Protein AF-0000000073395234 (afdb_homodimer)

Foldseek 3Di:
DDDDCVVVVCVVCVLVLLLLVLVCLLLLQQQVQQAHWAFLVVSCVVSVHDRPVSVVSQVSCVVVVQWDWADDDRPITIHGDPVCNQARRPVHPNHQCLVSNCCNVWLSVLVVCLVVLVVPLAASGCCVVPVDAPVVVCLVDVVSLVSNLVNVLSVCQQQLLLCLVPPPCVVFAEEEEAQCQLVSSVLNNCVSPVRHAYEYEEAPSRLVNNCVVCVVSVNPVRYHRDHDDLQPDQGAATQEYEYEPPQQLDAPVSNLVSLLSVVVRHDQFGKYKYKALAQAPVNDPSVVQQVVQSSSSNNGSRGGHHHLVVVCVSNVVSPFDDWDWADGPDSMIMIMTTD/DDDDCVVVVCVVCVLVLLLLVLVCLLLLQQQVQQAHWAFLVVSCVVSVHDRPVSVVSQVSCVVVVQWDWADDDRPITIHGDPVCNQARRPVHPNHQCLVSNCCNPWLSVLVVCLVVLVVPLAASGCCVVPVDAPVVVCLVDVVSVVSNLVNVLSNCQQQLLLCLVPPPCVVFAEEEEAQCQLPSSVLNNCVSPVRHAYEYEEAPSRLVNNCVVCVVSVNPVRYHRDHDDLQPDQGAATQEYEYEPPQQLDAPVSNLVSLLSVVVRHDQFGKYKYKALAQAPVNPPSVVQQVVQSSSSNNGSRGGHHHLVVVCVSNVVSPFDDWDWADGPDSMIMIMTTD

Structure (mmCIF, N/CA/C/O backbone):
data_AF-0000000073395234-model_v1
#
loop_
_entity.id
_entity.type
_entity.pdbx_description
1 polymer 'Tetracenpmycin polyketide synthesis 8-o-methyltransferase'
#
loop_
_atom_site.group_PDB
_atom_site.id
_atom_site.type_symbol
_atom_site.label_atom_id
_atom_site.label_alt_id
_atom_site.label_comp_id
_atom_site.label_asym_id
_atom_site.label_entity_id
_atom_site.label_seq_id
_atom_site.pdbx_PDB_ins_code
_atom_site.Cartn_x
_atom_site.Cartn_y
_atom_site.Cartn_z
_atom_site.occupancy
_atom_site.B_iso_or_equiv
_atom_site.auth_seq_id
_atom_site.auth_comp_id
_atom_site.auth_asym_id
_atom_site.auth_atom_id
_atom_site.pdbx_PDB_model_num
ATOM 1 N N . MET A 1 1 ? 21.094 -15.68 12.195 1 53.94 1 MET A N 1
ATOM 2 C CA . MET A 1 1 ? 19.656 -15.781 11.961 1 53.94 1 MET A CA 1
ATOM 3 C C . MET A 1 1 ? 19.359 -15.898 10.469 1 53.94 1 MET A C 1
ATOM 5 O O . MET A 1 1 ? 20.016 -15.25 9.648 1 53.94 1 MET A O 1
ATOM 9 N N . GLU A 1 2 ? 18.672 -16.891 10 1 80.75 2 GLU A N 1
ATOM 10 C CA . GLU A 1 2 ? 18.422 -17.172 8.594 1 80.75 2 GLU A CA 1
ATOM 11 C C . GLU A 1 2 ? 17.594 -16.062 7.949 1 80.75 2 GLU A C 1
ATOM 13 O O . GLU A 1 2 ? 16.562 -15.656 8.477 1 80.75 2 GLU A O 1
ATOM 18 N N . LEU A 1 3 ? 18.219 -15.266 7.105 1 88.88 3 LEU A N 1
ATOM 19 C CA . LEU A 1 3 ? 17.578 -14.164 6.402 1 88.88 3 LEU A CA 1
ATOM 20 C C . LEU A 1 3 ? 16.375 -14.656 5.598 1 88.88 3 LEU A C 1
ATOM 22 O O . LEU A 1 3 ? 16.406 -15.758 5.055 1 88.88 3 LEU A O 1
ATOM 26 N N . SER A 1 4 ? 15.32 -14.008 5.727 1 89.44 4 SER A N 1
ATOM 27 C CA . SER A 1 4 ? 14.117 -14.281 4.949 1 89.44 4 SER A CA 1
ATOM 28 C C . SER A 1 4 ? 13.633 -13.031 4.215 1 89.44 4 SER A C 1
ATOM 30 O O . SER A 1 4 ? 13.695 -11.93 4.758 1 89.44 4 SER A O 1
ATOM 32 N N . PRO A 1 5 ? 13.195 -13.227 2.988 1 91.12 5 PRO A N 1
ATOM 33 C CA . PRO A 1 5 ? 12.695 -12.07 2.236 1 91.12 5 PRO A CA 1
ATOM 34 C C . PRO A 1 5 ? 11.266 -11.695 2.615 1 91.12 5 PRO A C 1
ATOM 36 O O . PRO A 1 5 ? 10.703 -10.75 2.064 1 91.12 5 PRO A O 1
ATOM 39 N N . ASP A 1 6 ? 10.641 -12.414 3.537 1 90.75 6 ASP A N 1
ATOM 40 C CA . ASP A 1 6 ? 9.211 -12.32 3.811 1 90.75 6 ASP A CA 1
ATOM 41 C C . ASP A 1 6 ? 8.82 -10.898 4.215 1 90.75 6 ASP A C 1
ATOM 43 O O . ASP A 1 6 ? 7.805 -10.375 3.756 1 90.75 6 ASP A O 1
ATOM 47 N N . ARG A 1 7 ? 9.617 -10.312 5.102 1 94.69 7 ARG A N 1
ATOM 48 C CA . ARG A 1 7 ? 9.312 -8.961 5.555 1 94.69 7 ARG A CA 1
ATOM 49 C C . ARG A 1 7 ? 9.383 -7.961 4.402 1 94.69 7 ARG A C 1
ATOM 51 O O . ARG A 1 7 ? 8.531 -7.082 4.277 1 94.69 7 ARG A O 1
ATOM 58 N N . ILE A 1 8 ? 10.414 -8.07 3.52 1 96.5 8 ILE A N 1
ATOM 59 C CA . ILE A 1 8 ? 10.594 -7.219 2.352 1 96.5 8 ILE A CA 1
ATOM 60 C C . ILE A 1 8 ? 9.391 -7.367 1.42 1 96.5 8 ILE A C 1
ATOM 62 O O . ILE A 1 8 ? 8.82 -6.371 0.97 1 96.5 8 ILE A O 1
ATOM 66 N N . MET A 1 9 ? 8.977 -8.609 1.225 1 94.25 9 MET A N 1
ATOM 67 C CA . MET A 1 9 ? 7.852 -8.875 0.336 1 94.25 9 MET A CA 1
ATOM 68 C C . MET A 1 9 ? 6.555 -8.32 0.916 1 94.25 9 MET A C 1
ATOM 70 O O . MET A 1 9 ? 5.707 -7.816 0.179 1 94.25 9 MET A O 1
ATOM 74 N N . ALA A 1 10 ? 6.43 -8.43 2.219 1 95.81 10 ALA A N 1
ATOM 75 C CA . ALA A 1 10 ? 5.242 -7.91 2.887 1 95.81 10 ALA A CA 1
ATOM 76 C C . ALA A 1 10 ? 5.141 -6.398 2.73 1 95.81 10 ALA A C 1
ATOM 78 O O . ALA A 1 10 ? 4.062 -5.863 2.463 1 95.81 10 ALA A O 1
ATOM 79 N N . ILE A 1 11 ? 6.246 -5.652 2.875 1 98 11 ILE A N 1
ATOM 80 C CA . ILE A 1 11 ? 6.258 -4.203 2.695 1 98 11 ILE A CA 1
ATOM 81 C C . ILE A 1 11 ? 5.945 -3.863 1.24 1 98 11 ILE A C 1
ATOM 83 O O . ILE A 1 11 ? 5.094 -3.014 0.964 1 98 11 ILE A O 1
ATOM 87 N N . GLY A 1 12 ? 6.594 -4.562 0.313 1 98 12 GLY A N 1
ATOM 88 C CA . GLY A 1 12 ? 6.383 -4.309 -1.104 1 98 12 GLY A CA 1
ATOM 89 C C . GLY A 1 12 ? 4.953 -4.559 -1.548 1 98 12 GLY A C 1
ATOM 90 O O . GLY A 1 12 ? 4.406 -3.801 -2.352 1 98 12 GLY A O 1
ATOM 91 N N . GLY A 1 13 ? 4.371 -5.605 -1.046 1 97.5 13 GLY A N 1
ATOM 92 C CA . GLY A 1 13 ? 3.018 -5.977 -1.431 1 97.5 13 GLY A CA 1
ATOM 93 C C . GLY A 1 13 ? 1.948 -5.25 -0.639 1 97.5 13 GLY A C 1
ATOM 94 O O . GLY A 1 13 ? 0.754 -5.469 -0.85 1 97.5 13 GLY A O 1
ATOM 95 N N . GLY A 1 14 ? 2.311 -4.375 0.258 1 98.25 14 GLY A N 1
ATOM 96 C CA . GLY A 1 14 ? 1.384 -3.715 1.164 1 98.25 14 GLY A CA 1
ATOM 97 C C . GLY A 1 14 ? 0.372 -2.84 0.45 1 98.25 14 GLY A C 1
ATOM 98 O O . GLY A 1 14 ? -0.656 -2.475 1.024 1 98.25 14 GLY A O 1
ATOM 99 N N . TYR A 1 15 ? 0.618 -2.498 -0.854 1 98.56 15 TYR A N 1
ATOM 100 C CA . TYR A 1 15 ? -0.32 -1.677 -1.612 1 98.56 15 TYR A CA 1
ATOM 101 C C . TYR A 1 15 ? -1.627 -2.422 -1.853 1 98.56 15 TYR A C 1
ATOM 103 O O . TYR A 1 15 ? -2.684 -1.805 -1.997 1 98.56 15 TYR A O 1
ATOM 111 N N . GLY A 1 16 ? -1.603 -3.736 -1.868 1 98.62 16 GLY A N 1
ATOM 112 C CA . GLY A 1 16 ? -2.797 -4.543 -2.062 1 98.62 16 GLY A CA 1
ATOM 113 C C . GLY A 1 16 ? -3.789 -4.422 -0.921 1 98.62 16 GLY A C 1
ATOM 114 O O . GLY A 1 16 ? -4.891 -3.895 -1.102 1 98.62 16 GLY A O 1
ATOM 115 N N . PRO A 1 17 ? -3.385 -4.887 0.29 1 98.81 17 PRO A N 1
ATOM 116 C CA . PRO A 1 17 ? -4.25 -4.727 1.461 1 98.81 17 PRO A CA 1
ATOM 117 C C . PRO A 1 17 ? -4.723 -3.289 1.654 1 98.81 17 PRO A C 1
ATOM 119 O O . PRO A 1 17 ? -5.871 -3.059 2.041 1 98.81 17 PRO A O 1
ATOM 122 N N . SER A 1 18 ? -3.846 -2.361 1.383 1 98.75 18 SER A N 1
ATOM 123 C CA . SER A 1 18 ? -4.234 -0.958 1.473 1 98.75 18 SER A CA 1
ATOM 124 C C . SER A 1 18 ? -5.418 -0.652 0.56 1 98.75 18 SER A C 1
ATOM 126 O O . SER A 1 18 ? -6.41 -0.062 0.995 1 98.75 18 SER A O 1
ATOM 128 N N . LYS A 1 19 ? -5.309 -1.048 -0.666 1 98.81 19 LYS A N 1
ATOM 129 C CA . LYS A 1 19 ? -6.352 -0.713 -1.633 1 98.81 19 LYS A CA 1
ATOM 130 C C . LYS A 1 19 ? -7.641 -1.475 -1.338 1 98.81 19 LYS A C 1
ATOM 132 O O . LYS A 1 19 ? -8.734 -0.966 -1.581 1 98.81 19 LYS A O 1
ATOM 137 N N . VAL A 1 20 ? -7.523 -2.697 -0.798 1 98.88 20 VAL A N 1
ATOM 138 C CA . VAL A 1 20 ? -8.703 -3.461 -0.403 1 98.88 20 VAL A CA 1
ATOM 139 C C . VAL A 1 20 ? -9.5 -2.68 0.643 1 98.88 20 VAL A C 1
ATOM 141 O O . VAL A 1 20 ? -10.711 -2.5 0.505 1 98.88 20 VAL A O 1
ATOM 144 N N . LEU A 1 21 ? -8.844 -2.195 1.65 1 98.88 21 LEU A N 1
ATOM 145 C CA . LEU A 1 21 ? -9.508 -1.396 2.676 1 98.88 21 LEU A CA 1
ATOM 146 C C . LEU A 1 21 ? -10.062 -0.103 2.086 1 98.88 21 LEU A C 1
ATOM 148 O O . LEU A 1 21 ? -11.211 0.26 2.346 1 98.88 21 LEU A O 1
ATOM 152 N N . LEU A 1 22 ? -9.234 0.599 1.305 1 98.69 22 LEU A N 1
ATOM 153 C CA . LEU A 1 22 ? -9.648 1.873 0.722 1 98.69 22 LEU A CA 1
ATOM 154 C C . LEU A 1 22 ? -10.875 1.695 -0.162 1 98.69 22 LEU A C 1
ATOM 156 O O . LEU A 1 22 ? -11.789 2.527 -0.141 1 98.69 22 LEU A O 1
ATOM 160 N N . THR A 1 23 ? -10.898 0.63 -0.919 1 98.81 23 THR A N 1
ATOM 161 C CA . THR A 1 23 ? -12.047 0.309 -1.759 1 98.81 23 THR A CA 1
ATOM 162 C C . THR A 1 23 ? -13.289 0.063 -0.905 1 98.81 23 THR A C 1
ATOM 164 O O . THR A 1 23 ? -14.375 0.551 -1.225 1 98.81 23 THR A O 1
ATOM 167 N N . ALA A 1 24 ? -13.141 -0.694 0.2 1 98.88 24 ALA A N 1
ATOM 168 C CA . ALA A 1 24 ? -14.258 -0.977 1.095 1 98.88 24 ALA A CA 1
ATOM 169 C C . ALA A 1 24 ? -14.844 0.312 1.665 1 98.88 24 ALA A C 1
ATOM 171 O O . ALA A 1 24 ? -16.062 0.483 1.703 1 98.88 24 ALA A O 1
ATOM 172 N N . VAL A 1 25 ? -14 1.206 2.072 1 97.88 25 VAL A N 1
ATOM 173 C CA . VAL A 1 25 ? -14.422 2.488 2.623 1 97.88 25 VAL A CA 1
ATOM 174 C C . VAL A 1 25 ? -15.102 3.318 1.536 1 97.88 25 VAL A C 1
ATOM 176 O O . VAL A 1 25 ? -16.156 3.916 1.77 1 97.88 25 VAL A O 1
ATOM 179 N N . GLY A 1 26 ? -14.5 3.35 0.359 1 96.88 26 GLY A N 1
ATOM 180 C CA . GLY A 1 26 ? -15.062 4.094 -0.756 1 96.88 26 GLY A CA 1
ATOM 181 C C . GLY A 1 26 ? -16.438 3.6 -1.175 1 96.88 26 GLY A C 1
ATOM 182 O O . GLY A 1 26 ? -17.281 4.387 -1.607 1 96.88 26 GLY A O 1
ATOM 183 N N . LEU A 1 27 ? -16.656 2.324 -1.043 1 98.19 27 LEU A N 1
ATOM 184 C CA . LEU A 1 27 ? -17.922 1.711 -1.427 1 98.19 27 LEU A CA 1
ATOM 185 C C . LEU A 1 27 ? -18.969 1.905 -0.34 1 98.19 27 LEU A C 1
ATOM 187 O O . LEU A 1 27 ? -20.156 1.661 -0.566 1 98.19 27 LEU A O 1
ATOM 191 N N . GLY A 1 28 ? -18.547 2.352 0.839 1 97.5 28 GLY A N 1
ATOM 192 C CA . GLY A 1 28 ? -19.453 2.51 1.959 1 97.5 28 GLY A CA 1
ATOM 193 C C . GLY A 1 28 ? -19.844 1.191 2.604 1 97.5 28 GLY A C 1
ATOM 194 O O . GLY A 1 28 ? -20.922 1.076 3.191 1 97.5 28 GLY A O 1
ATOM 195 N N . LEU A 1 29 ? -18.984 0.188 2.547 1 98.81 29 LEU A N 1
ATOM 196 C CA . LEU A 1 29 ? -19.266 -1.168 3 1 98.81 29 LEU A CA 1
ATOM 197 C C . LEU A 1 29 ? -19.625 -1.18 4.484 1 98.81 29 LEU A C 1
ATOM 199 O O . LEU A 1 29 ? -20.641 -1.763 4.875 1 98.81 29 LEU A O 1
ATOM 203 N N . PHE A 1 30 ? -18.828 -0.561 5.305 1 98.75 30 PHE A N 1
ATOM 204 C CA . PHE A 1 30 ? -18.984 -0.636 6.754 1 98.75 30 PHE A CA 1
ATOM 205 C C . PHE A 1 30 ? -20.25 0.075 7.207 1 98.75 30 PHE A C 1
ATOM 207 O O . PHE A 1 30 ? -20.891 -0.336 8.18 1 98.75 30 PHE A O 1
ATOM 214 N N . THR A 1 31 ? -20.562 1.136 6.512 1 97.94 31 THR A N 1
ATOM 215 C CA . THR A 1 31 ? -21.812 1.845 6.789 1 97.94 31 THR A CA 1
ATOM 216 C C . THR A 1 31 ? -23.016 0.999 6.387 1 97.94 31 THR A C 1
ATOM 218 O O . THR A 1 31 ? -24.016 0.937 7.117 1 97.94 31 THR A O 1
ATOM 221 N N . GLU A 1 32 ? -22.953 0.37 5.219 1 98 32 GLU A N 1
ATOM 222 C CA . GLU A 1 32 ? -24.047 -0.486 4.742 1 98 32 GLU A CA 1
ATOM 223 C C . GLU A 1 32 ? -24.281 -1.65 5.695 1 98 32 GLU A C 1
ATOM 225 O O . GLU A 1 32 ? -25.438 -2.064 5.898 1 98 32 GLU A O 1
ATOM 230 N N . LEU A 1 33 ? -23.219 -2.217 6.223 1 98.38 33 LEU A N 1
ATOM 231 C CA . LEU A 1 33 ? -23.359 -3.311 7.18 1 98.38 33 LEU A CA 1
ATOM 232 C C . LEU A 1 33 ? -23.953 -2.816 8.492 1 98.38 33 LEU A C 1
ATOM 234 O O . LEU A 1 33 ? -24.859 -3.445 9.039 1 98.38 33 LEU A O 1
ATOM 238 N N . GLY A 1 34 ? -23.469 -1.629 8.992 1 97.44 34 GLY A N 1
ATOM 239 C CA . GLY A 1 34 ? -23.938 -1.142 10.289 1 97.44 34 GLY A CA 1
ATOM 240 C C . GLY A 1 34 ? -23.828 -2.18 11.391 1 97.44 34 GLY A C 1
ATOM 241 O O . GLY A 1 34 ? -22.766 -2.758 11.602 1 97.44 34 GLY A O 1
ATOM 242 N N . ASP A 1 35 ? -24.984 -2.531 11.969 1 97 35 ASP A N 1
ATOM 243 C CA . ASP A 1 35 ? -25.016 -3.516 13.047 1 97 35 ASP A CA 1
ATOM 244 C C . ASP A 1 35 ? -25.484 -4.875 12.539 1 97 35 ASP A C 1
ATOM 246 O O . ASP A 1 35 ? -25.672 -5.805 13.328 1 97 35 ASP A O 1
ATOM 250 N N . GLU A 1 36 ? -25.609 -5.012 11.25 1 97.62 36 GLU A N 1
ATOM 251 C CA . GLU A 1 36 ? -26.156 -6.234 10.672 1 97.62 36 GLU A CA 1
ATOM 252 C C . GLU A 1 36 ? -25.047 -7.172 10.195 1 97.62 36 GLU A C 1
ATOM 254 O O . GLU A 1 36 ? -23.906 -6.746 10.016 1 97.62 36 GLU A O 1
ATOM 259 N N . ALA A 1 37 ? -25.406 -8.391 10.102 1 98.38 37 ALA A N 1
ATOM 260 C CA . ALA A 1 37 ? -24.625 -9.414 9.414 1 98.38 37 ALA A CA 1
ATOM 261 C C . ALA A 1 37 ? -25.297 -9.82 8.102 1 98.38 37 ALA A C 1
ATOM 263 O O . ALA A 1 37 ? -26.516 -10.008 8.047 1 98.38 37 ALA A O 1
ATOM 264 N N . MET A 1 38 ? -24.562 -9.805 7.039 1 98.25 38 MET A N 1
ATOM 265 C CA . MET A 1 38 ? -25.125 -10.039 5.715 1 98.25 38 MET A CA 1
ATOM 266 C C . MET A 1 38 ? -24.328 -11.078 4.949 1 98.25 38 MET A C 1
ATOM 268 O O . MET A 1 38 ? -23.125 -11.258 5.203 1 98.25 38 MET A O 1
ATOM 272 N N . THR A 1 39 ? -24.953 -11.766 4.039 1 98.25 39 THR A N 1
ATOM 273 C CA . THR A 1 39 ? -24.25 -12.68 3.15 1 98.25 39 THR A CA 1
ATOM 274 C C . THR A 1 39 ? -23.453 -11.914 2.096 1 98.25 39 THR A C 1
ATOM 276 O O . THR A 1 39 ? -23.703 -10.727 1.872 1 98.25 39 THR A O 1
ATOM 279 N N . ALA A 1 40 ? -22.547 -12.609 1.48 1 98.12 40 ALA A N 1
ATOM 280 C CA . ALA A 1 40 ? -21.781 -12 0.4 1 98.12 40 ALA A CA 1
ATOM 281 C C . ALA A 1 40 ? -22.688 -11.523 -0.727 1 98.12 40 ALA A C 1
ATOM 283 O O . ALA A 1 40 ? -22.469 -10.453 -1.303 1 98.12 40 ALA A O 1
ATOM 284 N N . GLU A 1 41 ? -23.641 -12.32 -1.039 1 97.62 41 GLU A N 1
ATOM 285 C CA . GLU A 1 41 ? -24.578 -11.992 -2.109 1 97.62 41 GLU A CA 1
ATOM 286 C C . GLU A 1 41 ? -25.359 -10.711 -1.794 1 97.62 41 GLU A C 1
ATOM 288 O O . GLU A 1 41 ? -25.516 -9.852 -2.658 1 97.62 41 GLU A O 1
ATOM 293 N N . ALA A 1 42 ? -25.828 -10.586 -0.598 1 98 42 ALA A N 1
ATOM 294 C CA . ALA A 1 42 ? -26.578 -9.406 -0.182 1 98 42 ALA A CA 1
ATOM 295 C C . ALA A 1 42 ? -25.703 -8.156 -0.238 1 98 42 ALA A C 1
ATOM 297 O O . ALA A 1 42 ? -26.156 -7.098 -0.69 1 98 42 ALA A O 1
ATOM 298 N N . ILE A 1 43 ? -24.516 -8.266 0.248 1 98.5 43 ILE A N 1
ATOM 299 C CA . ILE A 1 43 ? -23.578 -7.141 0.229 1 98.5 43 ILE A CA 1
ATOM 300 C C . ILE A 1 43 ? -23.297 -6.734 -1.214 1 98.5 43 ILE A C 1
ATOM 302 O O . ILE A 1 43 ? -23.297 -5.547 -1.544 1 98.5 43 ILE A O 1
ATOM 306 N N . ALA A 1 44 ? -23 -7.742 -2.072 1 98.44 44 ALA A N 1
ATOM 307 C CA . ALA A 1 44 ? -22.703 -7.477 -3.479 1 98.44 44 ALA A CA 1
ATOM 308 C C . ALA A 1 44 ? -23.859 -6.734 -4.148 1 98.44 44 ALA A C 1
ATOM 310 O O . ALA A 1 44 ? -23.641 -5.773 -4.891 1 98.44 44 ALA A O 1
ATOM 311 N N . ASP A 1 45 ? -25.047 -7.152 -3.9 1 98.19 45 ASP A N 1
ATOM 312 C CA . ASP A 1 45 ? -26.234 -6.516 -4.473 1 98.19 45 ASP A CA 1
ATOM 313 C C . ASP A 1 45 ? -26.344 -5.062 -4.012 1 98.19 45 ASP A C 1
ATOM 315 O O . ASP A 1 45 ? -26.594 -4.168 -4.82 1 98.19 45 ASP A O 1
ATOM 319 N N . ARG A 1 46 ? -26.156 -4.809 -2.787 1 97.62 46 ARG A N 1
ATOM 320 C CA . ARG A 1 46 ? -26.312 -3.48 -2.205 1 97.62 46 ARG A CA 1
ATOM 321 C C . ARG A 1 46 ? -25.25 -2.525 -2.721 1 97.62 46 ARG A C 1
ATOM 323 O O . ARG A 1 46 ? -25.5 -1.328 -2.875 1 97.62 46 ARG A O 1
ATOM 330 N N . LEU A 1 47 ? -24.078 -3.078 -2.947 1 98.25 47 LEU A N 1
ATOM 331 C CA . LEU A 1 47 ? -22.953 -2.225 -3.311 1 98.25 47 LEU A CA 1
ATOM 332 C C . LEU A 1 47 ? -22.75 -2.221 -4.82 1 98.25 47 LEU A C 1
ATOM 334 O O . LEU A 1 47 ? -21.844 -1.537 -5.324 1 98.25 47 LEU A O 1
ATOM 338 N N . GLY A 1 48 ? -23.516 -2.971 -5.543 1 98.44 48 GLY A N 1
ATOM 339 C CA . GLY A 1 48 ? -23.391 -3.033 -6.992 1 98.44 48 GLY A CA 1
ATOM 340 C C . GLY A 1 48 ? -22.156 -3.764 -7.453 1 98.44 48 GLY A C 1
ATOM 341 O O . GLY A 1 48 ? -21.484 -3.328 -8.398 1 98.44 48 GLY A O 1
ATOM 342 N N . LEU A 1 49 ? -21.766 -4.836 -6.781 1 98.62 49 LEU A N 1
ATOM 343 C CA . LEU A 1 49 ? -20.594 -5.625 -7.133 1 98.62 49 LEU A CA 1
ATOM 344 C C . LEU A 1 49 ? -21 -6.934 -7.809 1 98.62 49 LEU A C 1
ATOM 346 O O . LEU A 1 49 ? -22.109 -7.426 -7.602 1 98.62 49 LEU A O 1
ATOM 350 N N . LEU A 1 50 ? -20.109 -7.434 -8.648 1 98.19 50 LEU A N 1
ATOM 351 C CA . LEU A 1 50 ? -20.281 -8.797 -9.141 1 98.19 50 LEU A CA 1
ATOM 352 C C . LEU A 1 50 ? -20.141 -9.805 -8 1 98.19 50 LEU A C 1
ATOM 354 O O . LEU A 1 50 ? -19.281 -9.648 -7.129 1 98.19 50 LEU A O 1
ATOM 358 N N . LYS A 1 51 ? -20.875 -10.828 -8.031 1 96.19 51 LYS A N 1
ATOM 359 C CA . LYS A 1 51 ? -20.984 -11.766 -6.922 1 96.19 51 LYS A CA 1
ATOM 360 C C . LYS A 1 51 ? -19.688 -12.547 -6.727 1 96.19 51 LYS A C 1
ATOM 362 O O . LYS A 1 51 ? -19.172 -12.633 -5.609 1 96.19 51 LYS A O 1
ATOM 367 N N . ARG A 1 52 ? -19.141 -13.109 -7.777 1 94.94 52 ARG A N 1
ATOM 368 C CA . ARG A 1 52 ? -18 -14.008 -7.645 1 94.94 52 ARG A CA 1
ATOM 369 C C . ARG A 1 52 ? -16.781 -13.266 -7.082 1 94.94 52 ARG A C 1
ATOM 371 O O . ARG A 1 52 ? -16.219 -13.672 -6.066 1 94.94 52 ARG A O 1
ATOM 378 N N . PRO A 1 53 ? -16.406 -12.109 -7.676 1 97.62 53 PRO A N 1
ATOM 379 C CA . PRO A 1 53 ? -15.234 -11.43 -7.109 1 97.62 53 PRO A CA 1
ATOM 380 C C . PRO A 1 53 ? -15.523 -10.797 -5.754 1 97.62 53 PRO A C 1
ATOM 382 O O . PRO A 1 53 ? -14.602 -10.578 -4.961 1 97.62 53 PRO A O 1
ATOM 385 N N . ALA A 1 54 ? -16.781 -10.484 -5.426 1 98.19 54 ALA A N 1
ATOM 386 C CA . ALA A 1 54 ? -17.125 -9.922 -4.121 1 98.19 54 ALA A CA 1
ATOM 387 C C . ALA A 1 54 ? -16.719 -10.867 -2.994 1 98.19 54 ALA A C 1
ATOM 389 O O . ALA A 1 54 ? -16.312 -10.414 -1.918 1 98.19 54 ALA A O 1
ATOM 390 N N . ILE A 1 55 ? -16.781 -12.133 -3.238 1 98.06 55 ILE A N 1
ATOM 391 C CA . ILE A 1 55 ? -16.438 -13.125 -2.225 1 98.06 55 ILE A CA 1
ATOM 392 C C . ILE A 1 55 ? -14.953 -12.992 -1.866 1 98.06 55 ILE A C 1
ATOM 394 O O . ILE A 1 55 ? -14.602 -12.953 -0.687 1 98.06 55 ILE A O 1
ATOM 398 N N . ASP A 1 56 ? -14.062 -12.945 -2.887 1 98.31 56 ASP A N 1
ATOM 399 C CA . ASP A 1 56 ? -12.641 -12.758 -2.641 1 98.31 56 ASP A CA 1
ATOM 400 C C . ASP A 1 56 ? -12.375 -11.461 -1.892 1 98.31 56 ASP A C 1
ATOM 402 O O . ASP A 1 56 ? -11.531 -11.414 -0.99 1 98.31 56 ASP A O 1
ATOM 406 N N . PHE A 1 57 ? -13.094 -10.43 -2.342 1 98.81 57 PHE A N 1
ATOM 407 C CA . PHE A 1 57 ? -12.945 -9.102 -1.758 1 98.81 57 PHE A CA 1
ATOM 408 C C . PHE A 1 57 ? -13.32 -9.117 -0.281 1 98.81 57 PHE A C 1
ATOM 410 O O . PHE A 1 57 ? -12.547 -8.656 0.564 1 98.81 57 PHE A O 1
ATOM 417 N N . LEU A 1 58 ? -14.438 -9.648 0.107 1 98.88 58 LEU A N 1
ATOM 418 C CA . LEU A 1 58 ? -14.922 -9.719 1.481 1 98.88 58 LEU A CA 1
ATOM 419 C C . LEU A 1 58 ? -14.055 -10.641 2.32 1 98.88 58 LEU A C 1
ATOM 421 O O . LEU A 1 58 ? -13.734 -10.328 3.471 1 98.88 58 LEU A O 1
ATOM 425 N N . ASP A 1 59 ? -13.633 -11.797 1.766 1 98.75 59 ASP A N 1
ATOM 426 C CA . ASP A 1 59 ? -12.766 -12.719 2.49 1 98.75 59 ASP A CA 1
ATOM 427 C C . ASP A 1 59 ? -11.398 -12.094 2.756 1 98.75 59 ASP A C 1
ATOM 429 O O . ASP A 1 59 ? -10.773 -12.367 3.783 1 98.75 59 ASP A O 1
ATOM 433 N N . ALA A 1 60 ? -10.922 -11.297 1.788 1 98.81 60 ALA A N 1
ATOM 434 C CA . ALA A 1 60 ? -9.688 -10.562 2.027 1 98.81 60 ALA A CA 1
ATOM 435 C C . ALA A 1 60 ? -9.812 -9.641 3.24 1 98.81 60 ALA A C 1
ATOM 437 O O . ALA A 1 60 ? -8.906 -9.578 4.074 1 98.81 60 ALA A O 1
ATOM 438 N N . LEU A 1 61 ? -10.945 -8.938 3.357 1 98.94 61 LEU A N 1
ATOM 439 C CA . LEU A 1 61 ? -11.195 -8.078 4.512 1 98.94 61 LEU A CA 1
ATOM 440 C C . LEU A 1 61 ? -11.25 -8.898 5.797 1 98.94 61 LEU A C 1
ATOM 442 O O . LEU A 1 61 ? -10.789 -8.445 6.848 1 98.94 61 LEU A O 1
ATOM 446 N N . VAL A 1 62 ? -11.805 -10.109 5.715 1 98.81 62 VAL A N 1
ATOM 447 C CA . VAL A 1 62 ? -11.836 -11 6.875 1 98.81 62 VAL A CA 1
ATOM 448 C C . VAL A 1 62 ? -10.414 -11.383 7.262 1 98.81 62 VAL A C 1
ATOM 450 O O . VAL A 1 62 ? -10.039 -11.32 8.438 1 98.81 62 VAL A O 1
ATOM 453 N N . SER A 1 63 ? -9.625 -11.781 6.262 1 98.5 63 SER A N 1
ATOM 454 C CA . SER A 1 63 ? -8.258 -12.219 6.531 1 98.5 63 SER A CA 1
ATOM 455 C C . SER A 1 63 ? -7.418 -11.078 7.109 1 98.5 63 SER A C 1
ATOM 457 O O . SER A 1 63 ? -6.422 -11.328 7.789 1 98.5 63 SER A O 1
ATOM 459 N N . LEU A 1 64 ? -7.797 -9.828 6.875 1 98.5 64 LEU A N 1
ATOM 460 C CA . LEU A 1 64 ? -7.102 -8.648 7.387 1 98.5 64 LEU A CA 1
ATOM 461 C C . LEU A 1 64 ? -7.703 -8.203 8.711 1 98.5 64 LEU A C 1
ATOM 463 O O . LEU A 1 64 ? -7.316 -7.16 9.258 1 98.5 64 LEU A O 1
ATOM 467 N N . ASP A 1 65 ? -8.672 -8.914 9.195 1 98.31 65 ASP A N 1
ATOM 468 C CA . ASP A 1 65 ? -9.375 -8.617 10.438 1 98.31 65 ASP A CA 1
ATOM 469 C C . ASP A 1 65 ? -10.109 -7.285 10.352 1 98.31 65 ASP A C 1
ATOM 471 O O . ASP A 1 65 ? -10.148 -6.523 11.32 1 98.31 65 ASP A O 1
ATOM 475 N N . LEU A 1 66 ? -10.625 -6.977 9.195 1 98.75 66 LEU A N 1
ATOM 476 C CA . LEU A 1 66 ? -11.398 -5.758 8.977 1 98.75 66 LEU A CA 1
ATOM 477 C C . LEU A 1 66 ? -12.883 -6.066 8.859 1 98.75 66 LEU A C 1
ATOM 479 O O . LEU A 1 66 ? -13.719 -5.164 8.938 1 98.75 66 LEU A O 1
ATOM 483 N N . LEU A 1 67 ? -13.172 -7.289 8.664 1 98.81 67 LEU A N 1
ATOM 484 C CA . LEU A 1 67 ? -14.516 -7.848 8.773 1 98.81 67 LEU A CA 1
ATOM 485 C C . LEU A 1 67 ? -14.516 -9.102 9.641 1 98.81 67 LEU A C 1
ATOM 487 O O . LEU A 1 67 ? -13.508 -9.812 9.711 1 98.81 67 LEU A O 1
ATOM 491 N N . ALA A 1 68 ? -15.578 -9.312 10.281 1 98.62 68 ALA A N 1
ATOM 492 C CA . ALA A 1 68 ? -15.852 -10.602 10.914 1 98.62 68 ALA A CA 1
ATOM 493 C C . ALA A 1 68 ? -16.781 -11.445 10.039 1 98.62 68 ALA A C 1
ATOM 495 O O . ALA A 1 68 ? -17.547 -10.914 9.234 1 98.62 68 ALA A O 1
ATOM 496 N N . ARG A 1 69 ? -16.625 -12.695 10.117 1 98.56 69 ARG A N 1
ATOM 497 C CA . ARG A 1 69 ? -17.5 -13.594 9.352 1 98.56 69 ARG A CA 1
ATOM 498 C C . ARG A 1 69 ? -17.922 -14.789 10.195 1 98.56 69 ARG A C 1
ATOM 500 O O . ARG A 1 69 ? -17.094 -15.469 10.797 1 98.56 69 ARG A O 1
ATOM 507 N N . ASP A 1 70 ? -19.234 -14.984 10.281 1 97.75 70 ASP A N 1
ATOM 508 C CA . ASP A 1 70 ? -19.797 -16.156 10.938 1 97.75 70 ASP A CA 1
ATOM 509 C C . ASP A 1 70 ? -20.031 -17.297 9.945 1 97.75 70 ASP A C 1
ATOM 511 O O . ASP A 1 70 ? -20.766 -17.125 8.961 1 97.75 70 ASP A O 1
ATOM 515 N N . GLY A 1 71 ? -19.375 -18.391 10.227 1 96.38 71 GLY A N 1
ATOM 516 C CA . GLY A 1 71 ? -19.531 -19.531 9.344 1 96.38 71 GLY A CA 1
ATOM 517 C C . GLY A 1 71 ? -18.594 -19.484 8.148 1 96.38 71 GLY A C 1
ATOM 518 O O . GLY A 1 71 ? -17.797 -18.562 8.016 1 96.38 71 GLY A O 1
ATOM 519 N N . ASP A 1 72 ? -18.672 -20.531 7.332 1 94.12 72 ASP A N 1
ATOM 520 C CA . ASP A 1 72 ? -17.891 -20.641 6.105 1 94.12 72 ASP A CA 1
ATOM 521 C C . ASP A 1 72 ? -18.781 -20.969 4.914 1 94.12 72 ASP A C 1
ATOM 523 O O . ASP A 1 72 ? -19.891 -21.469 5.086 1 94.12 72 ASP A O 1
ATOM 527 N N . GLY A 1 73 ? -18.359 -20.578 3.732 1 89.94 73 GLY A N 1
ATOM 528 C CA . GLY A 1 73 ? -19.094 -20.938 2.533 1 89.94 73 GLY A CA 1
ATOM 529 C C . GLY A 1 73 ? -20.219 -19.969 2.213 1 89.94 73 GLY A C 1
ATOM 530 O O . GLY A 1 73 ? -20.281 -18.875 2.803 1 89.94 73 GLY A O 1
ATOM 531 N N . PRO A 1 74 ? -21.094 -20.188 1.278 1 87.94 74 PRO A N 1
ATOM 532 C CA . PRO A 1 74 ? -22.094 -19.25 0.746 1 87.94 74 PRO A CA 1
ATOM 533 C C . PRO A 1 74 ? -23.078 -18.766 1.808 1 87.94 74 PRO A C 1
ATOM 535 O O . PRO A 1 74 ? -23.625 -17.656 1.699 1 87.94 74 PRO A O 1
ATOM 538 N N . GLY A 1 75 ? -23.312 -19.562 2.855 1 91.44 75 GLY A N 1
ATOM 539 C CA . GLY A 1 75 ? -24.281 -19.156 3.865 1 91.44 75 GLY A CA 1
ATOM 540 C C . GLY A 1 75 ? -23.672 -18.359 5.004 1 91.44 75 GLY A C 1
ATOM 541 O O . GLY A 1 75 ? -24.359 -17.984 5.953 1 91.44 75 GLY A O 1
ATOM 542 N N . SER A 1 76 ? -22.469 -18.062 4.828 1 96.62 76 SER A N 1
ATOM 543 C CA . SER A 1 76 ? -21.781 -17.312 5.891 1 96.62 76 SER A CA 1
ATOM 544 C C . SER A 1 76 ? -22.219 -15.859 5.914 1 96.62 76 SER A C 1
ATOM 546 O O . SER A 1 76 ? -22.734 -15.336 4.918 1 96.62 76 SER A O 1
ATOM 548 N N . HIS A 1 77 ? -22.094 -15.219 7.055 1 98.56 77 HIS A N 1
ATOM 549 C CA . HIS A 1 77 ? -22.516 -13.836 7.227 1 98.56 77 HIS A CA 1
ATOM 550 C C . HIS A 1 77 ? -21.344 -12.961 7.668 1 98.56 77 HIS A C 1
ATOM 552 O O . HIS A 1 77 ? -20.641 -13.305 8.609 1 98.56 77 HIS A O 1
ATOM 558 N N . TYR A 1 78 ? -21.219 -11.898 6.973 1 98.81 78 TYR A N 1
ATOM 559 C CA . TYR A 1 78 ? -20.188 -10.914 7.273 1 98.81 78 TYR A CA 1
ATOM 560 C C . TYR A 1 78 ? -20.734 -9.781 8.133 1 98.81 78 TYR A C 1
ATOM 562 O O . TYR A 1 78 ? -21.891 -9.375 7.965 1 98.81 78 TYR A O 1
ATOM 570 N N . ARG A 1 79 ? -19.922 -9.234 8.992 1 98.81 79 ARG A N 1
ATOM 571 C CA . ARG A 1 79 ? -20.297 -8.094 9.828 1 98.81 79 ARG A CA 1
ATOM 572 C C . ARG A 1 79 ? -19.078 -7.262 10.18 1 98.81 79 ARG A C 1
ATOM 574 O O . ARG A 1 79 ? -17.938 -7.727 10.055 1 98.81 79 ARG A O 1
ATOM 581 N N . ASN A 1 80 ? -19.375 -6.043 10.578 1 98.75 80 ASN A N 1
ATOM 582 C CA . ASN A 1 80 ? -18.281 -5.191 11.039 1 98.75 80 ASN A CA 1
ATOM 583 C C . ASN A 1 80 ? -17.609 -5.777 12.281 1 98.75 80 ASN A C 1
ATOM 585 O O . ASN A 1 80 ? -18.266 -6.383 13.125 1 98.75 80 ASN A O 1
ATOM 589 N N . THR A 1 81 ? -16.312 -5.664 12.414 1 98.38 81 THR A N 1
ATOM 590 C CA . THR A 1 81 ? -15.625 -5.836 13.695 1 98.38 81 THR A CA 1
ATOM 591 C C . THR A 1 81 ? -15.945 -4.672 14.633 1 98.38 81 THR A C 1
ATOM 593 O O . THR A 1 81 ? -16.453 -3.639 14.195 1 98.38 81 THR A O 1
ATOM 596 N N . PRO A 1 82 ? -15.617 -4.824 15.859 1 97.25 82 PRO A N 1
ATOM 597 C CA . PRO A 1 82 ? -15.812 -3.672 16.734 1 97.25 82 PRO A CA 1
ATOM 598 C C . PRO A 1 82 ? -15.047 -2.434 16.266 1 97.25 82 PRO A C 1
ATOM 600 O O . PRO A 1 82 ? -15.578 -1.321 16.328 1 97.25 82 PRO A O 1
ATOM 603 N N . GLU A 1 83 ? -13.898 -2.572 15.75 1 96.94 83 GLU A N 1
ATOM 604 C CA . GLU A 1 83 ? -13.07 -1.462 15.289 1 96.94 83 GLU A CA 1
ATOM 605 C C . GLU A 1 83 ? -13.672 -0.795 14.055 1 96.94 83 GLU A C 1
ATOM 607 O O . GLU A 1 83 ? -13.781 0.431 14 1 96.94 83 GLU A O 1
ATOM 612 N N . THR A 1 84 ? -14.039 -1.602 13.102 1 98.19 84 THR A N 1
ATOM 613 C CA . THR A 1 84 ? -14.547 -1.018 11.867 1 98.19 84 THR A CA 1
ATOM 614 C C . THR A 1 84 ? -15.945 -0.437 12.086 1 98.19 84 THR A C 1
ATOM 616 O O . THR A 1 84 ? -16.312 0.569 11.469 1 98.19 84 THR A O 1
ATOM 619 N N . ALA A 1 85 ? -16.703 -1.055 12.961 1 97.75 85 ALA A N 1
ATOM 620 C CA . ALA A 1 85 ? -18 -0.48 13.328 1 97.75 85 ALA A CA 1
ATOM 621 C C . ALA A 1 85 ? -17.828 0.894 13.969 1 97.75 85 ALA A C 1
ATOM 623 O O . ALA A 1 85 ? -18.609 1.812 13.703 1 97.75 85 ALA A O 1
ATOM 624 N N . HIS A 1 86 ? -16.859 0.989 14.734 1 95.75 86 HIS A N 1
ATOM 625 C CA . HIS A 1 86 ? -16.656 2.203 15.516 1 95.75 86 HIS A CA 1
ATOM 626 C C . HIS A 1 86 ? -16.047 3.311 14.656 1 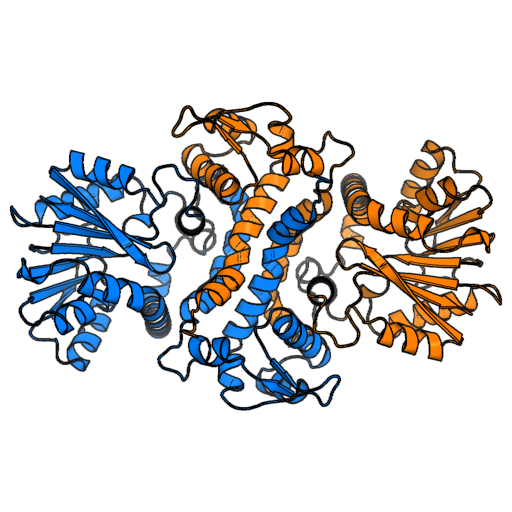95.75 86 HIS A C 1
ATOM 628 O O . HIS A 1 86 ? -16.469 4.469 14.742 1 95.75 86 HIS A O 1
ATOM 634 N N . PHE A 1 87 ? -15.172 3.057 13.727 1 94.81 87 PHE A N 1
ATOM 635 C CA . PHE A 1 87 ? -14.375 4.098 13.094 1 94.81 87 PHE A CA 1
ATOM 636 C C . PHE A 1 87 ? -14.75 4.242 11.625 1 94.81 87 PHE A C 1
ATOM 638 O O . PHE A 1 87 ? -14.383 5.23 10.977 1 94.81 87 PHE A O 1
ATOM 645 N N . LEU A 1 88 ? -15.484 3.219 11.047 1 96.81 88 LEU A N 1
ATOM 646 C CA . LEU A 1 88 ? -15.617 3.27 9.594 1 96.81 88 LEU A CA 1
ATOM 647 C C . LEU A 1 88 ? -17.094 3.289 9.188 1 96.81 88 LEU A C 1
ATOM 649 O O . LEU A 1 88 ? -17.406 3.266 7.996 1 96.81 88 LEU A O 1
ATOM 653 N N . ASP A 1 89 ? -17.984 3.287 10.133 1 96.69 89 ASP A N 1
ATOM 654 C CA . ASP A 1 89 ? -19.391 3.549 9.883 1 96.69 89 ASP A CA 1
ATOM 655 C C . ASP A 1 89 ? -19.688 5.047 9.883 1 96.69 89 ASP A C 1
ATOM 657 O O . ASP A 1 89 ? -19.594 5.703 10.922 1 96.69 89 ASP A O 1
ATOM 661 N N . GLU A 1 90 ? -20.031 5.566 8.758 1 91.88 90 GLU A N 1
ATOM 662 C CA . GLU A 1 90 ? -20.203 7.004 8.562 1 91.88 90 GLU A CA 1
ATOM 663 C C . GLU A 1 90 ? -21.359 7.531 9.422 1 91.88 90 GLU A C 1
ATOM 665 O O . GLU A 1 90 ? -21.469 8.734 9.656 1 91.88 90 GLU A O 1
ATOM 670 N N . ALA A 1 91 ? -22.188 6.668 9.82 1 92.81 91 ALA A N 1
ATOM 671 C CA . ALA A 1 91 ? -23.344 7.07 10.625 1 92.81 91 ALA A CA 1
ATOM 672 C C . ALA A 1 91 ? -22.938 7.32 12.078 1 92.81 91 ALA A C 1
ATOM 674 O O . ALA A 1 91 ? -23.719 7.867 12.859 1 92.81 91 ALA A O 1
ATOM 675 N N . ARG A 1 92 ? -21.781 6.977 12.414 1 91.12 92 ARG A N 1
ATOM 676 C CA . ARG A 1 92 ? -21.312 7.113 13.797 1 91.12 92 ARG A CA 1
ATOM 677 C C . ARG A 1 92 ? -20.5 8.391 13.977 1 91.12 92 ARG A C 1
ATOM 679 O O . ARG A 1 92 ? -19.734 8.773 13.086 1 91.12 92 ARG A O 1
ATOM 686 N N . PRO A 1 93 ? -20.578 9.008 15.125 1 84.44 93 PRO A N 1
ATOM 687 C CA . PRO A 1 93 ? -19.812 10.227 15.391 1 84.44 93 PRO A CA 1
ATOM 688 C C . PRO A 1 93 ? -18.312 9.977 15.453 1 84.44 93 PRO A C 1
ATOM 690 O O . PRO A 1 93 ? -17.516 10.914 15.289 1 84.44 93 PRO A O 1
ATOM 693 N N . THR A 1 94 ? -17.969 8.758 15.633 1 87.38 94 THR A N 1
ATOM 694 C CA . THR A 1 94 ? -16.562 8.398 15.789 1 87.38 94 THR A CA 1
ATOM 695 C C . THR A 1 94 ? -15.922 8.102 14.43 1 87.38 94 THR A C 1
ATOM 697 O O . THR A 1 94 ? -14.75 7.723 14.359 1 87.38 94 THR A O 1
ATOM 700 N N . TYR A 1 95 ? -16.719 8.312 13.406 1 90.12 95 TYR A N 1
ATOM 701 C CA . TYR A 1 95 ? -16.234 8.008 12.062 1 90.12 95 TYR A CA 1
ATOM 702 C C . TYR A 1 95 ? -14.906 8.68 11.797 1 90.12 95 TYR A C 1
ATOM 704 O O . TYR A 1 95 ? -14.766 9.891 11.992 1 90.12 95 TYR A O 1
ATOM 712 N N . ALA A 1 96 ? -13.961 7.902 11.305 1 87.38 96 ALA A N 1
ATOM 713 C CA . ALA A 1 96 ? -12.617 8.398 11.023 1 87.38 96 ALA A CA 1
ATOM 714 C C . ALA A 1 96 ? -12.141 7.934 9.648 1 87.38 96 ALA A C 1
ATOM 716 O O . ALA A 1 96 ? -10.938 7.758 9.43 1 87.38 96 ALA A O 1
ATOM 717 N N . GLY A 1 97 ? -13.047 7.684 8.719 1 91.38 97 GLY A N 1
ATOM 718 C CA . GLY A 1 97 ? -12.672 7.141 7.418 1 91.38 97 GLY A CA 1
ATOM 719 C C . GLY A 1 97 ? -12.438 8.211 6.367 1 91.38 97 GLY A C 1
ATOM 720 O O . GLY A 1 97 ? -12.133 7.902 5.215 1 91.38 97 GLY A O 1
ATOM 721 N N . GLY A 1 98 ? -12.555 9.492 6.75 1 88.69 98 GLY A N 1
ATOM 722 C CA . GLY A 1 98 ? -12.43 10.578 5.789 1 88.69 98 GLY A CA 1
ATOM 723 C C . GLY A 1 98 ? -11.109 10.562 5.043 1 88.69 98 GLY A C 1
ATOM 724 O O . GLY A 1 98 ? -11.086 10.672 3.814 1 88.69 98 GLY A O 1
ATOM 725 N N . LEU A 1 99 ? -10.023 10.438 5.75 1 90 99 LEU A N 1
ATOM 726 C CA . LEU A 1 99 ? -8.703 10.398 5.129 1 90 99 LEU A CA 1
ATOM 727 C C . LEU A 1 99 ? -8.578 9.195 4.199 1 90 99 LEU A C 1
ATOM 729 O O . LEU A 1 99 ? -7.945 9.289 3.141 1 90 99 LEU A O 1
ATOM 733 N N . LEU A 1 100 ? -9.172 8.086 4.594 1 95.38 100 LEU A N 1
ATOM 734 C CA . LEU A 1 100 ? -9.125 6.883 3.773 1 95.38 100 LEU A CA 1
ATOM 735 C C . LEU A 1 100 ? -9.836 7.102 2.439 1 95.38 100 LEU A C 1
ATOM 737 O O . LEU A 1 100 ? -9.398 6.594 1.407 1 95.38 100 LEU A O 1
ATOM 741 N N . LYS A 1 101 ? -10.891 7.859 2.457 1 92.88 101 LYS A N 1
ATOM 742 C CA . LYS A 1 101 ? -11.594 8.195 1.222 1 92.88 101 LYS A CA 1
ATOM 743 C C . LYS A 1 101 ? -10.719 9.031 0.3 1 92.88 101 LYS A C 1
ATOM 745 O O . LYS A 1 101 ? -10.695 8.82 -0.915 1 92.88 101 LYS A O 1
ATOM 750 N N . ILE A 1 102 ? -10.039 9.969 0.876 1 89.94 102 ILE A N 1
ATOM 751 C CA . ILE A 1 102 ? -9.133 10.82 0.11 1 89.94 102 ILE A CA 1
ATOM 752 C C . ILE A 1 102 ? -8.008 9.977 -0.483 1 89.94 102 ILE A C 1
ATOM 754 O O . ILE A 1 102 ? -7.66 10.125 -1.655 1 89.94 102 ILE A O 1
ATOM 758 N N . TRP A 1 103 ? -7.449 9.078 0.354 1 95 103 TRP A N 1
ATOM 759 C CA . TRP A 1 103 ? -6.391 8.195 -0.133 1 95 103 TRP A CA 1
ATOM 760 C C . TRP A 1 103 ? -6.891 7.324 -1.28 1 95 103 TRP A C 1
ATOM 762 O O . TRP A 1 103 ? -6.172 7.102 -2.256 1 95 103 TRP A O 1
ATOM 772 N N . ASN A 1 104 ? -8.109 6.852 -1.2 1 95.81 104 ASN A N 1
ATOM 773 C CA . ASN A 1 104 ? -8.695 5.996 -2.229 1 95.81 104 ASN A CA 1
ATOM 774 C C . ASN A 1 104 ? -8.883 6.754 -3.541 1 95.81 104 ASN A C 1
ATOM 776 O O . ASN A 1 104 ? -8.562 6.238 -4.613 1 95.81 104 ASN A O 1
ATOM 780 N N . GLU A 1 105 ? -9.375 7.918 -3.465 1 91.25 105 GLU A N 1
ATOM 781 C CA . GLU A 1 105 ? -9.836 8.656 -4.637 1 91.25 105 GLU A CA 1
ATOM 782 C C . GLU A 1 105 ? -8.688 9.383 -5.316 1 91.25 105 GLU A C 1
ATOM 784 O O . GLU A 1 105 ? -8.758 9.695 -6.508 1 91.25 105 GLU A O 1
ATOM 789 N N . ARG A 1 106 ? -7.637 9.664 -4.516 1 92.25 106 ARG A N 1
ATOM 790 C CA . ARG A 1 106 ? -6.617 10.555 -5.047 1 92.25 106 ARG A CA 1
ATOM 791 C C . ARG A 1 106 ? -5.219 9.984 -4.836 1 92.25 106 ARG A C 1
ATOM 793 O O . ARG A 1 106 ? -4.605 9.469 -5.777 1 92.25 106 ARG A O 1
ATOM 800 N N . ASN A 1 107 ? -4.805 9.906 -3.576 1 95.38 107 ASN A N 1
ATOM 801 C CA . ASN A 1 107 ? -3.396 9.734 -3.24 1 95.38 107 ASN A CA 1
ATOM 802 C C . ASN A 1 107 ? -2.854 8.414 -3.77 1 95.38 107 ASN A C 1
ATOM 804 O O . ASN A 1 107 ? -1.724 8.352 -4.262 1 95.38 107 ASN A O 1
ATOM 808 N N . TYR A 1 108 ? -3.643 7.328 -3.631 1 97.81 108 TYR A N 1
ATOM 809 C CA . TYR A 1 108 ? -3.186 6.012 -4.066 1 97.81 108 TYR A CA 1
ATOM 810 C C . TYR A 1 108 ? -2.678 6.059 -5.504 1 97.81 108 TYR A C 1
ATOM 812 O O . TYR A 1 108 ? -1.59 5.562 -5.801 1 97.81 108 TYR A O 1
ATOM 820 N N . ARG A 1 109 ? -3.367 6.73 -6.391 1 96.44 109 ARG A N 1
ATOM 821 C CA . ARG A 1 109 ? -3.006 6.805 -7.801 1 96.44 109 ARG A CA 1
ATOM 822 C C . ARG A 1 109 ? -1.783 7.691 -8.008 1 96.44 109 ARG A C 1
ATOM 824 O O . ARG A 1 109 ? -0.917 7.383 -8.828 1 96.44 109 ARG A O 1
ATOM 831 N N . PHE A 1 110 ? -1.705 8.75 -7.32 1 96.75 110 PHE A N 1
ATOM 832 C CA . PHE A 1 110 ? -0.63 9.719 -7.527 1 96.75 110 PHE A CA 1
ATOM 833 C C . PHE A 1 110 ? 0.706 9.141 -7.07 1 96.75 110 PHE A C 1
ATOM 835 O O . PHE A 1 110 ? 1.749 9.445 -7.652 1 96.75 110 PHE A O 1
ATOM 842 N N . TRP A 1 111 ? 0.682 8.32 -6.035 1 98.38 111 TRP A N 1
ATOM 843 C CA . TRP A 1 111 ? 1.902 7.754 -5.469 1 98.38 111 TRP A CA 1
ATOM 844 C C . TRP A 1 111 ? 2.596 6.836 -6.473 1 98.38 111 TRP A C 1
ATOM 846 O O . TRP A 1 111 ? 3.779 6.527 -6.328 1 98.38 111 TRP A O 1
ATOM 856 N N . ALA A 1 112 ? 1.873 6.367 -7.508 1 97.62 112 ALA A N 1
ATOM 857 C CA . ALA A 1 112 ? 2.482 5.547 -8.547 1 97.62 112 ALA A CA 1
ATOM 858 C C . ALA A 1 112 ? 3.621 6.293 -9.242 1 97.62 112 ALA A C 1
ATOM 860 O O . ALA A 1 112 ? 4.512 5.672 -9.828 1 97.62 112 ALA A O 1
ATOM 861 N N . ASP A 1 113 ? 3.66 7.582 -9.148 1 97.69 113 ASP A N 1
ATOM 862 C CA . ASP A 1 113 ? 4.625 8.391 -9.883 1 97.69 113 ASP A CA 1
ATOM 863 C C . ASP A 1 113 ? 5.688 8.969 -8.945 1 97.69 113 ASP A C 1
ATOM 865 O O . ASP A 1 113 ? 6.25 10.031 -9.211 1 97.69 113 ASP A O 1
ATOM 869 N N . LEU A 1 114 ? 5.941 8.312 -7.82 1 98.56 114 LEU A N 1
ATOM 870 C CA . LEU A 1 114 ? 6.949 8.758 -6.863 1 98.56 114 LEU A CA 1
ATOM 871 C C . LEU A 1 114 ? 8.305 8.914 -7.539 1 98.56 114 LEU A C 1
ATOM 873 O O . LEU A 1 114 ? 9.023 9.883 -7.281 1 98.56 114 LEU A O 1
ATOM 877 N N . THR A 1 115 ? 8.727 7.973 -8.438 1 98.56 115 THR A N 1
ATOM 878 C CA . THR A 1 115 ? 10.023 8.039 -9.109 1 98.56 115 THR A CA 1
ATOM 879 C C . THR A 1 115 ? 10.156 9.336 -9.898 1 98.56 115 THR A C 1
ATOM 881 O O . THR A 1 115 ? 11.18 10.016 -9.82 1 98.56 115 THR A O 1
ATOM 884 N N . GLU A 1 116 ? 9.117 9.625 -10.633 1 98 116 GLU A N 1
ATOM 885 C CA . GLU A 1 116 ? 9.125 10.859 -11.406 1 98 116 GLU A CA 1
ATOM 886 C C . GLU A 1 116 ? 9.234 12.086 -10.5 1 98 116 GLU A C 1
ATOM 888 O O . GLU A 1 116 ? 9.953 13.031 -10.82 1 98 116 GLU A O 1
ATOM 893 N N . ALA A 1 117 ? 8.531 12.07 -9.414 1 98.31 117 ALA A N 1
ATOM 894 C CA . ALA A 1 117 ? 8.594 13.18 -8.469 1 98.31 117 ALA A CA 1
ATOM 895 C C . ALA A 1 117 ? 10.008 13.367 -7.93 1 98.31 117 ALA A C 1
ATOM 897 O O . ALA A 1 117 ? 10.492 14.492 -7.809 1 98.31 117 ALA A O 1
ATOM 898 N N . LEU A 1 118 ? 10.672 12.258 -7.602 1 98.62 118 LEU A N 1
ATOM 899 C CA . LEU A 1 118 ? 12.016 12.297 -7.039 1 98.62 118 LEU A CA 1
ATOM 900 C C . LEU A 1 118 ? 13.023 12.812 -8.062 1 98.62 118 LEU A C 1
ATOM 902 O O . LEU A 1 118 ? 14 13.469 -7.695 1 98.62 118 LEU A O 1
ATOM 906 N N . LYS A 1 119 ? 12.789 12.539 -9.297 1 98.62 119 LYS A N 1
ATOM 907 C CA . LYS A 1 119 ? 13.727 12.914 -10.352 1 98.62 119 LYS A CA 1
ATOM 908 C C . LYS A 1 119 ? 13.508 14.359 -10.789 1 98.62 119 LYS A C 1
ATOM 910 O O . LYS A 1 119 ? 14.461 15.062 -11.133 1 98.62 119 LYS A O 1
ATOM 915 N N . THR A 1 120 ? 12.242 14.844 -10.766 1 97.75 120 THR A N 1
ATOM 916 C CA . THR A 1 120 ? 11.938 16.094 -11.453 1 97.75 120 THR A CA 1
ATOM 917 C C . THR A 1 120 ? 11.578 17.188 -10.445 1 97.75 120 THR A C 1
ATOM 919 O O . THR A 1 120 ? 11.664 18.375 -10.75 1 97.75 120 THR A O 1
ATOM 922 N N . GLY A 1 121 ? 11.078 16.766 -9.297 1 96.5 121 GLY A N 1
ATOM 923 C CA . GLY A 1 121 ? 10.586 17.719 -8.328 1 96.5 121 GLY A CA 1
ATOM 924 C C . GLY A 1 121 ? 9.273 18.375 -8.734 1 96.5 121 GLY A C 1
ATOM 925 O O . GLY A 1 121 ? 8.891 19.406 -8.195 1 96.5 121 GLY A O 1
ATOM 926 N N . LYS A 1 122 ? 8.648 17.797 -9.711 1 95.44 122 LYS A N 1
ATOM 927 C CA . LYS A 1 122 ? 7.363 18.312 -10.164 1 95.44 122 LYS A CA 1
ATOM 928 C C . LYS A 1 122 ? 6.207 17.594 -9.484 1 95.44 122 LYS A C 1
ATOM 930 O O . LYS A 1 122 ? 6.297 16.391 -9.203 1 95.44 122 LYS A O 1
ATOM 935 N N . ALA A 1 123 ? 5.133 18.312 -9.297 1 95.19 123 ALA A N 1
ATOM 936 C CA . ALA A 1 123 ? 3.93 17.719 -8.711 1 95.19 123 ALA A CA 1
ATOM 937 C C . ALA A 1 123 ? 3.4 16.578 -9.586 1 95.19 123 ALA A C 1
ATOM 939 O O . ALA A 1 123 ? 3.402 16.688 -10.812 1 95.19 123 ALA A O 1
ATOM 940 N N . GLN A 1 124 ? 2.967 15.523 -8.953 1 95.75 124 GLN A N 1
ATOM 941 C CA . GLN A 1 124 ? 2.438 14.359 -9.656 1 95.75 124 GLN A CA 1
ATOM 942 C C . GLN A 1 124 ? 0.935 14.219 -9.438 1 95.75 124 GLN A C 1
ATOM 944 O O . GLN A 1 124 ? 0.339 13.211 -9.812 1 95.75 124 GLN A O 1
ATOM 949 N N . SER A 1 125 ? 0.277 15.117 -8.766 1 93.25 125 SER A N 1
ATOM 950 C CA . SER A 1 125 ? -1.157 15.133 -8.5 1 93.25 125 SER A CA 1
ATOM 951 C C . SER A 1 125 ? -1.943 15.625 -9.711 1 93.25 125 SER A C 1
ATOM 953 O O . SER A 1 125 ? -1.456 15.562 -10.836 1 93.25 125 SER A O 1
ATOM 955 N N . GLU A 1 126 ? -3.176 16.047 -9.523 1 89.31 126 GLU A N 1
ATOM 956 C CA . GLU A 1 126 ? -4.004 16.547 -10.609 1 89.31 126 GLU A CA 1
ATOM 957 C C . GLU A 1 126 ? -3.328 17.719 -11.32 1 89.31 126 GLU A C 1
ATOM 959 O O . GLU A 1 126 ? -3.613 18 -12.484 1 89.31 126 GLU A O 1
ATOM 964 N N . VAL A 1 127 ? -2.416 18.328 -10.633 1 87.38 127 VAL A N 1
ATOM 965 C CA . VAL A 1 127 ? -1.697 19.469 -11.18 1 87.38 127 VAL A CA 1
ATOM 966 C C . VAL A 1 127 ? -0.989 19.062 -12.477 1 87.38 127 VAL A C 1
ATOM 968 O O . VAL A 1 127 ? -0.89 19.859 -13.414 1 87.38 127 VAL A O 1
ATOM 971 N N . LYS A 1 128 ? -0.468 17.859 -12.492 1 87.56 128 LYS A N 1
ATOM 972 C CA . LYS A 1 128 ? 0.256 17.359 -13.648 1 87.56 128 LYS A CA 1
ATOM 973 C C . LYS A 1 128 ? -0.615 17.391 -14.898 1 87.56 128 LYS A C 1
ATOM 975 O O . LYS A 1 128 ? -0.133 17.703 -15.992 1 87.56 128 LYS A O 1
ATOM 980 N N . GLN A 1 129 ? -1.897 17.141 -14.742 1 83.44 129 GLN A N 1
ATOM 981 C CA . GLN A 1 129 ? -2.797 17.062 -15.891 1 83.44 129 GLN A CA 1
ATOM 982 C C . GLN A 1 129 ? -3.525 18.375 -16.125 1 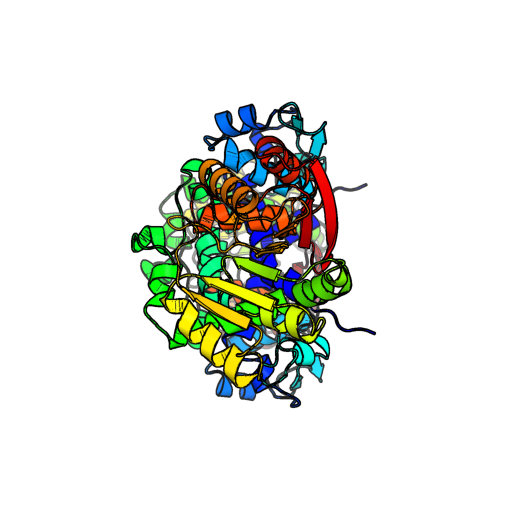83.44 129 GLN A C 1
ATOM 984 O O . GLN A 1 129 ? -3.758 18.781 -17.266 1 83.44 129 GLN A O 1
ATOM 989 N N . THR A 1 130 ? -3.859 19.078 -15.047 1 83.44 130 THR A N 1
ATOM 990 C CA . THR A 1 130 ? -4.766 20.219 -15.164 1 83.44 130 THR A CA 1
ATOM 991 C C . THR A 1 130 ? -3.994 21.531 -15.086 1 83.44 130 THR A C 1
ATOM 993 O O . THR A 1 130 ? -4.5 22.578 -15.492 1 83.44 130 THR A O 1
ATOM 996 N N . GLY A 1 131 ? -2.832 21.422 -14.461 1 79.12 131 GLY A N 1
ATOM 997 C CA . GLY A 1 131 ? -2.076 22.625 -14.195 1 79.12 131 GLY A CA 1
ATOM 998 C C . GLY A 1 131 ? -2.617 23.422 -13.023 1 79.12 131 GLY A C 1
ATOM 999 O O . GLY A 1 131 ? -2.107 24.5 -12.719 1 79.12 131 GLY A O 1
ATOM 1000 N N . ARG A 1 132 ? -3.658 22.938 -12.43 1 80.44 132 ARG A N 1
ATOM 1001 C CA . ARG A 1 132 ? -4.281 23.641 -11.312 1 80.44 132 ARG A CA 1
ATOM 1002 C C . ARG A 1 132 ? -4.086 22.875 -10.008 1 80.44 132 ARG A C 1
ATOM 1004 O O . ARG A 1 132 ? -4.289 21.656 -9.961 1 80.44 132 ARG A O 1
ATOM 1011 N N . PRO A 1 133 ? -3.779 23.719 -9.023 1 76.06 133 PRO A N 1
ATOM 1012 C CA . PRO A 1 133 ? -3.623 23.047 -7.727 1 76.06 133 PRO A CA 1
ATOM 1013 C C . PRO A 1 133 ? -4.934 22.453 -7.203 1 76.06 133 PRO A C 1
ATOM 1015 O O . PRO A 1 133 ? -6.008 22.984 -7.496 1 76.06 133 PRO A O 1
ATOM 1018 N N . PHE A 1 134 ? -4.832 21.422 -6.477 1 76.88 134 PHE A N 1
ATOM 1019 C CA . PHE A 1 134 ? -5.949 20.656 -5.934 1 76.88 134 PHE A CA 1
ATOM 1020 C C . PHE A 1 134 ? -6.934 21.578 -5.215 1 76.88 134 PHE A C 1
ATOM 1022 O O . PHE A 1 134 ? -8.141 21.516 -5.457 1 76.88 134 PHE A O 1
ATOM 1029 N N . PHE A 1 135 ? -6.449 22.422 -4.379 1 74.44 135 PHE A N 1
ATOM 1030 C CA . PHE A 1 135 ? -7.312 23.25 -3.545 1 74.44 135 PHE A CA 1
ATOM 1031 C C . PHE A 1 135 ? -8.125 24.219 -4.398 1 74.44 135 PHE A C 1
ATOM 1033 O O . PHE A 1 135 ? -9.266 24.547 -4.066 1 74.44 135 PHE A O 1
ATOM 1040 N N . GLU A 1 136 ? -7.508 24.625 -5.453 1 74.75 136 GLU A N 1
ATOM 1041 C CA . GLU A 1 136 ? -8.25 25.484 -6.355 1 74.75 136 GLU A CA 1
ATOM 1042 C C . GLU A 1 136 ? -9.469 24.781 -6.938 1 74.75 136 GLU A C 1
ATOM 1044 O O . GLU A 1 136 ? -10.555 25.344 -7.008 1 74.75 136 GLU A O 1
ATOM 1049 N N . ALA A 1 137 ? -9.234 23.562 -7.352 1 74.19 137 ALA A N 1
ATOM 1050 C CA . ALA A 1 137 ? -10.328 22.766 -7.902 1 74.19 137 ALA A CA 1
ATOM 1051 C C . ALA A 1 137 ? -11.359 22.422 -6.824 1 74.19 137 ALA A C 1
ATOM 1053 O O . ALA A 1 137 ? -12.562 22.406 -7.094 1 74.19 137 ALA A O 1
ATOM 1054 N N . LEU A 1 138 ? -10.883 22.172 -5.711 1 78.62 138 LEU A N 1
ATOM 1055 C CA . LEU A 1 138 ? -11.75 21.828 -4.59 1 78.62 138 LEU A CA 1
ATOM 1056 C C . LEU A 1 138 ? -12.617 23.031 -4.191 1 78.62 138 LEU A C 1
ATOM 1058 O O . LEU A 1 138 ? -13.805 22.859 -3.898 1 78.62 138 LEU A O 1
ATOM 1062 N N . TYR A 1 139 ? -12.07 24.172 -4.23 1 77.19 139 TYR A N 1
ATOM 1063 C CA . TYR A 1 139 ? -12.773 25.375 -3.809 1 77.19 139 TYR A CA 1
ATOM 1064 C C . TYR A 1 139 ? -13.883 25.734 -4.793 1 77.19 139 TYR A C 1
ATOM 1066 O O . TYR A 1 139 ? -14.828 26.438 -4.441 1 77.19 139 TYR A O 1
ATOM 1074 N N . ALA A 1 140 ? -13.805 25.188 -5.988 1 76.19 140 ALA A N 1
ATOM 1075 C CA . ALA A 1 140 ? -14.781 25.484 -7.031 1 76.19 140 ALA A CA 1
ATOM 1076 C C . ALA A 1 140 ? -16.062 24.656 -6.852 1 76.19 140 ALA A C 1
ATOM 1078 O O . ALA A 1 140 ? -17.094 24.984 -7.422 1 76.19 140 ALA A O 1
ATOM 1079 N N . ASP A 1 141 ? -16.031 23.703 -6.043 1 80.31 141 ASP A N 1
ATOM 1080 C CA . ASP A 1 141 ? -17.172 22.828 -5.77 1 80.31 141 ASP A CA 1
ATOM 1081 C C . ASP A 1 141 ? -17.484 22.797 -4.277 1 80.31 141 ASP A C 1
ATOM 1083 O O . ASP A 1 141 ? -16.922 22 -3.535 1 80.31 141 ASP A O 1
ATOM 1087 N N . PRO A 1 142 ? -18.484 23.5 -3.896 1 77.38 142 PRO A N 1
ATOM 1088 C CA . PRO A 1 142 ? -18.781 23.625 -2.467 1 77.38 142 PRO A CA 1
ATOM 1089 C C . PRO A 1 142 ? -19.078 22.297 -1.794 1 77.38 142 PRO A C 1
ATOM 1091 O O . PRO A 1 142 ? -18.719 22.094 -0.628 1 77.38 142 PRO A O 1
ATOM 1094 N N . ARG A 1 143 ? -19.891 21.484 -2.545 1 77.25 143 ARG A N 1
ATOM 1095 C CA . ARG A 1 143 ? -20.219 20.203 -1.952 1 77.25 143 ARG A CA 1
ATOM 1096 C C . ARG A 1 143 ? -18.969 19.359 -1.709 1 77.25 143 ARG A C 1
ATOM 1098 O O . ARG A 1 143 ? -18.828 18.75 -0.648 1 77.25 143 ARG A O 1
ATOM 1105 N N . ARG A 1 144 ? -18.078 19.297 -2.629 1 76.5 144 ARG A N 1
ATOM 1106 C CA . ARG A 1 144 ? -16.828 18.562 -2.506 1 76.5 144 ARG A CA 1
ATOM 1107 C C . ARG A 1 144 ? -15.938 19.188 -1.436 1 76.5 144 ARG A C 1
ATOM 1109 O O . ARG A 1 144 ? -15.25 18.484 -0.701 1 76.5 144 ARG A O 1
ATOM 1116 N N . LEU A 1 145 ? -16.031 20.469 -1.404 1 82.75 145 LEU A N 1
ATOM 1117 C CA . LEU A 1 145 ? -15.227 21.188 -0.425 1 82.75 145 LEU A CA 1
ATOM 1118 C C . LEU A 1 145 ? -15.68 20.875 0.995 1 82.75 145 LEU A C 1
ATOM 1120 O O . LEU A 1 145 ? -14.852 20.594 1.87 1 82.75 145 LEU A O 1
ATOM 1124 N N . GLU A 1 146 ? -16.922 20.828 1.172 1 77.69 146 GLU A N 1
ATOM 1125 C CA . GLU A 1 146 ? -17.453 20.547 2.496 1 77.69 146 GLU A CA 1
ATOM 1126 C C . GLU A 1 146 ? -17.125 19.125 2.934 1 77.69 146 GLU A C 1
ATOM 1128 O O . GLU A 1 146 ? -16.797 18.875 4.098 1 77.69 146 GLU A O 1
ATOM 1133 N N . ALA A 1 147 ? -17.312 18.234 1.968 1 74.38 147 ALA A N 1
ATOM 1134 C CA . ALA A 1 147 ? -17 16.828 2.262 1 74.38 147 ALA A CA 1
ATOM 1135 C C . ALA A 1 147 ? -15.516 16.688 2.623 1 74.38 147 ALA A C 1
ATOM 1137 O O . ALA A 1 147 ? -15.172 15.953 3.557 1 74.38 147 ALA A O 1
ATOM 1138 N N . PHE A 1 148 ? -14.727 17.406 1.948 1 81.62 148 PHE A N 1
ATOM 1139 C CA . PHE A 1 148 ? -13.297 17.375 2.213 1 81.62 148 PHE A CA 1
ATOM 1140 C C . PHE A 1 148 ? -12.992 17.953 3.592 1 81.62 148 PHE A C 1
ATOM 1142 O O . PHE A 1 148 ? -12.211 17.375 4.355 1 81.62 148 PHE A O 1
ATOM 1149 N N . MET A 1 149 ? -13.602 18.984 3.904 1 83.25 149 MET A N 1
ATOM 1150 C CA . MET A 1 149 ? -13.359 19.625 5.188 1 83.25 149 MET A CA 1
ATOM 1151 C C . MET A 1 149 ? -13.828 18.75 6.34 1 83.25 149 MET A C 1
ATOM 1153 O O . MET A 1 149 ? -13.18 18.703 7.391 1 83.25 149 MET A O 1
ATOM 1157 N N . ALA A 1 150 ? -14.922 18.062 6.102 1 78.06 150 ALA A N 1
ATOM 1158 C CA . ALA A 1 150 ? -15.414 17.156 7.129 1 78.06 150 ALA A CA 1
ATOM 1159 C C . ALA A 1 150 ? -14.422 16.016 7.379 1 78.06 150 ALA A C 1
ATOM 1161 O O . ALA A 1 150 ? -14.211 15.617 8.523 1 78.06 150 ALA A O 1
ATOM 1162 N N . ALA A 1 151 ? -13.883 15.602 6.324 1 77.56 151 ALA A N 1
ATOM 1163 C CA . ALA A 1 151 ? -12.883 14.539 6.438 1 77.56 151 ALA A CA 1
ATOM 1164 C C . ALA A 1 151 ? -11.656 15.031 7.195 1 77.56 151 ALA A C 1
ATOM 1166 O O . ALA A 1 151 ? -11.117 14.32 8.047 1 77.56 151 ALA A O 1
ATOM 1167 N N . MET A 1 152 ? -11.227 16.203 6.867 1 82.94 152 MET A N 1
ATOM 1168 C CA . MET A 1 152 ? -10.047 16.766 7.523 1 82.94 152 MET A CA 1
ATOM 1169 C C . MET A 1 152 ? -10.32 17.031 9 1 82.94 152 MET A C 1
ATOM 1171 O O . MET A 1 152 ? -9.43 16.875 9.836 1 82.94 152 MET A O 1
ATOM 1175 N N . ASP A 1 153 ? -11.555 17.469 9.234 1 85.81 153 ASP A N 1
ATOM 1176 C CA . ASP A 1 153 ? -11.961 17.688 10.617 1 85.81 153 ASP A CA 1
ATOM 1177 C C . ASP A 1 153 ? -11.797 16.422 11.453 1 85.81 153 ASP A C 1
ATOM 1179 O O . ASP A 1 153 ? -11.219 16.453 12.539 1 85.81 153 ASP A O 1
ATOM 1183 N N . ALA A 1 154 ? -12.32 15.422 10.914 1 78.5 154 ALA A N 1
ATOM 1184 C CA . ALA A 1 154 ? -12.258 14.148 11.617 1 78.5 154 ALA A CA 1
ATOM 1185 C C . ALA A 1 154 ? -10.812 13.711 11.844 1 78.5 154 ALA A C 1
ATOM 1187 O O . ALA A 1 154 ? -10.469 13.18 12.906 1 78.5 154 ALA A O 1
ATOM 1188 N N . ALA A 1 155 ? -10.016 13.984 10.945 1 81.81 155 ALA A N 1
ATOM 1189 C CA . ALA A 1 155 ? -8.617 13.555 11 1 81.81 155 ALA A CA 1
ATOM 1190 C C . ALA A 1 155 ? -7.828 14.383 12.008 1 81.81 155 ALA A C 1
ATOM 1192 O O . ALA A 1 155 ? -6.879 13.883 12.617 1 81.81 155 ALA A O 1
ATOM 1193 N N . SER A 1 156 ? -8.25 15.594 12.242 1 89.62 156 SER A N 1
ATOM 1194 C CA . SER A 1 156 ? -7.441 16.516 13.023 1 89.62 156 SER A CA 1
ATOM 1195 C C . SER A 1 156 ? -7.98 16.672 14.445 1 89.62 156 SER A C 1
ATOM 1197 O O . SER A 1 156 ? -7.285 17.156 15.336 1 89.62 156 SER A O 1
ATOM 1199 N N . ARG A 1 157 ? -9.203 16.266 14.688 1 89.5 157 ARG A N 1
ATOM 1200 C CA . ARG A 1 157 ? -9.945 16.594 15.898 1 89.5 157 ARG A CA 1
ATOM 1201 C C . ARG A 1 157 ? -9.195 16.109 17.141 1 89.5 157 ARG A C 1
ATOM 1203 O O . ARG A 1 157 ? -9.008 16.875 18.094 1 89.5 157 ARG A O 1
ATOM 1210 N N . ARG A 1 158 ? -8.781 14.906 17.094 1 88.56 158 ARG A N 1
ATOM 1211 C CA . ARG A 1 158 ? -8.117 14.328 18.266 1 88.56 158 ARG A CA 1
ATOM 1212 C C . ARG A 1 158 ? -6.871 15.125 18.641 1 88.56 158 ARG A C 1
ATOM 1214 O O . ARG A 1 158 ? -6.648 15.422 19.812 1 88.56 158 ARG A O 1
ATOM 1221 N N . ASN A 1 159 ? -6.094 15.461 17.703 1 94.06 159 ASN A N 1
ATOM 1222 C CA . ASN A 1 159 ? -4.852 16.188 17.953 1 94.06 159 ASN A CA 1
ATOM 1223 C C . ASN A 1 159 ? -5.121 17.609 18.438 1 94.06 159 ASN A C 1
ATOM 1225 O O . ASN A 1 159 ? -4.387 18.125 19.281 1 94.06 159 ASN A O 1
ATOM 1229 N N . ILE A 1 160 ? -6.164 18.219 17.922 1 96.19 160 ILE A N 1
ATOM 1230 C CA . ILE A 1 160 ? -6.523 19.562 18.359 1 96.19 160 ILE A CA 1
ATOM 1231 C C . ILE A 1 160 ? -7.035 19.531 19.797 1 96.19 160 ILE A C 1
ATOM 1233 O O . ILE A 1 160 ? -6.723 20.406 20.594 1 96.19 160 ILE A O 1
ATOM 1237 N N . GLU A 1 161 ? -7.77 18.484 20.109 1 95.88 161 GLU A N 1
ATOM 1238 C CA . GLU A 1 161 ? -8.242 18.312 21.484 1 95.88 161 GLU A CA 1
ATOM 1239 C C . GLU A 1 161 ? -7.078 18.109 22.438 1 95.88 161 GLU A C 1
ATOM 1241 O O . GLU A 1 161 ? -7.078 18.656 23.547 1 95.88 161 GLU A O 1
ATOM 1246 N N . LEU A 1 162 ? -6.137 17.312 22.031 1 96.62 162 LEU A N 1
ATOM 1247 C CA . LEU A 1 162 ? -4.945 17.094 22.844 1 96.62 162 LEU A CA 1
ATOM 1248 C C . LEU A 1 162 ? -4.172 18.406 23.031 1 96.62 162 LEU A C 1
ATOM 1250 O O . LEU A 1 162 ? -3.697 18.688 24.125 1 96.62 162 LEU A O 1
ATOM 1254 N N . LEU A 1 163 ? -4.066 19.141 21.984 1 98.06 163 LEU A N 1
ATOM 1255 C CA . LEU A 1 163 ? -3.381 20.422 22.078 1 98.06 163 LEU A CA 1
ATOM 1256 C C . LEU A 1 163 ? -4.09 21.344 23.062 1 98.06 163 LEU A C 1
ATOM 1258 O O . LEU A 1 163 ? -3.443 22.016 23.875 1 98.06 163 LEU A O 1
ATOM 1262 N N . ALA A 1 164 ? -5.43 21.422 22.969 1 98 164 ALA A N 1
ATOM 1263 C CA . ALA A 1 164 ? -6.234 22.266 23.844 1 98 164 ALA A CA 1
ATOM 1264 C C . ALA A 1 164 ? -6.008 21.938 25.312 1 98 164 ALA A C 1
ATOM 1266 O O . ALA A 1 164 ? -6.047 22.812 26.172 1 98 164 ALA A O 1
ATOM 1267 N N . LYS A 1 165 ? -5.711 20.672 25.531 1 97.62 165 LYS A N 1
ATOM 1268 C CA . LYS A 1 165 ? -5.527 20.203 26.906 1 97.62 165 LYS A CA 1
ATOM 1269 C C . LYS A 1 165 ? -4.09 20.406 27.359 1 97.62 165 LYS A C 1
ATOM 1271 O O . LYS A 1 165 ? -3.836 20.625 28.547 1 97.62 165 LYS A O 1
ATOM 1276 N N . ARG A 1 166 ? -3.148 20.297 26.484 1 98.12 166 ARG A N 1
ATOM 1277 C CA . ARG A 1 166 ? -1.752 20.172 26.891 1 98.12 166 ARG A CA 1
ATOM 1278 C C . ARG A 1 166 ? -1.032 21.516 26.828 1 98.12 166 ARG A C 1
ATOM 1280 O O . ARG A 1 166 ? -0.06 21.734 27.547 1 98.12 166 ARG A O 1
ATOM 1287 N N . PHE A 1 167 ? -1.417 22.375 25.938 1 98.44 167 PHE A N 1
ATOM 1288 C CA . PHE A 1 167 ? -0.815 23.703 25.859 1 98.44 167 PHE A CA 1
ATOM 1289 C C . PHE A 1 167 ? -1.472 24.656 26.859 1 98.44 167 PHE A C 1
ATOM 1291 O O . PHE A 1 167 ? -2.689 24.625 27.031 1 98.44 167 PHE A O 1
ATOM 1298 N N . PRO A 1 168 ? -0.777 25.547 27.531 1 97.94 168 PRO A N 1
ATOM 1299 C CA . PRO A 1 168 ? -1.322 26.438 28.547 1 97.94 168 PRO A CA 1
ATOM 1300 C C . PRO A 1 168 ? -1.99 27.672 27.953 1 97.94 168 PRO A C 1
ATOM 1302 O O . PRO A 1 168 ? -1.547 28.797 28.188 1 97.94 168 PRO A O 1
ATOM 1305 N N . PHE A 1 169 ? -3.09 27.469 27.359 1 98.25 169 PHE A N 1
ATOM 1306 C CA . PHE A 1 169 ? -3.824 28.562 26.719 1 98.25 169 PHE A CA 1
ATOM 1307 C C . PHE A 1 169 ? -4.289 29.578 27.75 1 98.25 169 PHE A C 1
ATOM 1309 O O . PHE A 1 169 ? -4.605 30.719 27.406 1 98.25 169 PHE A O 1
ATOM 1316 N N . GLU A 1 170 ? -4.371 29.203 29.016 1 96.81 170 GLU A N 1
ATOM 1317 C CA . GLU A 1 170 ? -4.859 30.094 30.062 1 96.81 170 GLU A CA 1
ATOM 1318 C C . GLU A 1 170 ? -3.965 31.312 30.219 1 96.81 170 GLU A C 1
ATOM 1320 O O . GLU A 1 170 ? -4.379 32.344 30.781 1 96.81 170 GLU A O 1
ATOM 1325 N N . ARG A 1 171 ? -2.775 31.188 29.703 1 97.56 171 ARG A N 1
ATOM 1326 C CA . ARG A 1 171 ? -1.803 32.281 29.828 1 97.56 171 ARG A CA 1
ATOM 1327 C C . ARG A 1 171 ? -2.039 33.344 28.781 1 97.56 171 ARG A C 1
ATOM 1329 O O . ARG A 1 171 ? -1.429 34.406 28.828 1 97.56 171 ARG A O 1
ATOM 1336 N N . TYR A 1 172 ? -2.924 33.125 27.875 1 98.25 172 TYR A N 1
ATOM 1337 C CA . TYR A 1 172 ? -3.094 34 26.719 1 98.25 172 TYR A CA 1
ATOM 1338 C C . TYR A 1 172 ? -4.543 34.438 26.594 1 98.25 172 TYR A C 1
ATOM 1340 O O . TYR A 1 172 ? -5.426 33.938 27.281 1 98.25 172 TYR A O 1
ATOM 1348 N N . ARG A 1 173 ? -4.832 35.469 25.734 1 97.81 173 ARG A N 1
ATOM 1349 C CA . ARG A 1 173 ? -6.18 36 25.609 1 97.81 173 ARG A CA 1
ATOM 1350 C C . ARG A 1 173 ? -6.656 35.969 24.172 1 97.81 173 ARG A C 1
ATOM 1352 O O . ARG A 1 173 ? -7.859 35.938 23.906 1 97.81 173 ARG A O 1
ATOM 1359 N N . ARG A 1 174 ? -5.742 36 23.188 1 98.31 174 ARG A N 1
ATOM 1360 C CA . ARG A 1 174 ? -6.102 36.062 21.781 1 98.31 174 ARG A CA 1
ATOM 1361 C C . ARG A 1 174 ? -5.395 34.938 21 1 98.31 174 ARG A C 1
ATOM 1363 O O . ARG A 1 174 ? -4.172 34.812 21.062 1 98.31 174 ARG A O 1
ATOM 1370 N N . LEU A 1 175 ? -6.137 34.188 20.281 1 98.5 175 LEU A N 1
ATOM 1371 C CA . LEU A 1 175 ? -5.625 33.156 19.406 1 98.5 175 LEU A CA 1
ATOM 1372 C C . LEU A 1 175 ? -5.977 33.406 17.953 1 98.5 175 LEU A C 1
ATOM 1374 O O . LEU A 1 175 ? -7.109 33.812 17.641 1 98.5 175 LEU A O 1
ATOM 1378 N N . CYS A 1 176 ? -5.027 33.344 17.094 1 98.69 176 CYS A N 1
ATOM 1379 C CA . CYS A 1 176 ? -5.273 33.344 15.648 1 98.69 176 CYS A CA 1
ATOM 1380 C C . CYS A 1 176 ? -4.895 32 15.031 1 98.69 176 CYS A C 1
ATOM 1382 O O . CYS A 1 176 ? -3.736 31.578 15.102 1 98.69 176 CYS A O 1
ATOM 1384 N N . ASP A 1 177 ? -5.852 31.328 14.484 1 98.5 177 ASP A N 1
ATOM 1385 C CA . ASP A 1 177 ? -5.605 30.109 13.727 1 98.5 177 ASP A CA 1
ATOM 1386 C C . ASP A 1 177 ? -5.492 30.406 12.234 1 98.5 177 ASP A C 1
ATOM 1388 O O . ASP A 1 177 ? -6.492 30.688 11.578 1 98.5 177 ASP A O 1
ATOM 1392 N N . VAL A 1 178 ? -4.262 30.312 11.734 1 98.25 178 VAL A N 1
ATOM 1393 C CA . VAL A 1 178 ? -3.949 30.641 10.352 1 98.25 178 VAL A CA 1
ATOM 1394 C C . VAL A 1 178 ? -4.137 29.391 9.477 1 98.25 178 VAL A C 1
ATOM 1396 O O . VAL A 1 178 ? -3.605 28.328 9.781 1 98.25 178 VAL A O 1
ATOM 1399 N N . GLY A 1 179 ? -4.816 29.578 8.305 1 95.06 179 GLY A N 1
ATOM 1400 C CA . GLY A 1 179 ? -5.199 28.422 7.52 1 95.06 179 GLY A CA 1
ATOM 1401 C C . GLY A 1 179 ? -6.184 27.516 8.234 1 95.06 179 GLY A C 1
ATOM 1402 O O . GLY A 1 179 ? -5.984 26.297 8.297 1 95.06 179 GLY A O 1
ATOM 1403 N N . CYS A 1 180 ? -7.215 28.047 8.695 1 92.31 180 CYS A N 1
ATOM 1404 C CA . CYS A 1 180 ? -8.07 27.422 9.703 1 92.31 180 CYS A CA 1
ATOM 1405 C C . CYS A 1 180 ? -9.07 26.469 9.055 1 92.31 180 CYS A C 1
ATOM 1407 O O . CYS A 1 180 ? -9.711 25.672 9.742 1 92.31 180 CYS A O 1
ATOM 1409 N N . ALA A 1 181 ? -9.227 26.547 7.785 1 90.44 181 ALA A N 1
ATOM 1410 C CA . ALA A 1 181 ? -10.266 25.781 7.094 1 90.44 181 ALA A CA 1
ATOM 1411 C C . ALA A 1 181 ? -11.641 26.094 7.672 1 90.44 181 ALA A C 1
ATOM 1413 O O . ALA A 1 181 ? -12.062 27.266 7.707 1 90.44 181 ALA A O 1
ATOM 1414 N N . ASP A 1 182 ? -12.336 25.172 8.273 1 89.88 182 ASP A N 1
ATOM 1415 C CA . ASP A 1 182 ? -13.688 25.422 8.766 1 89.88 182 ASP A CA 1
ATOM 1416 C C . ASP A 1 182 ? -13.672 25.859 10.227 1 89.88 182 ASP A C 1
ATOM 1418 O O . ASP A 1 182 ? -14.703 25.812 10.906 1 89.88 182 ASP A O 1
ATOM 1422 N N . GLY A 1 183 ? -12.5 26.125 10.758 1 93.12 183 GLY A N 1
ATOM 1423 C CA . GLY A 1 183 ? -12.367 26.719 12.078 1 93.12 183 GLY A CA 1
ATOM 1424 C C . GLY A 1 183 ? -12.328 25.688 13.195 1 93.12 183 GLY A C 1
ATOM 1425 O O . GLY A 1 183 ? -12.609 26 14.352 1 93.12 183 GLY A O 1
ATOM 1426 N N . LEU A 1 184 ? -11.984 24.438 12.898 1 93.81 184 LEU A N 1
ATOM 1427 C CA . LEU A 1 184 ? -12.047 23.344 13.859 1 93.81 184 LEU A CA 1
ATOM 1428 C C . LEU A 1 184 ? -11.211 23.672 15.094 1 93.81 184 LEU A C 1
ATOM 1430 O O . LEU A 1 184 ? -11.672 23.516 16.234 1 93.81 184 LEU A O 1
ATOM 1434 N N . LEU A 1 185 ? -9.938 24.078 14.93 1 96.75 185 LEU A N 1
ATOM 1435 C CA . LEU A 1 185 ? -9.055 24.344 16.062 1 96.75 185 LEU A CA 1
ATOM 1436 C C . LEU A 1 185 ? -9.625 25.453 16.953 1 96.75 185 LEU A C 1
ATOM 1438 O O . LEU A 1 185 ? -9.688 25.297 18.172 1 96.75 185 LEU A O 1
ATOM 1442 N N . SER A 1 186 ? -10.102 26.516 16.328 1 96.5 186 SER A N 1
ATOM 1443 C CA . SER A 1 186 ? -10.68 27.609 17.094 1 96.5 186 SER A CA 1
ATOM 1444 C C . SER A 1 186 ? -11.922 27.156 17.859 1 96.5 186 SER A C 1
ATOM 1446 O O . SER A 1 186 ? -12.141 27.562 19 1 96.5 186 SER A O 1
ATOM 1448 N N . ARG A 1 187 ? -12.75 26.359 17.203 1 94.75 187 ARG A N 1
ATOM 1449 C CA . ARG A 1 187 ? -13.969 25.859 17.844 1 94.75 187 ARG A CA 1
ATOM 1450 C C . ARG A 1 187 ? -13.648 25.047 19.078 1 94.75 187 ARG A C 1
ATOM 1452 O O . ARG A 1 187 ? -14.234 25.25 20.141 1 94.75 187 ARG A O 1
ATOM 1459 N N . ILE A 1 188 ? -12.719 24.172 19 1 95.44 188 ILE A N 1
ATOM 1460 C CA . ILE A 1 188 ? -12.375 23.266 20.078 1 95.44 188 ILE A CA 1
ATOM 1461 C C . ILE A 1 188 ? -11.664 24.031 21.203 1 95.44 188 ILE A C 1
ATOM 1463 O O . ILE A 1 188 ? -12.016 23.891 22.375 1 95.44 188 ILE A O 1
ATOM 1467 N N . VAL A 1 189 ? -10.703 24.875 20.875 1 97.12 189 VAL A N 1
ATOM 1468 C CA . VAL A 1 189 ? -9.914 25.594 21.859 1 97.12 189 VAL A CA 1
ATOM 1469 C C . VAL A 1 189 ? -10.789 26.625 22.578 1 97.12 189 VAL A C 1
ATOM 1471 O O . VAL A 1 189 ? -10.703 26.781 23.797 1 97.12 189 VAL A O 1
ATOM 1474 N N . ALA A 1 190 ? -11.664 27.312 21.812 1 95.5 190 ALA A N 1
ATOM 1475 C CA . ALA A 1 190 ? -12.555 28.297 22.406 1 95.5 190 ALA A CA 1
ATOM 1476 C C . ALA A 1 190 ? -13.539 27.625 23.375 1 95.5 190 ALA A C 1
ATOM 1478 O O . ALA A 1 190 ? -13.898 28.203 24.406 1 95.5 190 ALA A O 1
ATOM 1479 N N . ALA A 1 191 ? -13.992 26.484 23.016 1 93.25 191 ALA A N 1
ATOM 1480 C CA . ALA A 1 191 ? -14.906 25.75 23.891 1 93.25 191 ALA A CA 1
ATOM 1481 C C . ALA A 1 191 ? -14.211 25.344 25.188 1 93.25 191 ALA A C 1
ATOM 1483 O O . ALA A 1 191 ? -14.812 25.375 26.266 1 93.25 191 ALA A O 1
ATOM 1484 N N . ALA A 1 192 ? -13 24.953 25.141 1 95 192 ALA A N 1
ATOM 1485 C CA . ALA A 1 192 ? -12.234 24.5 26.297 1 95 192 ALA A CA 1
ATOM 1486 C C . ALA A 1 192 ? -11.75 25.672 27.141 1 95 192 ALA A C 1
ATOM 1488 O O . ALA A 1 192 ? -11.547 25.516 28.344 1 95 192 ALA A O 1
ATOM 1489 N N . HIS A 1 193 ? -11.578 26.797 26.516 1 96.44 193 HIS A N 1
ATOM 1490 C CA . HIS A 1 193 ? -11.055 27.984 27.188 1 96.44 193 HIS A CA 1
ATOM 1491 C C . HIS A 1 193 ? -11.945 29.203 26.922 1 96.44 193 HIS A C 1
ATOM 1493 O O . HIS A 1 193 ? -11.609 30.062 26.109 1 96.44 193 HIS A O 1
ATOM 1499 N N . PRO A 1 194 ? -12.945 29.438 27.719 1 94.44 194 PRO A N 1
ATOM 1500 C CA . PRO A 1 194 ? -13.984 30.438 27.453 1 94.44 194 PRO A CA 1
ATOM 1501 C C . PRO A 1 194 ? -13.445 31.875 27.484 1 94.44 194 PRO A C 1
ATOM 1503 O O . PRO A 1 194 ? -14.086 32.781 26.953 1 94.44 194 PRO A O 1
ATOM 1506 N N . HIS A 1 195 ? -12.391 32 28.078 1 96.12 195 HIS A N 1
ATOM 1507 C CA . HIS A 1 195 ? -11.844 33.375 28.188 1 96.12 195 HIS A CA 1
ATOM 1508 C C . HIS A 1 195 ? -11.156 33.781 26.906 1 96.12 195 HIS A C 1
ATOM 1510 O O . HIS A 1 195 ? -10.891 34.969 26.703 1 96.12 195 HIS A O 1
ATOM 1516 N N . LEU A 1 196 ? -10.805 32.906 26.016 1 96.69 196 LEU A N 1
ATOM 1517 C CA . LEU A 1 196 ? -10.008 33.156 24.812 1 96.69 196 LEU A CA 1
ATOM 1518 C C . LEU A 1 196 ? -10.859 33.781 23.719 1 96.69 196 LEU A C 1
ATOM 1520 O O . LEU A 1 196 ? -12 33.375 23.484 1 96.69 196 LEU A O 1
ATOM 1524 N N . GLN A 1 197 ? -10.398 34.812 23.125 1 97.25 197 GLN A N 1
ATOM 1525 C CA . GLN A 1 197 ? -10.922 35.344 21.875 1 97.25 197 GLN A CA 1
ATOM 1526 C C . GLN A 1 197 ? -10.141 34.812 20.688 1 97.25 197 GLN A C 1
ATOM 1528 O O . GLN A 1 197 ? -8.906 34.906 20.641 1 97.25 197 GLN A O 1
ATOM 1533 N N . CYS A 1 198 ? -10.828 34.281 19.719 1 97.69 198 CYS A N 1
ATOM 1534 C CA . CYS A 1 198 ? -10.141 33.594 18.625 1 97.69 198 CYS A CA 1
ATOM 1535 C C . CYS A 1 198 ? -10.469 34.25 17.281 1 97.69 198 CYS A C 1
ATOM 1537 O O . CYS A 1 198 ? -11.555 34.781 17.094 1 97.69 198 CYS A O 1
ATOM 1539 N N . VAL A 1 199 ? -9.516 34.25 16.406 1 97.38 199 VAL A N 1
ATOM 1540 C CA . VAL A 1 199 ? -9.68 34.594 15.008 1 97.38 199 VAL A CA 1
ATOM 1541 C C . VAL A 1 199 ? -9.305 33.406 14.133 1 97.38 199 VAL A C 1
ATOM 1543 O O . VAL A 1 199 ? -8.25 32.781 14.328 1 97.38 199 VAL A O 1
ATOM 1546 N N . SER A 1 200 ? -10.172 33.031 13.258 1 97.25 200 SER A N 1
ATOM 1547 C CA . SER A 1 200 ? -9.914 32.031 12.227 1 97.25 200 SER A CA 1
ATOM 1548 C C . SER A 1 200 ? -9.672 32.688 10.875 1 97.25 200 SER A C 1
ATOM 1550 O O . SER A 1 200 ? -10.578 33.281 10.297 1 97.25 200 SER A O 1
ATOM 1552 N N . PHE A 1 201 ? -8.438 32.531 10.398 1 97.69 201 PHE A N 1
ATOM 1553 C CA . PHE A 1 201 ? -7.977 33.281 9.242 1 97.69 201 PHE A CA 1
ATOM 1554 C C . PHE A 1 201 ? -7.703 32.375 8.062 1 97.69 201 PHE A C 1
ATOM 1556 O O . PHE A 1 201 ? -6.812 31.516 8.133 1 97.69 201 PHE A O 1
ATOM 1563 N N . ASP A 1 202 ? -8.43 32.469 7.012 1 95.56 202 ASP A N 1
ATOM 1564 C CA . ASP A 1 202 ? -8.266 31.656 5.805 1 95.56 202 ASP A CA 1
ATOM 1565 C C . ASP A 1 202 ? -8.789 32.406 4.574 1 95.56 202 ASP A C 1
ATOM 1567 O O . ASP A 1 202 ? -9.242 33.531 4.676 1 95.56 202 ASP A O 1
ATOM 1571 N N . LEU A 1 203 ? -8.648 31.828 3.428 1 91.81 203 LEU A N 1
ATOM 1572 C CA . LEU A 1 203 ? -9.102 32.406 2.17 1 91.81 203 LEU A CA 1
ATOM 1573 C C . LEU A 1 203 ? -10.609 32.656 2.199 1 91.81 203 LEU A C 1
ATOM 1575 O O . LEU A 1 203 ? -11.344 31.969 2.906 1 91.81 203 LEU A O 1
ATOM 1579 N N . PRO A 1 204 ? -11.094 33.562 1.424 1 89.25 204 PRO A N 1
ATOM 1580 C CA . PRO A 1 204 ? -12.516 33.938 1.414 1 89.25 204 PRO A CA 1
ATOM 1581 C C . PRO A 1 204 ? -13.438 32.75 1.159 1 89.25 204 PRO A C 1
ATOM 1583 O O . PRO A 1 204 ? -14.484 32.625 1.801 1 89.25 204 PRO A O 1
ATOM 1586 N N . ALA A 1 205 ? -13.07 31.859 0.325 1 83 205 ALA A N 1
ATOM 1587 C CA . ALA A 1 205 ? -13.906 30.719 -0.061 1 83 205 ALA A CA 1
ATOM 1588 C C . ALA A 1 205 ? -14.188 29.812 1.135 1 83 205 ALA A C 1
ATOM 1590 O O . ALA A 1 205 ? -15.242 29.172 1.2 1 83 205 ALA A O 1
ATOM 1591 N N . VAL A 1 206 ? -13.312 29.828 2.068 1 87.69 206 VAL A N 1
ATOM 1592 C CA . VAL A 1 206 ? -13.406 28.922 3.209 1 87.69 206 VAL A CA 1
ATOM 1593 C C . VAL A 1 206 ? -13.984 29.672 4.41 1 87.69 206 VAL A C 1
ATOM 1595 O O . VAL A 1 206 ? -14.586 29.062 5.297 1 87.69 206 VAL A O 1
ATOM 1598 N N . THR A 1 207 ? -13.906 30.906 4.391 1 90.81 207 THR A N 1
ATOM 1599 C CA . THR A 1 207 ? -14.297 31.75 5.516 1 90.81 207 THR A CA 1
ATOM 1600 C C . THR A 1 207 ? -15.797 31.656 5.77 1 90.81 207 THR A C 1
ATOM 1602 O O . THR A 1 207 ? -16.234 31.641 6.922 1 90.81 207 THR A O 1
ATOM 1605 N N . GLU A 1 208 ? -16.531 31.547 4.699 1 85.56 208 GLU A N 1
ATOM 1606 C CA . GLU A 1 208 ? -17.969 31.469 4.848 1 85.56 208 GLU A CA 1
ATOM 1607 C C . GLU A 1 208 ? -18.391 30.156 5.508 1 85.56 208 GLU A C 1
ATOM 1609 O O . GLU A 1 208 ? -19.375 30.109 6.254 1 85.56 208 GLU A O 1
ATOM 1614 N N . ILE A 1 209 ? -17.719 29.141 5.18 1 87.38 209 ILE A N 1
ATOM 1615 C CA . ILE A 1 209 ? -17.984 27.844 5.785 1 87.38 209 ILE A CA 1
ATOM 1616 C C . ILE A 1 209 ? -17.672 27.891 7.277 1 87.38 209 ILE A C 1
ATOM 1618 O O . ILE A 1 209 ? -18.453 27.422 8.102 1 87.38 209 ILE A O 1
ATOM 1622 N N . ALA A 1 210 ? -16.547 28.469 7.605 1 91.19 210 ALA A N 1
ATOM 1623 C CA . ALA A 1 210 ? -16.141 28.609 9 1 91.19 210 ALA A CA 1
ATOM 1624 C C . ALA A 1 210 ? -17.156 29.438 9.789 1 91.19 210 ALA A C 1
ATOM 1626 O O . ALA A 1 210 ? -17.531 29.078 10.906 1 91.19 210 ALA A O 1
ATOM 1627 N N . ARG A 1 211 ? -17.578 30.453 9.172 1 91.5 211 ARG A N 1
ATOM 1628 C CA . ARG A 1 211 ? -18.531 31.344 9.828 1 91.5 211 ARG A CA 1
ATOM 1629 C C . ARG A 1 211 ? -19.828 30.609 10.172 1 91.5 211 ARG A C 1
ATOM 1631 O O . ARG A 1 211 ? -20.359 30.75 11.273 1 91.5 211 ARG A O 1
ATOM 1638 N N . ARG A 1 212 ? -20.281 29.891 9.25 1 88.38 212 ARG A N 1
ATOM 1639 C CA . ARG A 1 212 ? -21.516 29.141 9.453 1 88.38 212 ARG A CA 1
ATOM 1640 C C . ARG A 1 212 ? -21.375 28.125 10.594 1 88.38 212 ARG A C 1
ATOM 1642 O O . ARG A 1 212 ? -22.266 27.984 11.422 1 88.38 212 ARG A O 1
ATOM 1649 N N . LYS A 1 213 ? -20.297 27.484 10.625 1 88.88 213 LYS A N 1
ATOM 1650 C CA . LYS A 1 213 ? -20.062 26.484 11.664 1 88.88 213 LYS A CA 1
ATOM 1651 C C . LYS A 1 213 ? -19.906 27.141 13.031 1 88.88 213 LYS A C 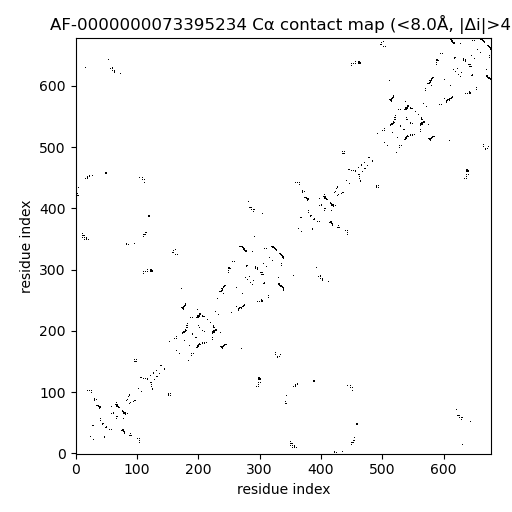1
ATOM 1653 O O . LYS A 1 213 ? -20.406 26.609 14.039 1 88.88 213 LYS A O 1
ATOM 1658 N N . LEU A 1 214 ? -19.219 28.203 13.062 1 91.25 214 LEU A N 1
ATOM 1659 C CA . LEU A 1 214 ? -19.016 28.938 14.312 1 91.25 214 LEU A CA 1
ATOM 1660 C C . LEU A 1 214 ? -20.328 29.453 14.867 1 91.25 214 LEU A C 1
ATOM 1662 O O . LEU A 1 214 ? -20.578 29.375 16.078 1 91.25 214 LEU A O 1
ATOM 1666 N N . THR A 1 215 ? -21.172 29.891 13.953 1 89.25 215 THR A N 1
ATOM 1667 C CA . THR A 1 215 ? -22.484 30.391 14.352 1 89.25 215 THR A CA 1
ATOM 1668 C C . THR A 1 215 ? -23.359 29.25 14.875 1 89.25 215 THR A C 1
ATOM 1670 O O . THR A 1 215 ? -24.016 29.391 15.906 1 89.25 215 THR A O 1
ATOM 1673 N N . ALA A 1 216 ? -23.297 28.219 14.195 1 89 216 ALA A N 1
ATOM 1674 C CA . ALA A 1 216 ? -24.109 27.047 14.57 1 89 216 ALA A CA 1
ATOM 1675 C C . ALA A 1 216 ? -23.719 26.547 15.953 1 89 216 ALA A C 1
ATOM 1677 O O . ALA A 1 216 ? -24.562 26.047 16.703 1 89 216 ALA A O 1
ATOM 1678 N N . GLU A 1 217 ? -22.469 26.719 16.359 1 89.69 217 GLU A N 1
ATOM 1679 C CA . GLU A 1 217 ? -21.984 26.234 17.641 1 89.69 217 GLU A CA 1
ATOM 1680 C C . GLU A 1 217 ? -22.062 27.312 18.719 1 89.69 217 GLU A C 1
ATOM 1682 O O . GLU A 1 217 ? -21.609 27.109 19.844 1 89.69 217 GLU A O 1
ATOM 1687 N N . GLY A 1 218 ? -22.594 28.438 18.406 1 89.62 218 GLY A N 1
ATOM 1688 C CA . GLY A 1 218 ? -22.781 29.516 19.359 1 89.62 218 GLY A CA 1
ATOM 1689 C C . GLY A 1 218 ? -21.5 30.219 19.734 1 89.62 218 GLY A C 1
ATOM 1690 O O . GLY A 1 218 ? -21.391 30.766 20.844 1 89.62 218 GLY A O 1
ATOM 1691 N N . LEU A 1 219 ? -20.5 30.203 18.875 1 89.69 219 LEU A N 1
ATOM 1692 C CA . LEU A 1 219 ? -19.188 30.766 19.188 1 89.69 219 LEU A CA 1
ATOM 1693 C C . LEU A 1 219 ? -18.953 32.062 18.422 1 89.69 219 LEU A C 1
ATOM 1695 O O . LEU A 1 219 ? -17.875 32.656 18.5 1 89.69 219 LEU A O 1
ATOM 1699 N N . GLY A 1 220 ? -19.938 32.531 17.719 1 82.25 220 GLY A N 1
ATOM 1700 C CA . GLY A 1 220 ? -19.812 33.656 16.797 1 82.25 220 GLY A CA 1
ATOM 1701 C C . GLY A 1 220 ? -19.297 34.906 17.469 1 82.25 220 GLY A C 1
ATOM 1702 O O . GLY A 1 220 ? -18.641 35.75 16.812 1 82.25 220 GLY A O 1
ATOM 1703 N N . GLU A 1 221 ? -19.5 35.094 18.719 1 86.06 221 GLU A N 1
ATOM 1704 C CA . GLU A 1 221 ? -19.078 36.312 19.422 1 86.06 221 GLU A CA 1
ATOM 1705 C C . GLU A 1 221 ? -17.625 36.188 19.875 1 86.06 221 GLU A C 1
ATOM 1707 O O . GLU A 1 221 ? -16.906 37.188 19.953 1 86.06 221 GLU A O 1
ATOM 1712 N N . ARG A 1 222 ? -17.172 35 20.031 1 92.5 222 ARG A N 1
ATOM 1713 C CA . ARG A 1 222 ? -15.852 34.781 20.609 1 92.5 222 ARG A CA 1
ATOM 1714 C C . ARG A 1 222 ? -14.859 34.375 19.531 1 92.5 222 ARG A C 1
ATOM 1716 O O . ARG A 1 222 ? -13.648 34.531 19.688 1 92.5 222 ARG A O 1
ATOM 1723 N N . VAL A 1 223 ? -15.367 33.75 18.453 1 95.12 223 VAL A N 1
ATOM 1724 C CA . VAL A 1 223 ? -14.516 33.312 17.359 1 95.12 223 VAL A CA 1
ATOM 1725 C C . VAL A 1 223 ? -14.906 34.031 16.062 1 95.12 223 VAL A C 1
ATOM 1727 O O . VAL A 1 223 ? -16.031 33.875 15.578 1 95.12 223 VAL A O 1
ATOM 1730 N N . GLN A 1 224 ? -14.039 34.781 15.562 1 95.19 224 GLN A N 1
ATOM 1731 C CA . GLN A 1 224 ? -14.289 35.531 14.336 1 95.19 224 GLN A CA 1
ATOM 1732 C C . GLN A 1 224 ? -13.633 34.875 13.141 1 95.19 224 GLN A C 1
ATOM 1734 O O . GLN A 1 224 ? -12.438 34.562 13.172 1 95.19 224 GLN A O 1
ATOM 1739 N N . ALA A 1 225 ? -14.391 34.625 12.133 1 95.62 225 ALA A N 1
ATOM 1740 C CA . ALA A 1 225 ? -13.836 34.188 10.867 1 95.62 225 ALA A CA 1
ATOM 1741 C C . ALA A 1 225 ? -13.398 35.375 10.008 1 95.62 225 ALA A C 1
ATOM 1743 O O . ALA A 1 225 ? -14.195 36.25 9.719 1 95.62 225 ALA A O 1
ATOM 1744 N N . CYS A 1 226 ? -12.18 35.406 9.656 1 95.62 226 CYS A N 1
ATOM 1745 C CA . CYS A 1 226 ? -11.625 36.5 8.883 1 95.62 226 CYS A CA 1
ATOM 1746 C C . CYS A 1 226 ? -11.062 36 7.555 1 95.62 226 CYS A C 1
ATOM 1748 O O . CYS A 1 226 ? -10.352 35 7.516 1 95.62 226 CYS A O 1
ATOM 1750 N N . ALA A 1 227 ? -11.438 36.719 6.477 1 96.25 227 ALA A N 1
ATOM 1751 C CA . ALA A 1 227 ? -10.953 36.344 5.148 1 96.25 227 ALA A CA 1
ATOM 1752 C C . ALA A 1 227 ? -9.617 37.031 4.848 1 96.25 227 ALA A C 1
ATOM 1754 O O . ALA A 1 227 ? -9.438 38.219 5.152 1 96.25 227 ALA A O 1
ATOM 1755 N N . GLY A 1 228 ? -8.68 36.25 4.344 1 96.12 228 GLY A N 1
ATOM 1756 C CA . GLY A 1 228 ? -7.391 36.75 3.895 1 96.12 228 GLY A CA 1
ATOM 1757 C C . GLY A 1 228 ? -6.473 35.656 3.365 1 96.12 228 GLY A C 1
ATOM 1758 O O . GLY A 1 228 ? -6.762 34.469 3.506 1 96.12 228 GLY A O 1
ATOM 1759 N N . ASP A 1 229 ? -5.492 36.062 2.672 1 95.81 229 ASP A N 1
ATOM 1760 C CA . ASP A 1 229 ? -4.438 35.219 2.156 1 95.81 229 ASP A CA 1
ATOM 1761 C C . ASP A 1 229 ? -3.168 35.312 2.998 1 95.81 229 ASP A C 1
ATOM 1763 O O . ASP A 1 229 ? -2.449 36.312 2.908 1 95.81 229 ASP A O 1
ATOM 1767 N N . PHE A 1 230 ? -2.826 34.219 3.74 1 96.88 230 PHE A N 1
ATOM 1768 C CA . PHE A 1 230 ? -1.725 34.312 4.691 1 96.88 230 PHE A CA 1
ATOM 1769 C C . PHE A 1 230 ? -0.396 34.5 3.963 1 96.88 230 PHE A C 1
ATOM 1771 O O . PHE A 1 230 ? 0.611 34.844 4.574 1 96.88 230 PHE A O 1
ATOM 1778 N N . LEU A 1 231 ? -0.334 34.25 2.66 1 95.5 231 LEU A N 1
ATOM 1779 C CA . LEU A 1 231 ? 0.885 34.5 1.897 1 95.5 231 LEU A CA 1
ATOM 1780 C C . LEU A 1 231 ? 0.987 35.969 1.491 1 95.5 231 LEU A C 1
ATOM 1782 O O . LEU A 1 231 ? 2.09 36.5 1.351 1 95.5 231 LEU A O 1
ATOM 1786 N N . ALA A 1 232 ? -0.109 36.656 1.288 1 96.25 232 ALA A N 1
ATOM 1787 C CA . ALA A 1 232 ? -0.12 38 0.719 1 96.25 232 ALA A CA 1
ATOM 1788 C C . ALA A 1 232 ? -0.445 39.031 1.784 1 96.25 232 ALA A C 1
ATOM 1790 O O . ALA A 1 232 ? 0.023 40.188 1.711 1 96.25 232 ALA A O 1
ATOM 1791 N N . ASP A 1 233 ? -1.243 38.656 2.729 1 97.56 233 ASP A N 1
ATOM 1792 C CA . ASP A 1 233 ? -1.757 39.594 3.715 1 97.56 233 ASP A CA 1
ATOM 1793 C C . ASP A 1 233 ? -1.027 39.469 5.047 1 97.56 233 ASP A C 1
ATOM 1795 O O . ASP A 1 233 ? -0.479 38.406 5.348 1 97.56 233 ASP A O 1
ATOM 1799 N N . PRO A 1 234 ? -1.018 40.594 5.812 1 97.38 234 PRO A N 1
ATOM 1800 C CA . PRO A 1 234 ? -0.548 40.406 7.188 1 97.38 234 PRO A CA 1
ATOM 1801 C C . PRO A 1 234 ? -1.448 39.5 8.008 1 97.38 234 PRO A C 1
ATOM 1803 O O . PRO A 1 234 ? -2.662 39.469 7.797 1 97.38 234 PRO A O 1
ATOM 1806 N N . LEU A 1 235 ? -0.829 38.781 8.953 1 98.56 235 LEU A N 1
ATOM 1807 C CA . LEU A 1 235 ? -1.628 37.969 9.844 1 98.56 235 LEU A CA 1
ATOM 1808 C C . LEU A 1 235 ? -2.295 38.812 10.922 1 98.56 235 LEU A C 1
ATOM 1810 O O . LEU A 1 235 ? -1.729 39.812 11.375 1 98.56 235 LEU A O 1
ATOM 1814 N N . PRO A 1 236 ? -3.51 38.406 11.32 1 98.12 236 PRO A N 1
ATOM 1815 C CA . PRO A 1 236 ? -4.105 39.094 12.469 1 98.12 236 PRO A CA 1
ATOM 1816 C C . PRO A 1 236 ? -3.238 39 13.727 1 98.12 236 PRO A C 1
ATOM 1818 O O . PRO A 1 236 ? -2.656 37.938 14.008 1 98.12 236 PRO A O 1
ATOM 1821 N N . ALA A 1 237 ? -3.162 40.125 14.453 1 98.19 237 ALA A N 1
ATOM 1822 C CA . ALA A 1 237 ? -2.391 40.156 15.695 1 98.19 237 ALA A CA 1
ATOM 1823 C C . ALA A 1 237 ? -2.992 39.219 16.734 1 98.19 237 ALA A C 1
ATOM 1825 O O . ALA A 1 237 ? -4.215 39.125 16.859 1 98.19 237 ALA A O 1
ATOM 1826 N N . ALA A 1 238 ? -2.115 38.5 17.5 1 98.62 238 ALA A N 1
ATOM 1827 C CA . ALA A 1 238 ? -2.592 37.562 18.5 1 98.62 238 ALA A CA 1
ATOM 1828 C C . ALA A 1 238 ? -1.501 37.219 19.516 1 98.62 238 ALA A C 1
ATOM 1830 O O . ALA A 1 238 ? -0.338 37.594 19.328 1 98.62 238 ALA A O 1
ATOM 1831 N N . ASP A 1 239 ? -1.891 36.594 20.625 1 98.75 239 ASP A N 1
ATOM 1832 C CA . ASP A 1 239 ? -0.942 36.094 21.609 1 98.75 239 ASP A CA 1
ATOM 1833 C C . ASP A 1 239 ? -0.443 34.688 21.203 1 98.75 239 ASP A C 1
ATOM 1835 O O . ASP A 1 239 ? 0.68 34.312 21.531 1 98.75 239 ASP A O 1
ATOM 1839 N N . VAL A 1 240 ? -1.315 33.969 20.609 1 98.81 240 VAL A N 1
ATOM 1840 C CA . VAL A 1 240 ? -0.983 32.656 20.094 1 98.81 240 VAL A CA 1
ATOM 1841 C C . VAL A 1 240 ? -1.377 32.531 18.625 1 98.81 240 VAL A C 1
ATOM 1843 O O . VAL A 1 240 ? -2.498 32.875 18.25 1 98.81 240 VAL A O 1
ATOM 1846 N N . ILE A 1 241 ? -0.5 32.188 17.812 1 98.88 241 ILE A N 1
ATOM 1847 C CA . ILE A 1 241 ? -0.774 31.875 16.406 1 98.88 241 ILE A CA 1
ATOM 1848 C C . ILE A 1 241 ? -0.541 30.406 16.141 1 98.88 241 ILE A C 1
ATOM 1850 O O . ILE A 1 241 ? 0.5 29.844 16.5 1 98.88 241 ILE A O 1
ATOM 1854 N N . THR A 1 242 ? -1.506 29.766 15.555 1 98.81 242 THR A N 1
ATOM 1855 C CA . THR A 1 242 ? -1.381 28.359 15.195 1 98.81 242 THR A CA 1
ATOM 1856 C C . THR A 1 242 ? -1.412 28.172 13.68 1 98.81 242 THR A C 1
ATOM 1858 O O . THR A 1 242 ? -2.082 28.938 12.977 1 98.81 242 THR A O 1
ATOM 1861 N N . MET A 1 243 ? -0.658 27.266 13.195 1 98.38 243 MET A N 1
ATOM 1862 C CA . MET A 1 243 ? -0.701 26.734 11.836 1 98.38 243 MET A CA 1
ATOM 1863 C C . MET A 1 243 ? -0.702 25.203 11.844 1 98.38 243 MET A C 1
ATOM 1865 O O . MET A 1 243 ? 0.33 24.578 12.102 1 98.38 243 MET A O 1
ATOM 1869 N N . GLY A 1 244 ? -1.847 24.656 11.594 1 96.69 244 GLY A N 1
ATOM 1870 C CA . GLY A 1 244 ? -1.957 23.203 11.547 1 96.69 244 GLY A CA 1
ATOM 1871 C C . GLY A 1 244 ? -1.905 22.656 10.133 1 96.69 244 GLY A C 1
ATOM 1872 O O . GLY A 1 244 ? -2.795 22.922 9.32 1 96.69 244 GLY A O 1
ATOM 1873 N N . GLN A 1 245 ? -0.88 21.844 9.906 1 94.06 245 GLN A N 1
ATOM 1874 C CA . GLN A 1 245 ? -0.74 21.219 8.602 1 94.06 245 GLN A CA 1
ATOM 1875 C C . GLN A 1 245 ? -0.669 22.25 7.488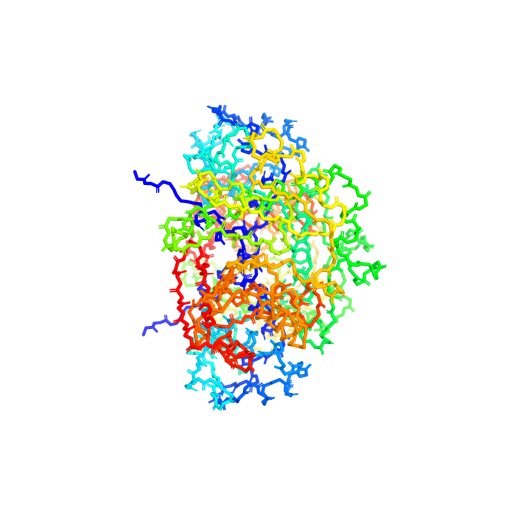 1 94.06 245 GLN A C 1
ATOM 1877 O O . GLN A 1 245 ? -1.374 22.141 6.484 1 94.06 245 GLN A O 1
ATOM 1882 N N . ILE A 1 246 ? 0.09 23.281 7.699 1 96.06 246 ILE A N 1
ATOM 1883 C CA . ILE A 1 246 ? 0.21 24.375 6.75 1 96.06 246 ILE A CA 1
ATOM 1884 C C . ILE A 1 246 ? 1.632 24.438 6.199 1 96.06 246 ILE A C 1
ATOM 1886 O O . ILE A 1 246 ? 1.835 24.359 4.984 1 96.06 246 ILE A O 1
ATOM 1890 N N . LEU A 1 247 ? 2.635 24.438 7.109 1 97.5 247 LEU A N 1
ATOM 1891 C CA . LEU A 1 247 ? 4.008 24.688 6.676 1 97.5 247 LEU A CA 1
ATOM 1892 C C . LEU A 1 247 ? 4.484 23.578 5.742 1 97.5 247 LEU A C 1
ATOM 1894 O O . LEU A 1 247 ? 5.266 23.828 4.82 1 97.5 247 LEU A O 1
ATOM 1898 N N . HIS A 1 248 ? 4.012 22.375 5.949 1 95.81 248 HIS A N 1
ATOM 1899 C CA . HIS A 1 248 ? 4.5 21.266 5.152 1 95.81 248 HIS A CA 1
ATOM 1900 C C . HIS A 1 248 ? 4.07 21.391 3.693 1 95.81 248 HIS A C 1
ATOM 1902 O O . HIS A 1 248 ? 4.605 20.719 2.818 1 95.81 248 HIS A O 1
ATOM 1908 N N . ASP A 1 249 ? 3.148 22.281 3.379 1 93.81 249 ASP A N 1
ATOM 1909 C CA . ASP A 1 249 ? 2.656 22.469 2.018 1 93.81 249 ASP A CA 1
ATOM 1910 C C . ASP A 1 249 ? 3.629 23.297 1.193 1 93.81 249 ASP A C 1
ATOM 1912 O O . ASP A 1 249 ? 3.453 23.453 -0.017 1 93.81 249 ASP A O 1
ATOM 1916 N N . TRP A 1 250 ? 4.668 23.781 1.79 1 95.88 250 TRP A N 1
ATOM 1917 C CA . TRP A 1 250 ? 5.434 24.844 1.146 1 95.88 250 TRP A CA 1
ATOM 1918 C C . TRP A 1 250 ? 6.918 24.516 1.117 1 95.88 250 TRP A C 1
ATOM 1920 O O . TRP A 1 250 ? 7.383 23.656 1.882 1 95.88 250 TRP A O 1
ATOM 1930 N N . ASN A 1 251 ? 7.648 25.203 0.159 1 96.44 251 ASN A N 1
ATOM 1931 C CA . ASN A 1 251 ? 9.109 25.125 0.149 1 96.44 251 ASN A CA 1
ATOM 1932 C C . ASN A 1 251 ? 9.727 25.953 1.269 1 96.44 251 ASN A C 1
ATOM 1934 O O . ASN A 1 251 ? 9.008 26.562 2.062 1 96.44 251 ASN A O 1
ATOM 1938 N N . LEU A 1 252 ? 11.016 25.984 1.35 1 97 252 LEU A N 1
ATOM 1939 C CA . LEU A 1 252 ? 11.719 26.594 2.473 1 97 252 LEU A CA 1
ATOM 1940 C C . LEU A 1 252 ? 11.484 28.094 2.512 1 97 252 LEU A C 1
ATOM 1942 O O . LEU A 1 252 ? 11.242 28.656 3.58 1 97 252 LEU A O 1
ATOM 1946 N N . ASP A 1 253 ? 11.516 28.734 1.374 1 97.38 253 ASP A N 1
ATOM 1947 C CA . ASP A 1 253 ? 11.336 30.172 1.311 1 97.38 253 ASP A CA 1
ATOM 1948 C C . ASP A 1 253 ? 9.984 30.594 1.877 1 97.38 253 ASP A C 1
ATOM 1950 O O . ASP A 1 253 ? 9.891 31.516 2.676 1 97.38 253 ASP A O 1
ATOM 1954 N N . ARG A 1 254 ? 8.961 29.906 1.494 1 97.19 254 ARG A N 1
ATOM 1955 C CA . ARG A 1 254 ? 7.609 30.234 1.95 1 97.19 254 ARG A CA 1
ATOM 1956 C C . ARG A 1 254 ? 7.434 29.875 3.424 1 97.19 254 ARG A C 1
ATOM 1958 O O . ARG A 1 254 ? 6.719 30.578 4.152 1 97.19 254 ARG A O 1
ATOM 1965 N N . LYS A 1 255 ? 8.023 28.812 3.895 1 98.19 255 LYS A N 1
ATOM 1966 C CA . LYS A 1 255 ? 8 28.469 5.312 1 98.19 255 LYS A CA 1
ATOM 1967 C C . LYS A 1 255 ? 8.586 29.594 6.156 1 98.19 255 LYS A C 1
ATOM 1969 O O . LYS A 1 255 ? 8 30 7.168 1 98.19 255 LYS A O 1
ATOM 1974 N N . GLN A 1 256 ? 9.742 30.031 5.719 1 98 256 GLN A N 1
ATOM 1975 C CA . GLN A 1 256 ? 10.422 31.078 6.461 1 98 256 GLN A CA 1
ATOM 1976 C C . GLN A 1 256 ? 9.633 32.375 6.422 1 98 256 GLN A C 1
ATOM 1978 O O . GLN A 1 256 ? 9.602 33.125 7.41 1 98 256 GLN A O 1
ATOM 1983 N N . GLN A 1 257 ? 9.008 32.625 5.309 1 98.19 257 GLN A N 1
ATOM 1984 C CA . GLN A 1 257 ? 8.141 33.781 5.199 1 98.19 257 GLN A CA 1
ATOM 1985 C C . GLN A 1 257 ? 6.988 33.719 6.203 1 98.19 257 GLN A C 1
ATOM 1987 O O . GLN A 1 257 ? 6.676 34.688 6.879 1 98.19 257 GLN A O 1
ATOM 1992 N N . LEU A 1 258 ? 6.359 32.562 6.262 1 98.62 258 LEU A N 1
ATOM 1993 C CA . LEU A 1 258 ? 5.223 32.406 7.152 1 98.62 258 LEU A CA 1
ATOM 1994 C C . LEU A 1 258 ? 5.656 32.469 8.609 1 98.62 258 LEU A C 1
ATOM 1996 O O . LEU A 1 258 ? 4.934 33 9.453 1 98.62 258 LEU A O 1
ATOM 2000 N N . VAL A 1 259 ? 6.824 31.953 8.93 1 98.69 259 VAL A N 1
ATOM 2001 C CA . VAL A 1 259 ? 7.371 32.031 10.281 1 98.69 259 VAL A CA 1
ATOM 2002 C C . VAL A 1 259 ? 7.613 33.5 10.656 1 98.69 259 VAL A C 1
ATOM 2004 O O . VAL A 1 259 ? 7.277 33.938 11.758 1 98.69 259 VAL A O 1
ATOM 2007 N N . ALA A 1 260 ? 8.203 34.25 9.742 1 98.5 260 ALA A N 1
ATOM 2008 C CA . ALA A 1 260 ? 8.469 35.656 9.977 1 98.5 260 ALA A CA 1
ATOM 2009 C C . ALA A 1 260 ? 7.168 36.406 10.195 1 98.5 260 ALA A C 1
ATOM 2011 O O . ALA A 1 260 ? 7.094 37.281 11.07 1 98.5 260 ALA A O 1
ATOM 2012 N N . LYS A 1 261 ? 6.184 36.094 9.391 1 98.62 261 LYS A N 1
ATOM 2013 C CA . LYS A 1 261 ? 4.883 36.75 9.531 1 98.62 261 LYS A CA 1
ATOM 2014 C C . LYS A 1 261 ? 4.262 36.469 10.891 1 98.62 261 LYS A C 1
ATOM 2016 O O . LYS A 1 261 ? 3.643 37.344 11.508 1 98.62 261 LYS A O 1
ATOM 2021 N N . ALA A 1 262 ? 4.375 35.219 11.297 1 98.75 262 ALA A N 1
ATOM 2022 C CA . ALA A 1 262 ? 3.859 34.844 12.609 1 98.75 262 ALA A CA 1
ATOM 2023 C C . ALA A 1 262 ? 4.555 35.625 13.711 1 98.75 262 ALA A C 1
ATOM 2025 O O . ALA A 1 262 ? 3.9 36.156 14.617 1 98.75 262 ALA A O 1
ATOM 2026 N N . TYR A 1 263 ? 5.875 35.719 13.648 1 98.75 263 TYR A N 1
ATOM 2027 C CA . TYR A 1 263 ? 6.641 36.469 14.641 1 98.75 263 TYR A CA 1
ATOM 2028 C C . TYR A 1 263 ? 6.176 37.906 14.711 1 98.75 263 TYR A C 1
ATOM 2030 O O . TYR A 1 263 ? 5.996 38.438 15.805 1 98.75 263 TYR A O 1
ATOM 2038 N N . GLU A 1 264 ? 5.984 38.531 13.547 1 98.44 264 GLU A N 1
ATOM 2039 C CA . GLU A 1 264 ? 5.594 39.938 13.461 1 98.44 264 GLU A CA 1
ATOM 2040 C C . GLU A 1 264 ? 4.215 40.156 14.078 1 98.44 264 GLU A C 1
ATOM 2042 O O . GLU A 1 264 ? 3.979 41.188 14.719 1 98.44 264 GLU A O 1
ATOM 2047 N N . ALA A 1 265 ? 3.369 39.219 13.906 1 98.62 265 ALA A N 1
ATOM 2048 C CA . ALA A 1 265 ? 1.976 39.375 14.305 1 98.62 265 ALA A CA 1
ATOM 2049 C C . ALA A 1 265 ? 1.788 39.062 15.781 1 98.62 265 ALA A C 1
ATOM 2051 O O . ALA A 1 265 ? 0.772 39.406 16.391 1 98.62 265 ALA A O 1
ATOM 2052 N N . LEU A 1 266 ? 2.713 38.375 16.391 1 98.69 266 LEU A N 1
ATOM 2053 C CA . LEU A 1 266 ? 2.59 37.938 17.781 1 98.69 266 LEU A CA 1
ATOM 2054 C C . LEU A 1 266 ? 2.883 39.062 18.75 1 98.69 266 LEU A C 1
ATOM 2056 O O . LEU A 1 266 ? 3.754 39.906 18.5 1 98.69 266 LEU A O 1
ATOM 2060 N N . SER A 1 267 ? 2.234 39.062 19.891 1 98.06 267 SER A N 1
ATOM 2061 C CA . SER A 1 267 ? 2.594 39.906 21 1 98.06 267 SER A CA 1
ATOM 2062 C C . SER A 1 267 ? 3.963 39.562 21.562 1 98.06 267 SER A C 1
ATOM 2064 O O . SER A 1 267 ? 4.523 38.5 21.219 1 98.06 267 SER A O 1
ATOM 2066 N N . LYS A 1 268 ? 4.59 40.375 22.375 1 95.88 268 LYS A N 1
ATOM 2067 C CA . LYS A 1 268 ? 5.945 40.25 22.891 1 95.88 268 LYS A CA 1
ATOM 2068 C C . LYS A 1 268 ? 6.102 38.906 23.641 1 95.88 268 LYS A C 1
ATOM 2070 O O . LYS A 1 268 ? 7.164 38.281 23.578 1 95.88 268 LYS A O 1
ATOM 2075 N N . GLU A 1 269 ? 5.062 38.406 24.297 1 95.81 269 GLU A N 1
ATOM 2076 C CA . GLU A 1 269 ? 5.125 37.156 25.031 1 95.81 269 GLU A CA 1
ATOM 2077 C C . GLU A 1 269 ? 4.277 36.062 24.344 1 95.81 269 GLU A C 1
ATOM 2079 O O . GLU A 1 269 ? 3.793 35.156 25.016 1 95.81 269 GLU A O 1
ATOM 2084 N N . GLY A 1 270 ? 4.242 36.188 23.062 1 98.31 270 GLY A N 1
ATOM 2085 C CA . GLY A 1 270 ? 3.344 35.312 22.344 1 98.31 270 GLY A CA 1
ATOM 2086 C C . GLY A 1 270 ? 3.982 34 21.969 1 98.31 270 GLY A C 1
ATOM 2087 O O . GLY A 1 270 ? 5.18 33.781 22.172 1 98.31 270 GLY A O 1
ATOM 2088 N N . ALA A 1 271 ? 3.166 33.062 21.5 1 98.75 271 ALA A N 1
ATOM 2089 C CA . ALA A 1 271 ? 3.596 31.719 21.109 1 98.75 271 ALA A CA 1
ATOM 2090 C C . ALA A 1 271 ? 3.121 31.375 19.703 1 98.75 271 ALA A C 1
ATOM 2092 O O . ALA A 1 271 ? 1.992 31.688 19.328 1 98.75 271 ALA A O 1
ATOM 2093 N N . PHE A 1 272 ? 4.008 30.828 18.906 1 98.88 272 PHE A N 1
ATOM 2094 C CA . PHE A 1 272 ? 3.697 30.266 17.594 1 98.88 272 PHE A CA 1
ATOM 2095 C C . PHE A 1 272 ? 3.676 28.75 17.656 1 98.88 272 PHE A C 1
ATOM 2097 O O . PHE A 1 272 ? 4.664 28.125 18.031 1 98.88 272 PHE A O 1
ATOM 2104 N N . ILE A 1 273 ? 2.541 28.125 17.25 1 98.88 273 ILE A N 1
ATOM 2105 C CA . ILE A 1 273 ? 2.369 26.672 17.359 1 98.88 273 ILE A CA 1
ATOM 2106 C C . ILE A 1 273 ? 2.104 26.094 15.969 1 98.88 273 ILE A C 1
ATOM 2108 O O . ILE A 1 273 ? 1.169 26.516 15.281 1 98.88 273 ILE A O 1
ATOM 2112 N N . VAL A 1 274 ? 2.904 25.219 15.586 1 98.75 274 VAL A N 1
ATOM 2113 C CA . VAL A 1 274 ? 2.582 24.422 14.398 1 98.75 274 VAL A CA 1
ATOM 2114 C C . VAL A 1 274 ? 2.162 23.016 14.812 1 98.75 274 VAL A C 1
ATOM 2116 O O . VAL A 1 274 ? 2.717 22.453 15.758 1 98.75 274 VAL A O 1
ATOM 2119 N N . ILE A 1 275 ? 1.142 22.484 14.242 1 97.88 275 ILE A N 1
ATOM 2120 C CA . ILE A 1 275 ? 0.668 21.125 14.445 1 97.88 275 ILE A CA 1
ATOM 2121 C C . ILE A 1 275 ? 0.914 20.297 13.18 1 97.88 275 ILE A C 1
ATOM 2123 O O . ILE A 1 275 ? 0.274 20.531 12.156 1 97.88 275 ILE A O 1
ATOM 2127 N N . GLU A 1 276 ? 1.873 19.359 13.234 1 96.25 276 GLU A N 1
ATOM 2128 C CA . GLU A 1 276 ? 2.332 18.594 12.07 1 96.25 276 GLU A CA 1
ATOM 2129 C C . GLU A 1 276 ? 2.727 17.172 12.461 1 96.25 276 GLU A C 1
ATOM 2131 O O . GLU A 1 276 ? 2.832 16.859 13.648 1 96.25 276 GLU A O 1
ATOM 2136 N N . THR A 1 277 ? 2.83 16.328 11.414 1 96 277 THR A N 1
ATOM 2137 C CA . THR A 1 277 ? 3.533 15.062 11.625 1 96 277 THR A CA 1
ATOM 2138 C C . THR A 1 277 ? 5.043 15.266 11.562 1 96 277 THR A C 1
ATOM 2140 O O . THR A 1 277 ? 5.699 14.789 10.633 1 96 277 THR A O 1
ATOM 2143 N N . LEU A 1 278 ? 5.582 15.859 12.57 1 97.88 278 LEU A N 1
ATOM 2144 C CA . LEU A 1 278 ? 6.992 16.234 12.586 1 97.88 278 LEU A CA 1
ATOM 2145 C C . LEU A 1 278 ? 7.879 15 12.414 1 97.88 278 LEU A C 1
ATOM 2147 O O . LEU A 1 278 ? 7.652 13.977 13.047 1 97.88 278 LEU A O 1
ATOM 2151 N N . ILE A 1 279 ? 8.805 15.141 11.547 1 97.81 279 ILE A N 1
ATOM 2152 C CA . ILE A 1 279 ? 9.852 14.133 11.461 1 97.81 279 ILE A CA 1
ATOM 2153 C C . ILE A 1 279 ? 10.766 14.219 12.68 1 97.81 279 ILE A C 1
ATOM 2155 O O . ILE A 1 279 ? 11.117 15.312 13.125 1 97.81 279 ILE A O 1
ATOM 2159 N N . ASP A 1 280 ? 11.086 13.133 13.328 1 97.19 280 ASP A N 1
ATOM 2160 C CA . ASP A 1 280 ? 12.008 13.164 14.461 1 97.19 280 ASP A CA 1
ATOM 2161 C C . ASP A 1 280 ? 13.367 13.734 14.055 1 97.19 280 ASP A C 1
ATOM 2163 O O . ASP A 1 280 ? 13.758 13.648 12.883 1 97.19 280 ASP A O 1
ATOM 2167 N N . ASP A 1 281 ? 14.125 14.25 14.969 1 96.69 281 ASP A N 1
ATOM 2168 C CA . ASP A 1 281 ? 15.336 15 14.664 1 96.69 281 ASP A CA 1
ATOM 2169 C C . ASP A 1 281 ? 16.391 14.102 14 1 96.69 281 ASP A C 1
ATOM 2171 O O . ASP A 1 281 ? 17.109 14.547 13.117 1 96.69 281 ASP A O 1
ATOM 2175 N N . ALA A 1 282 ? 16.469 12.898 14.445 1 97.06 282 ALA A N 1
ATOM 2176 C CA . ALA A 1 282 ? 17.422 11.961 13.852 1 97.06 282 ALA A CA 1
ATOM 2177 C C . ALA A 1 282 ? 16.906 11.438 12.516 1 97.06 282 ALA A C 1
ATOM 2179 O O . ALA A 1 282 ? 17.656 10.812 11.758 1 97.06 282 ALA A O 1
ATOM 2180 N N . ARG A 1 283 ? 15.633 11.695 12.195 1 97.5 283 ARG A N 1
ATOM 2181 C CA . ARG A 1 283 ? 14.977 11.289 10.953 1 97.5 283 ARG A CA 1
ATOM 2182 C C . ARG A 1 283 ? 15.109 9.789 10.734 1 97.5 283 ARG A C 1
ATOM 2184 O O . ARG A 1 283 ? 15.523 9.344 9.664 1 97.5 283 ARG A O 1
ATOM 2191 N N . ARG A 1 284 ? 14.703 8.969 11.734 1 97.12 284 ARG A N 1
ATOM 2192 C CA . ARG A 1 284 ? 14.883 7.52 11.68 1 97.12 284 ARG A CA 1
ATOM 2193 C C . ARG A 1 284 ? 13.609 6.789 12.086 1 97.12 284 ARG A C 1
ATOM 2195 O O . ARG A 1 284 ? 13.398 5.641 11.695 1 97.12 284 ARG A O 1
ATOM 2202 N N . GLU A 1 285 ? 12.82 7.473 12.852 1 96.62 285 GLU A N 1
ATOM 2203 C CA . GLU A 1 285 ? 11.828 6.711 13.609 1 96.62 285 GLU A CA 1
ATOM 2204 C C . GLU A 1 285 ? 10.414 7.027 13.133 1 96.62 285 GLU A C 1
ATOM 2206 O O . GLU A 1 285 ? 9.562 6.137 13.047 1 96.62 285 GLU A O 1
ATOM 2211 N N . ASN A 1 286 ? 10.086 8.266 12.898 1 96.88 286 ASN A N 1
ATOM 2212 C CA . ASN A 1 286 ? 8.719 8.648 12.547 1 96.88 286 ASN A CA 1
ATOM 2213 C C . ASN A 1 286 ? 8.438 8.422 11.062 1 96.88 286 ASN A C 1
ATOM 2215 O O . ASN A 1 286 ? 8.383 9.375 10.281 1 96.88 286 ASN A O 1
ATOM 2219 N N . THR A 1 287 ? 8.125 7.199 10.719 1 97.5 287 THR A N 1
ATOM 2220 C CA . THR A 1 287 ? 7.844 6.812 9.344 1 97.5 287 THR A CA 1
ATOM 2221 C C . THR A 1 287 ? 6.676 7.617 8.781 1 97.5 287 THR A C 1
ATOM 2223 O O . THR A 1 287 ? 6.699 8.031 7.617 1 97.5 287 THR A O 1
ATOM 2226 N N . THR A 1 288 ? 5.68 7.852 9.633 1 96.12 288 THR A N 1
ATOM 2227 C CA . THR A 1 288 ? 4.5 8.594 9.203 1 96.12 288 THR A CA 1
ATOM 2228 C C . THR A 1 288 ? 4.879 9.992 8.727 1 96.12 288 THR A C 1
ATOM 2230 O O . THR A 1 288 ? 4.379 10.469 7.707 1 96.12 288 THR A O 1
ATOM 2233 N N . GLY A 1 289 ? 5.738 10.656 9.484 1 96.94 289 GLY A N 1
ATOM 2234 C CA . GLY A 1 289 ? 6.207 11.969 9.094 1 96.94 289 GLY A CA 1
ATOM 2235 C C . GLY A 1 289 ? 6.973 11.961 7.781 1 96.94 289 GLY A C 1
ATOM 2236 O O . GLY A 1 289 ? 6.812 12.859 6.953 1 96.94 289 GLY A O 1
ATOM 2237 N N . LEU A 1 290 ? 7.84 10.977 7.57 1 98.19 290 LEU A N 1
ATOM 2238 C CA . LEU A 1 290 ? 8.617 10.867 6.34 1 98.19 290 LEU A CA 1
ATOM 2239 C C . LEU A 1 290 ? 7.707 10.57 5.152 1 98.19 290 LEU A C 1
ATOM 2241 O O . LEU A 1 290 ? 7.895 11.133 4.066 1 98.19 290 LEU A O 1
ATOM 2245 N N . MET A 1 291 ? 6.672 9.711 5.352 1 97.88 291 MET A N 1
ATOM 2246 C CA . MET A 1 291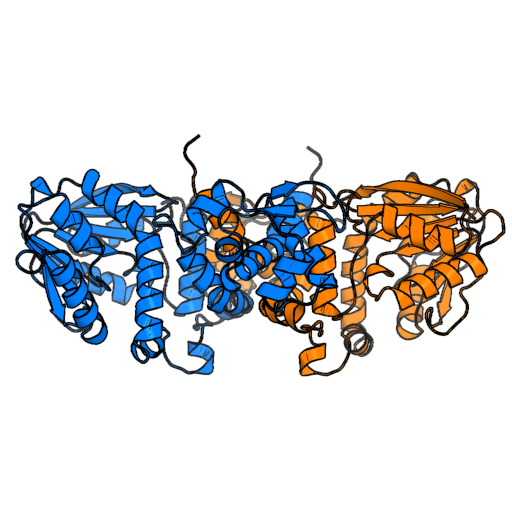 ? 5.691 9.438 4.301 1 97.88 291 MET A CA 1
ATOM 2247 C C . MET A 1 291 ? 4.926 10.703 3.934 1 97.88 291 MET A C 1
ATOM 2249 O O . MET A 1 291 ? 4.648 10.945 2.758 1 97.88 291 MET A O 1
ATOM 2253 N N . MET A 1 292 ? 4.59 11.406 4.953 1 96.88 292 MET A N 1
ATOM 2254 C CA . MET A 1 292 ? 3.879 12.656 4.699 1 96.88 292 MET A CA 1
ATOM 2255 C C . MET A 1 292 ? 4.734 13.609 3.871 1 96.88 292 MET A C 1
ATOM 2257 O O . MET A 1 292 ? 4.23 14.281 2.973 1 96.88 292 MET A O 1
ATOM 2261 N N . SER A 1 293 ? 6.02 13.703 4.145 1 98.12 293 SER A N 1
ATOM 2262 C CA . SER A 1 293 ? 6.914 14.555 3.371 1 98.12 293 SER A CA 1
ATOM 2263 C C . SER A 1 293 ? 6.926 14.156 1.899 1 98.12 293 SER A C 1
ATOM 2265 O O . SER A 1 293 ? 6.84 15.008 1.016 1 98.12 293 SER A O 1
ATOM 2267 N N . LEU A 1 294 ? 7.023 12.891 1.642 1 98.62 294 LEU A N 1
ATOM 2268 C CA . LEU A 1 294 ? 6.996 12.398 0.268 1 98.62 294 LEU A CA 1
ATOM 2269 C C . LEU A 1 294 ? 5.641 12.664 -0.376 1 98.62 294 LEU A C 1
ATOM 2271 O O . LEU A 1 294 ? 5.559 12.922 -1.579 1 98.62 294 LEU A O 1
ATOM 2275 N N . ASN A 1 295 ? 4.613 12.547 0.403 1 97.44 295 ASN A N 1
ATOM 2276 C CA . ASN A 1 295 ? 3.287 12.883 -0.104 1 97.44 295 ASN A CA 1
ATOM 2277 C C . ASN A 1 295 ? 3.213 14.344 -0.55 1 97.44 295 ASN A C 1
ATOM 2279 O O . ASN A 1 295 ? 2.59 14.648 -1.565 1 97.44 295 ASN A O 1
ATOM 2283 N N . MET A 1 296 ? 3.83 15.242 0.206 1 96.5 296 MET A N 1
ATOM 2284 C CA . MET A 1 296 ? 3.826 16.656 -0.149 1 96.5 296 MET A CA 1
ATOM 2285 C C . MET A 1 296 ? 4.629 16.906 -1.424 1 96.5 296 MET A C 1
ATOM 2287 O O . MET A 1 296 ? 4.273 17.766 -2.229 1 96.5 296 MET A O 1
ATOM 2291 N N . LEU A 1 297 ? 5.727 16.188 -1.573 1 97.38 297 LEU A N 1
ATOM 2292 C CA . LEU A 1 297 ? 6.473 16.234 -2.826 1 97.38 297 LEU A CA 1
ATOM 2293 C C . LEU A 1 297 ? 5.574 15.859 -4.004 1 97.38 297 LEU A C 1
ATOM 2295 O O . LEU A 1 297 ? 5.562 16.562 -5.023 1 97.38 297 LEU A O 1
ATOM 2299 N N . ILE A 1 298 ? 4.801 14.797 -3.879 1 96.69 298 ILE A N 1
ATOM 2300 C CA . ILE A 1 298 ? 3.91 14.297 -4.922 1 96.69 298 ILE A CA 1
ATOM 2301 C C . ILE A 1 298 ? 2.82 15.328 -5.207 1 96.69 298 ILE A C 1
ATOM 2303 O O . ILE A 1 298 ? 2.488 15.586 -6.363 1 96.69 298 ILE A O 1
ATOM 2307 N N . GLU A 1 299 ? 2.318 15.922 -4.148 1 93.56 299 GLU A N 1
ATOM 2308 C CA . GLU A 1 299 ? 1.188 16.844 -4.25 1 93.56 299 GLU A CA 1
ATOM 2309 C C . GLU A 1 299 ? 1.621 18.188 -4.82 1 93.56 299 GLU A C 1
ATOM 2311 O O . GLU A 1 299 ? 0.917 18.766 -5.645 1 93.56 299 GLU A O 1
ATOM 2316 N N . PHE A 1 300 ? 2.906 18.641 -4.41 1 92.75 300 PHE A N 1
ATOM 2317 C CA . PHE A 1 300 ? 3.188 20.047 -4.645 1 92.75 300 PHE A CA 1
ATOM 2318 C C . PHE A 1 300 ? 4.535 20.219 -5.336 1 92.75 300 PHE A C 1
ATOM 2320 O O . PHE A 1 300 ? 4.875 21.328 -5.777 1 92.75 300 PHE A O 1
ATOM 2327 N N . GLY A 1 301 ? 5.395 19.219 -5.453 1 93.12 301 GLY A N 1
ATOM 2328 C CA . GLY A 1 301 ? 6.664 19.266 -6.156 1 93.12 301 GLY A CA 1
ATOM 2329 C C . GLY A 1 301 ? 7.816 19.734 -5.285 1 93.12 301 GLY A C 1
ATOM 2330 O O . GLY A 1 301 ? 8.859 19.078 -5.223 1 93.12 301 GLY A O 1
ATOM 2331 N N . ASP A 1 302 ? 7.613 20.859 -4.57 1 93.5 302 ASP A N 1
ATOM 2332 C CA . ASP A 1 302 ? 8.758 21.375 -3.824 1 93.5 302 ASP A CA 1
ATOM 2333 C C . ASP A 1 302 ? 8.43 21.531 -2.342 1 93.5 302 ASP A C 1
ATOM 2335 O O . ASP A 1 302 ? 9.18 22.156 -1.594 1 93.5 302 ASP A O 1
ATOM 2339 N N . ALA A 1 303 ? 7.312 21.031 -1.96 1 95.69 303 ALA A N 1
ATOM 2340 C CA . ALA A 1 303 ? 6.918 21.031 -0.554 1 95.69 303 ALA A CA 1
ATOM 2341 C C . ALA A 1 303 ? 7.539 19.844 0.191 1 95.69 303 ALA A C 1
ATOM 2343 O O . ALA A 1 303 ? 7.891 18.844 -0.419 1 95.69 303 ALA A O 1
ATOM 2344 N N . PHE A 1 304 ? 7.711 19.984 1.505 1 97.56 304 PHE A N 1
ATOM 2345 C CA . PHE A 1 304 ? 8.312 18.922 2.309 1 97.56 304 PHE A CA 1
ATOM 2346 C C . PHE A 1 304 ? 7.98 19.109 3.783 1 97.56 304 PHE A C 1
ATOM 2348 O O . PHE A 1 304 ? 7.656 20.219 4.219 1 97.56 304 PHE A O 1
ATOM 2355 N N . ASP A 1 305 ? 7.969 18.016 4.5 1 98 305 ASP A N 1
ATOM 2356 C CA . ASP A 1 305 ? 7.852 18.078 5.953 1 98 305 ASP A CA 1
ATOM 2357 C C . ASP A 1 305 ? 9.211 18.312 6.605 1 98 305 ASP A C 1
ATOM 2359 O O . ASP A 1 305 ? 10.219 18.438 5.914 1 98 305 ASP A O 1
ATOM 2363 N N . TYR A 1 306 ? 9.195 18.469 7.91 1 97.88 306 TYR A N 1
ATOM 2364 C CA . TYR A 1 306 ? 10.383 18.938 8.609 1 97.88 306 TYR A CA 1
ATOM 2365 C C . TYR A 1 306 ? 10.406 18.422 10.047 1 97.88 306 TYR A C 1
ATOM 2367 O O . TYR A 1 306 ? 9.43 17.828 10.516 1 97.88 306 TYR A O 1
ATOM 2375 N N . SER A 1 307 ? 11.578 18.531 10.703 1 97.62 307 SER A N 1
ATOM 2376 C CA . SER A 1 307 ? 11.758 18.109 12.094 1 97.62 307 SER A CA 1
ATOM 2377 C C . SER A 1 307 ? 11.562 19.281 13.047 1 97.62 307 SER A C 1
ATOM 2379 O O . SER A 1 307 ? 11.477 20.438 12.609 1 97.62 307 SER A O 1
ATOM 2381 N N . ALA A 1 308 ? 11.445 18.938 14.328 1 97.75 308 ALA A N 1
ATOM 2382 C CA . ALA A 1 308 ? 11.398 19.984 15.344 1 97.75 308 ALA A CA 1
ATOM 2383 C C . ALA A 1 308 ? 12.672 20.828 15.328 1 97.75 308 ALA A C 1
ATOM 2385 O O . ALA A 1 308 ? 12.641 22.031 15.586 1 97.75 308 ALA A O 1
ATOM 2386 N N . ALA A 1 309 ? 13.773 20.203 15.023 1 97.38 309 ALA A N 1
ATOM 2387 C CA . ALA A 1 309 ? 15.055 20.922 14.938 1 97.38 309 ALA A CA 1
ATOM 2388 C C . ALA A 1 309 ? 15.039 21.938 13.805 1 97.38 309 ALA A C 1
ATOM 2390 O O . ALA A 1 309 ? 15.547 23.047 13.953 1 97.38 309 ALA A O 1
ATOM 2391 N N . ASP A 1 310 ? 14.531 21.547 12.664 1 97.44 310 ASP A N 1
ATOM 2392 C CA . ASP A 1 310 ? 14.375 22.484 11.547 1 97.44 310 ASP A CA 1
ATOM 2393 C C . ASP A 1 310 ? 13.539 23.688 11.953 1 97.44 310 ASP A C 1
ATOM 2395 O O . ASP A 1 310 ? 13.93 24.828 11.711 1 97.44 310 ASP A O 1
ATOM 2399 N N . PHE A 1 311 ? 12.406 23.375 12.555 1 98.31 311 PHE A N 1
ATOM 2400 C CA . PHE A 1 311 ? 11.477 24.406 13.008 1 98.31 311 PHE A CA 1
ATOM 2401 C C . PHE A 1 311 ? 12.164 25.359 13.977 1 98.31 311 PHE A C 1
ATOM 2403 O O . PHE A 1 311 ? 12.023 26.578 13.859 1 98.31 311 PHE A O 1
ATOM 2410 N N . ARG A 1 312 ? 12.852 24.812 14.898 1 98.12 312 ARG A N 1
ATOM 2411 C CA . ARG A 1 312 ? 13.594 25.625 15.859 1 98.12 312 ARG A CA 1
ATOM 2412 C C . ARG A 1 312 ? 14.578 26.547 15.156 1 98.12 312 ARG A C 1
ATOM 2414 O O . ARG A 1 312 ? 14.719 27.703 15.531 1 98.12 312 ARG A O 1
ATOM 2421 N N . GLY A 1 313 ? 15.25 26.016 14.195 1 97.81 313 GLY A N 1
ATOM 2422 C CA . GLY A 1 313 ? 16.188 26.828 13.43 1 97.81 313 GLY A CA 1
ATOM 2423 C C . GLY A 1 313 ? 15.531 27.984 12.719 1 97.81 313 GLY A C 1
ATOM 2424 O O . GLY A 1 313 ? 15.984 29.125 12.844 1 97.81 313 GLY A O 1
ATOM 2425 N N . TRP A 1 314 ? 14.461 27.703 11.961 1 98.12 314 TRP A N 1
ATOM 2426 C CA . TRP A 1 314 ? 13.75 28.734 11.227 1 98.12 314 TRP A CA 1
ATOM 2427 C C . TRP A 1 314 ? 13.195 29.797 12.18 1 98.12 314 TRP A C 1
ATOM 2429 O O . TRP A 1 314 ? 13.281 31 11.914 1 98.12 314 TRP A O 1
ATOM 2439 N N . CYS A 1 315 ? 12.625 29.359 13.273 1 98.56 315 CYS A N 1
ATOM 2440 C CA . CYS A 1 315 ? 12.031 30.266 14.25 1 98.56 315 CYS A CA 1
ATOM 2441 C C . CYS A 1 315 ? 13.102 31.094 14.953 1 98.56 315 CYS A C 1
ATOM 2443 O O . CYS A 1 315 ? 12.891 32.25 15.242 1 98.56 315 CYS A O 1
ATOM 2445 N N . GLY A 1 316 ? 14.211 30.422 15.273 1 98.31 316 GLY A N 1
ATOM 2446 C CA . GLY A 1 316 ? 15.32 31.172 15.852 1 98.31 316 GLY A CA 1
ATOM 2447 C C . GLY A 1 316 ? 15.781 32.312 14.977 1 98.31 316 GLY A C 1
ATOM 2448 O O . GLY A 1 316 ? 16.062 33.406 15.477 1 98.31 316 GLY A O 1
ATOM 2449 N N . GLU A 1 317 ? 15.875 32.094 13.734 1 98 317 GLU A N 1
ATOM 2450 C CA . GLU A 1 317 ? 16.281 33.125 12.781 1 98 317 GLU A CA 1
ATOM 2451 C C . GLU A 1 317 ? 15.281 34.281 12.75 1 98 317 GLU A C 1
ATOM 2453 O O . GLU A 1 317 ? 15.656 35.406 12.508 1 98 317 GLU A O 1
ATOM 2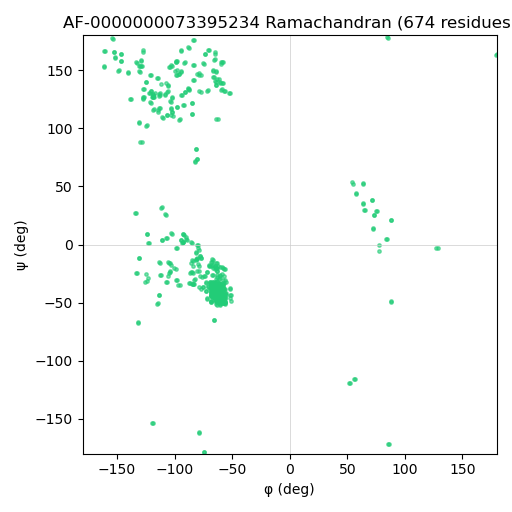458 N N . ALA A 1 318 ? 14.055 34 12.977 1 98.06 318 ALA A N 1
ATOM 2459 C CA . ALA A 1 318 ? 13 35 12.961 1 98.06 318 ALA A CA 1
ATOM 2460 C C . ALA A 1 318 ? 12.992 35.812 14.258 1 98.06 318 ALA A C 1
ATOM 2462 O O . ALA A 1 318 ? 12.414 36.906 14.328 1 98.06 318 ALA A O 1
ATOM 2463 N N . GLY A 1 319 ? 13.547 35.25 15.336 1 98.38 319 GLY A N 1
ATOM 2464 C CA . GLY A 1 319 ? 13.664 36 16.562 1 98.38 319 GLY A CA 1
ATOM 2465 C C . GLY A 1 319 ? 13.094 35.312 17.766 1 98.38 319 GLY A C 1
ATOM 2466 O O . GLY A 1 319 ? 13.234 35.781 18.906 1 98.38 319 GLY A O 1
ATOM 2467 N N . PHE A 1 320 ? 12.492 34.125 17.594 1 98.62 320 PHE A N 1
ATOM 2468 C CA . PHE A 1 320 ? 11.953 33.375 18.719 1 98.62 320 PHE A CA 1
ATOM 2469 C C . PHE A 1 320 ? 13.07 32.938 19.656 1 98.62 320 PHE A C 1
ATOM 2471 O O . PHE A 1 320 ? 14.203 32.719 19.234 1 98.62 320 PHE A O 1
ATOM 2478 N N . ARG A 1 321 ? 12.703 32.625 20.922 1 96.25 321 ARG A N 1
ATOM 2479 C CA . ARG A 1 321 ? 13.789 32.5 21.891 1 96.25 321 ARG A CA 1
ATOM 2480 C C . ARG A 1 321 ? 13.719 31.141 22.578 1 96.25 321 ARG A C 1
ATOM 2482 O O . ARG A 1 321 ? 14.734 30.625 23.062 1 96.25 321 ARG A O 1
ATOM 2489 N N . SER A 1 322 ? 12.594 30.609 22.766 1 97.5 322 SER A N 1
ATOM 2490 C CA . SER A 1 322 ? 12.477 29.297 23.391 1 97.5 322 SER A CA 1
ATOM 2491 C C . SER A 1 322 ? 11.523 28.391 22.609 1 97.5 322 SER A C 1
ATOM 2493 O O . SER A 1 322 ? 10.711 28.875 21.812 1 97.5 322 SER A O 1
ATOM 2495 N N . PHE A 1 323 ? 11.742 27.094 22.812 1 97.94 323 PHE A N 1
ATOM 2496 C CA . PHE A 1 323 ? 11.055 26.109 21.984 1 97.94 323 PHE A CA 1
ATOM 2497 C C . PHE A 1 323 ? 10.609 24.906 22.812 1 97.94 323 PHE A C 1
ATOM 2499 O O . PHE A 1 323 ? 11.25 24.562 23.812 1 97.94 323 PHE A O 1
ATOM 2506 N N . GLU A 1 324 ? 9.531 24.375 22.391 1 97.94 324 GLU A N 1
ATOM 2507 C CA . GLU A 1 324 ? 9.016 23.156 23 1 97.94 324 GLU A CA 1
ATOM 2508 C C . GLU A 1 324 ? 8.281 22.297 21.984 1 97.94 324 GLU A C 1
ATOM 2510 O O . GLU A 1 324 ? 7.789 22.797 20.984 1 97.94 324 GLU A O 1
ATOM 2515 N N . VAL A 1 325 ? 8.289 20.938 22.188 1 98.44 325 VAL A N 1
ATOM 2516 C CA . VAL A 1 325 ? 7.504 20.016 21.375 1 98.44 325 VAL A CA 1
ATOM 2517 C C . VAL A 1 325 ? 6.5 19.281 22.266 1 98.44 325 VAL A C 1
ATOM 2519 O O . VAL A 1 325 ? 6.867 18.703 23.297 1 98.44 325 VAL A O 1
ATOM 2522 N N . ILE A 1 326 ? 5.258 19.328 21.891 1 98.31 326 ILE A N 1
ATOM 2523 C CA . ILE A 1 326 ? 4.172 18.656 22.594 1 98.31 326 ILE A CA 1
ATOM 2524 C C . ILE A 1 326 ? 3.721 17.438 21.781 1 98.31 326 ILE A C 1
ATOM 2526 O O . ILE A 1 326 ? 3.139 17.578 20.703 1 98.31 326 ILE A O 1
ATOM 2530 N N . PRO A 1 327 ? 3.982 16.219 22.297 1 96.44 327 PRO A N 1
ATOM 2531 C CA . PRO A 1 327 ? 3.533 15.039 21.578 1 96.44 327 PRO A CA 1
ATOM 2532 C C . PRO A 1 327 ? 2.012 14.953 21.469 1 96.44 327 PRO A C 1
ATOM 2534 O O . PRO A 1 327 ? 1.304 15.258 22.422 1 96.44 327 PRO A O 1
ATOM 2537 N N . LEU A 1 328 ? 1.524 14.602 20.328 1 95.81 328 LEU A N 1
ATOM 2538 C CA . LEU A 1 328 ? 0.107 14.359 20.078 1 95.81 328 LEU A CA 1
ATOM 2539 C C . LEU A 1 328 ? -0.133 12.922 19.625 1 95.81 328 LEU A C 1
ATOM 2541 O O . LEU A 1 328 ? 0.543 12 20.094 1 95.81 328 LEU A O 1
ATOM 2545 N N . ALA A 1 329 ? -1.188 12.727 18.891 1 88.31 329 ALA A N 1
ATOM 2546 C CA . ALA A 1 329 ? -1.525 11.352 18.516 1 88.31 329 ALA A CA 1
ATOM 2547 C C . ALA A 1 329 ? -1.03 11.039 17.109 1 88.31 329 ALA A C 1
ATOM 2549 O O . ALA A 1 329 ? -0.803 11.945 16.297 1 88.31 329 ALA A O 1
ATOM 2550 N N . GLY A 1 330 ? -0.838 9.781 16.828 1 86.12 330 GLY A N 1
ATOM 2551 C CA . GLY A 1 330 ? -0.582 9.297 15.477 1 86.12 330 GLY A CA 1
ATOM 2552 C C . GLY A 1 330 ? 0.728 9.797 14.898 1 86.12 330 GLY A C 1
ATOM 2553 O O . GLY A 1 330 ? 0.815 10.086 13.703 1 86.12 330 GLY A O 1
ATOM 2554 N N . GLY A 1 331 ? 1.709 10.039 15.727 1 87.75 331 GLY A N 1
ATOM 2555 C CA . GLY A 1 331 ? 3.004 10.5 15.25 1 87.75 331 GLY A CA 1
ATOM 2556 C C . GLY A 1 331 ? 3.059 12 15.031 1 87.75 331 GLY A C 1
ATOM 2557 O O . GLY A 1 331 ? 4.078 12.531 14.586 1 87.75 331 GLY A O 1
ATOM 2558 N N . SER A 1 332 ? 1.991 12.656 15.383 1 94.94 332 SER A N 1
ATOM 2559 C CA . SER A 1 332 ? 1.947 14.109 15.242 1 94.94 332 SER A CA 1
ATOM 2560 C C . SER A 1 332 ? 2.428 14.797 16.516 1 94.94 332 SER A C 1
ATOM 2562 O O . SER A 1 332 ? 2.469 14.188 17.578 1 94.94 332 SER A O 1
ATOM 2564 N N . SER A 1 333 ? 2.848 15.977 16.344 1 97.75 333 SER A N 1
ATOM 2565 C CA . SER A 1 333 ? 3.277 16.828 17.453 1 97.75 333 SER A CA 1
ATOM 2566 C C . SER A 1 333 ? 2.953 18.297 17.172 1 97.75 333 SER A C 1
ATOM 2568 O O . SER A 1 333 ? 2.684 18.672 16.031 1 97.75 333 SER A O 1
ATOM 2570 N N . ALA A 1 334 ? 2.893 18.984 18.234 1 98.56 334 ALA A N 1
ATOM 2571 C CA . ALA A 1 334 ? 2.881 20.453 18.172 1 98.56 334 ALA A CA 1
ATOM 2572 C C . ALA A 1 334 ? 4.242 21.031 18.547 1 98.56 334 ALA A C 1
ATOM 2574 O O . ALA A 1 334 ? 4.766 20.75 19.625 1 98.56 334 ALA A O 1
ATOM 2575 N N . ALA A 1 335 ? 4.859 21.688 17.609 1 98.75 335 ALA A N 1
ATOM 2576 C CA . ALA A 1 335 ? 6.059 22.453 17.938 1 98.75 335 ALA A CA 1
ATOM 2577 C C . ALA A 1 335 ? 5.707 23.891 18.312 1 98.75 335 ALA A C 1
ATOM 2579 O O . ALA A 1 335 ? 4.934 24.547 17.609 1 98.75 335 ALA A O 1
ATOM 2580 N N . VAL A 1 336 ? 6.238 24.344 19.391 1 98.88 336 VAL A N 1
ATOM 2581 C CA . VAL A 1 336 ? 5.914 25.672 19.906 1 98.88 336 VAL A CA 1
ATOM 2582 C C . VAL A 1 336 ? 7.176 26.531 19.953 1 98.88 336 VAL A C 1
ATOM 2584 O O . VAL A 1 336 ? 8.219 26.094 20.438 1 98.88 336 VAL A O 1
ATOM 2587 N N . ALA A 1 337 ? 7.125 27.688 19.406 1 98.81 337 ALA A N 1
ATOM 2588 C CA . ALA A 1 337 ? 8.156 28.719 19.516 1 98.81 337 ALA A CA 1
ATOM 2589 C C . ALA A 1 337 ? 7.637 29.922 20.297 1 98.81 337 ALA A C 1
ATOM 2591 O O . ALA A 1 337 ? 6.562 30.438 20 1 98.81 337 ALA A O 1
ATOM 2592 N N . TYR A 1 338 ? 8.391 30.344 21.266 1 98.56 338 TYR A N 1
ATOM 2593 C CA . TYR A 1 338 ? 7.992 31.469 22.109 1 98.56 338 TYR A CA 1
ATOM 2594 C C . TYR A 1 338 ? 8.797 32.719 21.766 1 98.56 338 TYR A C 1
ATOM 2596 O O . TYR A 1 338 ? 10.008 32.656 21.531 1 98.56 338 TYR A O 1
ATOM 2604 N N . LYS A 1 339 ? 8.062 33.75 21.625 1 97.5 339 LYS A N 1
ATOM 2605 C CA . LYS A 1 339 ? 8.703 35.031 21.344 1 97.5 339 LYS A CA 1
ATOM 2606 C C . LYS A 1 339 ? 9.406 35.594 22.594 1 97.5 339 LYS A C 1
ATOM 2608 O O . LYS A 1 339 ? 8.922 35.406 23.719 1 97.5 339 LYS A O 1
ATOM 2613 N N . MET B 1 1 ? -11.07 -2.854 26.078 1 54.59 1 MET B N 1
ATOM 2614 C CA . MET B 1 1 ? -9.844 -2.344 25.469 1 54.59 1 MET B CA 1
ATOM 2615 C C . MET B 1 1 ? -10.133 -1.126 24.594 1 54.59 1 MET B C 1
ATOM 2617 O O . MET B 1 1 ? -11.164 -1.072 23.922 1 54.59 1 MET B O 1
ATOM 2621 N N . GLU B 1 2 ? -9.523 0.004 24.797 1 80.88 2 GLU B N 1
ATOM 2622 C CA . GLU B 1 2 ? -9.773 1.268 24.109 1 80.88 2 GLU B CA 1
ATOM 2623 C C . GLU B 1 2 ? -9.477 1.155 22.609 1 80.88 2 GLU B C 1
ATOM 2625 O O . GLU B 1 2 ? -8.406 0.695 22.219 1 80.88 2 GLU B O 1
ATOM 2630 N N . LEU B 1 3 ? -10.508 1.144 21.797 1 88.94 3 LEU B N 1
ATOM 2631 C CA . LEU B 1 3 ? -10.391 1.05 20.344 1 88.94 3 LEU B CA 1
ATOM 2632 C C . LEU B 1 3 ? -9.531 2.182 19.797 1 88.94 3 LEU B C 1
ATOM 2634 O O . LEU B 1 3 ? -9.57 3.303 20.312 1 88.94 3 LEU B O 1
ATOM 2638 N N . SER B 1 4 ? -8.641 1.854 18.984 1 89.38 4 SER B N 1
ATOM 2639 C CA . SER B 1 4 ? -7.801 2.822 18.281 1 89.38 4 SER B CA 1
ATOM 2640 C C . SER B 1 4 ? -7.867 2.623 16.781 1 89.38 4 SER B C 1
ATOM 2642 O O . SER B 1 4 ? -7.906 1.487 16.297 1 89.38 4 SER B O 1
ATOM 2644 N N . PRO B 1 5 ? -7.902 3.719 16.047 1 91.12 5 PRO B N 1
ATOM 2645 C CA . PRO B 1 5 ? -7.938 3.6 14.594 1 91.12 5 PRO B CA 1
ATOM 2646 C C . PRO B 1 5 ? -6.562 3.33 13.984 1 91.12 5 PRO B C 1
ATOM 2648 O O . PRO B 1 5 ? -6.438 3.209 12.766 1 91.12 5 PRO B O 1
ATOM 2651 N N . ASP B 1 6 ? -5.52 3.248 14.797 1 90.62 6 ASP B N 1
ATOM 2652 C CA . ASP B 1 6 ? -4.137 3.244 14.336 1 90.62 6 ASP B CA 1
ATOM 2653 C C . ASP B 1 6 ? -3.879 2.082 13.383 1 90.62 6 ASP B C 1
ATOM 2655 O O . ASP B 1 6 ? -3.229 2.252 12.352 1 90.62 6 ASP B O 1
ATOM 2659 N N . ARG B 1 7 ? -4.363 0.901 13.75 1 94.69 7 ARG B N 1
ATOM 2660 C CA . ARG B 1 7 ? -4.152 -0.268 12.906 1 94.69 7 ARG B CA 1
ATOM 2661 C C . ARG B 1 7 ? -4.84 -0.097 11.555 1 94.69 7 ARG B C 1
ATOM 2663 O O . ARG B 1 7 ? -4.27 -0.435 10.516 1 94.69 7 ARG B O 1
ATOM 2670 N N . ILE B 1 8 ? -6.094 0.436 11.531 1 96.56 8 ILE B N 1
ATOM 2671 C CA . ILE B 1 8 ? -6.852 0.691 10.312 1 96.56 8 ILE B CA 1
ATOM 2672 C C . ILE B 1 8 ? -6.098 1.686 9.438 1 96.56 8 ILE B C 1
ATOM 2674 O O . ILE B 1 8 ? -5.93 1.459 8.234 1 96.56 8 ILE B O 1
ATOM 2678 N N . MET B 1 9 ? -5.574 2.725 10.07 1 94.19 9 MET B N 1
ATOM 2679 C CA . MET B 1 9 ? -4.852 3.756 9.336 1 94.19 9 MET B CA 1
ATOM 2680 C C . MET B 1 9 ? -3.551 3.201 8.758 1 94.19 9 MET B C 1
ATOM 2682 O O . MET B 1 9 ? -3.154 3.561 7.648 1 94.19 9 MET B O 1
ATOM 2686 N N . ALA B 1 10 ? -2.912 2.342 9.523 1 95.81 10 ALA B N 1
ATOM 2687 C CA . ALA B 1 10 ? -1.67 1.727 9.062 1 95.81 10 ALA B CA 1
ATOM 2688 C C . ALA B 1 10 ? -1.91 0.861 7.832 1 95.81 10 ALA B C 1
ATOM 2690 O O . ALA B 1 10 ? -1.129 0.898 6.879 1 95.81 10 ALA B O 1
ATOM 2691 N N . ILE B 1 11 ? -2.99 0.068 7.793 1 98 11 ILE B N 1
ATOM 2692 C CA . ILE B 1 11 ? -3.328 -0.756 6.641 1 98 11 ILE B CA 1
ATOM 2693 C C . ILE B 1 11 ? -3.666 0.137 5.449 1 98 11 ILE B C 1
ATOM 2695 O O . ILE B 1 11 ? -3.154 -0.068 4.344 1 98 11 ILE B O 1
ATOM 2699 N N . GLY B 1 12 ? -4.488 1.158 5.688 1 98 12 GLY B N 1
ATOM 2700 C CA . GLY B 1 12 ? -4.891 2.064 4.625 1 98 12 GLY B CA 1
ATOM 2701 C C . GLY B 1 12 ? -3.723 2.809 4.004 1 98 12 GLY B C 1
ATOM 2702 O O . GLY B 1 12 ? -3.676 2.996 2.785 1 98 12 GLY B O 1
ATOM 2703 N N . GLY B 1 13 ? -2.805 3.232 4.832 1 97.5 13 GLY B N 1
ATOM 2704 C CA . GLY B 1 13 ? -1.662 4 4.363 1 97.5 13 GLY B CA 1
ATOM 2705 C C . GLY B 1 13 ? -0.518 3.133 3.877 1 97.5 13 GLY B C 1
ATOM 2706 O O . GLY B 1 13 ? 0.523 3.645 3.459 1 97.5 13 GLY B O 1
ATOM 2707 N N . GLY B 1 14 ? -0.659 1.838 3.881 1 98.31 14 GLY B N 1
ATOM 2708 C CA . GLY B 1 14 ? 0.41 0.905 3.562 1 98.31 14 GLY B CA 1
ATOM 2709 C C . GLY B 1 14 ? 0.898 1.023 2.131 1 98.31 14 GLY B C 1
ATOM 2710 O O . GLY B 1 14 ? 1.983 0.541 1.798 1 98.31 14 GLY B O 1
ATOM 2711 N N . TYR B 1 15 ? 0.122 1.704 1.235 1 98.56 15 TYR B N 1
ATOM 2712 C CA . TYR B 1 15 ? 0.536 1.879 -0.153 1 98.56 15 TYR B CA 1
ATOM 2713 C C . TYR B 1 15 ? 1.761 2.781 -0.247 1 98.56 15 TYR B C 1
ATOM 2715 O O . TYR B 1 15 ? 2.549 2.67 -1.188 1 98.56 15 TYR B O 1
ATOM 2723 N N . GLY B 1 16 ? 1.966 3.66 0.708 1 98.62 16 GLY B N 1
ATOM 2724 C CA . GLY B 1 16 ? 3.119 4.547 0.728 1 98.62 16 GLY B CA 1
ATOM 2725 C C . GLY B 1 16 ? 4.434 3.809 0.901 1 98.62 16 GLY B C 1
ATOM 2726 O O . GLY B 1 16 ? 5.266 3.791 -0.009 1 98.62 16 GLY B O 1
ATOM 2727 N N . PRO B 1 17 ? 4.617 3.152 2.084 1 98.75 17 PRO B N 1
ATOM 2728 C CA . PRO B 1 17 ? 5.824 2.35 2.295 1 98.75 17 PRO B CA 1
ATOM 2729 C C . PRO B 1 17 ? 6.066 1.343 1.172 1 98.75 17 PRO B C 1
ATOM 2731 O O . PRO B 1 17 ? 7.215 1.115 0.779 1 98.75 17 PRO B O 1
ATOM 2734 N N . SER B 1 18 ? 5 0.784 0.678 1 98.75 18 SER B N 1
ATOM 2735 C CA . SER B 1 18 ? 5.133 -0.138 -0.446 1 98.75 18 SER B CA 1
ATOM 2736 C C . SER B 1 18 ? 5.801 0.539 -1.64 1 98.75 18 SER B C 1
ATOM 2738 O O . SER B 1 18 ? 6.762 0.009 -2.205 1 98.75 18 SER B O 1
ATOM 2740 N N . LYS B 1 19 ? 5.305 1.668 -2.002 1 98.81 19 LYS B N 1
ATOM 2741 C CA . LYS B 1 19 ? 5.816 2.342 -3.191 1 98.81 19 LYS B CA 1
ATOM 2742 C C . LYS B 1 19 ? 7.234 2.854 -2.965 1 98.81 19 LYS B C 1
ATOM 2744 O O . LYS B 1 19 ? 8.047 2.893 -3.895 1 98.81 19 LYS B O 1
ATOM 2749 N N . VAL B 1 20 ? 7.559 3.25 -1.723 1 98.88 20 VAL B N 1
ATOM 2750 C CA . VAL B 1 20 ? 8.914 3.672 -1.397 1 98.88 20 VAL B CA 1
ATOM 2751 C C . VAL B 1 20 ? 9.891 2.533 -1.682 1 98.88 20 VAL B C 1
ATOM 2753 O O . VAL B 1 20 ? 10.906 2.73 -2.357 1 98.88 20 VAL B O 1
ATOM 2756 N N . LEU B 1 21 ? 9.602 1.361 -1.218 1 98.88 21 LEU B N 1
ATOM 2757 C CA . LEU B 1 21 ? 10.445 0.201 -1.476 1 98.88 21 LEU B CA 1
ATOM 2758 C C . LEU B 1 21 ? 10.492 -0.121 -2.965 1 98.88 21 LEU B C 1
ATOM 2760 O O . LEU B 1 21 ? 11.562 -0.346 -3.527 1 98.88 21 LEU B O 1
ATOM 2764 N N . LEU B 1 22 ? 9.32 -0.161 -3.6 1 98.69 22 LEU B N 1
ATOM 2765 C CA . LEU B 1 22 ? 9.234 -0.502 -5.016 1 98.69 22 LEU B CA 1
ATOM 2766 C C . LEU B 1 22 ? 10.039 0.48 -5.859 1 98.69 22 LEU B C 1
ATOM 2768 O O . LEU B 1 22 ? 10.719 0.08 -6.805 1 98.69 22 LEU B O 1
ATOM 2772 N N . THR B 1 23 ? 9.961 1.741 -5.52 1 98.81 23 THR B N 1
ATOM 2773 C CA . THR B 1 23 ? 10.742 2.77 -6.199 1 98.81 23 THR B CA 1
ATOM 2774 C C . THR B 1 23 ? 12.234 2.529 -6.02 1 98.81 23 THR B C 1
ATOM 2776 O O . THR B 1 23 ? 13.008 2.635 -6.973 1 98.81 23 THR B O 1
ATOM 2779 N N . ALA B 1 24 ? 12.664 2.195 -4.781 1 98.88 24 ALA B N 1
ATOM 2780 C CA . ALA B 1 24 ? 14.07 1.924 -4.5 1 98.88 24 ALA B CA 1
ATOM 2781 C C . ALA B 1 24 ? 14.586 0.762 -5.344 1 98.88 24 ALA B C 1
ATOM 2783 O O . ALA B 1 24 ? 15.672 0.835 -5.914 1 98.88 24 ALA B O 1
ATOM 2784 N N . VAL B 1 25 ? 13.812 -0.273 -5.445 1 97.75 25 VAL B N 1
ATOM 2785 C CA . VAL B 1 25 ? 14.172 -1.447 -6.23 1 97.75 25 VAL B CA 1
ATOM 2786 C C . VAL B 1 25 ? 14.219 -1.081 -7.715 1 97.75 25 VAL B C 1
ATOM 2788 O O . VAL B 1 25 ? 15.156 -1.46 -8.422 1 97.75 25 VAL B O 1
ATOM 2791 N N . GLY B 1 26 ? 13.227 -0.354 -8.172 1 96.75 26 GLY B N 1
ATOM 2792 C CA . GLY B 1 26 ? 13.172 0.068 -9.562 1 96.75 26 GLY B CA 1
ATOM 2793 C C . GLY B 1 26 ? 14.344 0.942 -9.969 1 96.75 26 GLY B C 1
ATOM 2794 O O . GLY B 1 26 ? 14.805 0.886 -11.109 1 96.75 26 GLY B O 1
ATOM 2795 N N . LEU B 1 27 ? 14.82 1.73 -9.047 1 98.12 27 LEU B N 1
ATOM 2796 C CA . LEU B 1 27 ? 15.938 2.639 -9.305 1 98.12 27 LEU B CA 1
ATOM 2797 C C . LEU B 1 27 ? 17.266 1.901 -9.242 1 98.12 27 LEU B C 1
ATOM 2799 O O . LEU B 1 27 ? 18.297 2.436 -9.648 1 98.12 27 LEU B O 1
ATOM 2803 N N . GLY B 1 28 ? 17.234 0.679 -8.727 1 97.44 28 GLY B N 1
ATOM 2804 C CA . GLY B 1 28 ? 18.469 -0.081 -8.555 1 97.44 28 GLY B CA 1
ATOM 2805 C C . GLY B 1 28 ? 19.312 0.388 -7.383 1 97.44 28 GLY B C 1
ATOM 2806 O O . GLY B 1 28 ? 20.531 0.23 -7.383 1 97.44 28 GLY B O 1
ATOM 2807 N N . LEU B 1 29 ? 18.688 0.935 -6.355 1 98.75 29 LEU B N 1
ATOM 2808 C CA . LEU B 1 29 ? 19.375 1.551 -5.223 1 98.75 29 LEU B CA 1
ATOM 2809 C C . LEU B 1 29 ? 20.266 0.541 -4.516 1 98.75 29 LEU B C 1
ATOM 2811 O O . LEU B 1 29 ? 21.438 0.819 -4.254 1 98.75 29 LEU B O 1
ATOM 2815 N N . PHE B 1 30 ? 19.75 -0.607 -4.195 1 98.75 30 PHE B N 1
ATOM 2816 C CA . PHE B 1 30 ? 20.453 -1.589 -3.377 1 98.75 30 PHE B CA 1
ATOM 2817 C C . PHE B 1 30 ? 21.641 -2.166 -4.129 1 98.75 30 PHE B C 1
ATOM 2819 O O . PHE B 1 30 ? 22.656 -2.492 -3.52 1 98.75 30 PHE B O 1
ATOM 2826 N N . THR B 1 31 ? 21.469 -2.303 -5.406 1 97.88 31 THR B N 1
ATOM 2827 C CA . THR B 1 31 ? 22.578 -2.752 -6.246 1 97.88 31 THR B CA 1
ATOM 2828 C C . THR B 1 31 ? 23.672 -1.687 -6.324 1 97.88 31 THR B C 1
ATOM 2830 O O . THR B 1 31 ? 24.859 -2 -6.254 1 97.88 31 THR B O 1
ATOM 2833 N N . GLU B 1 32 ? 23.281 -0.436 -6.508 1 98 32 GLU B N 1
ATOM 2834 C CA . GLU B 1 32 ? 24.234 0.67 -6.57 1 98 32 GLU B CA 1
ATOM 2835 C C . GLU B 1 32 ? 25.031 0.784 -5.277 1 98 32 GLU B C 1
ATOM 2837 O O . GLU B 1 32 ? 26.219 1.111 -5.305 1 98 32 GLU B O 1
ATOM 2842 N N . LEU B 1 33 ? 24.375 0.592 -4.156 1 98.38 33 LEU B N 1
ATOM 2843 C CA . LEU B 1 33 ? 25.062 0.637 -2.869 1 98.38 33 LEU B CA 1
ATOM 2844 C C . LEU B 1 33 ? 26.016 -0.542 -2.721 1 98.38 33 LEU B C 1
ATOM 2846 O O . LEU B 1 33 ? 27.172 -0.367 -2.312 1 98.38 33 LEU B O 1
ATOM 2850 N N . GLY B 1 34 ? 25.562 -1.781 -3.111 1 97.38 34 GLY B N 1
ATOM 2851 C CA . GLY B 1 34 ? 26.391 -2.965 -2.916 1 97.38 34 GLY B CA 1
ATOM 2852 C C . GLY B 1 34 ? 26.891 -3.105 -1.494 1 97.38 34 GLY B C 1
ATOM 2853 O O . GLY B 1 34 ? 26.109 -3.074 -0.541 1 97.38 34 GLY B O 1
ATOM 2854 N N . ASP B 1 35 ? 28.234 -3.09 -1.359 1 97 35 ASP B N 1
ATOM 2855 C CA . ASP B 1 35 ? 28.844 -3.225 -0.041 1 97 35 ASP B CA 1
ATOM 2856 C C . ASP B 1 35 ? 29.328 -1.874 0.48 1 97 35 ASP B C 1
ATOM 2858 O O . ASP B 1 35 ? 29.969 -1.801 1.536 1 97 35 ASP B O 1
ATOM 2862 N N . GLU B 1 36 ? 28.969 -0.82 -0.197 1 97.62 36 GLU B N 1
ATOM 2863 C CA . GLU B 1 36 ? 29.469 0.503 0.157 1 97.62 36 GLU B CA 1
ATOM 2864 C C . GLU B 1 36 ? 28.453 1.273 0.998 1 97.62 36 GLU B C 1
ATOM 2866 O O . GLU B 1 36 ? 27.281 0.909 1.048 1 97.62 36 GLU B O 1
ATOM 2871 N N . ALA B 1 37 ? 28.969 2.217 1.697 1 98.38 37 ALA B N 1
ATOM 2872 C CA . ALA B 1 37 ? 28.172 3.258 2.354 1 98.38 37 ALA B CA 1
ATOM 2873 C C . ALA B 1 37 ? 28.344 4.602 1.651 1 98.38 37 ALA B C 1
ATOM 2875 O O . ALA B 1 37 ? 29.469 4.977 1.285 1 98.38 37 ALA B O 1
ATOM 2876 N N . MET B 1 38 ? 27.281 5.238 1.329 1 98.25 38 MET B N 1
ATOM 2877 C CA . MET B 1 38 ? 27.328 6.457 0.53 1 98.25 38 MET B CA 1
ATOM 2878 C C . MET B 1 38 ? 26.5 7.562 1.168 1 98.25 38 MET B C 1
ATOM 2880 O O . MET B 1 38 ? 25.547 7.281 1.906 1 98.25 38 MET B O 1
ATOM 2884 N N . THR B 1 39 ? 26.844 8.789 0.906 1 98.25 39 THR B N 1
ATOM 2885 C CA . THR B 1 39 ? 26.031 9.922 1.344 1 98.25 39 THR B CA 1
ATOM 2886 C C . THR B 1 39 ? 24.766 10.039 0.493 1 98.25 39 THR B C 1
ATOM 2888 O O . THR B 1 39 ? 24.688 9.461 -0.592 1 98.25 39 THR B O 1
ATOM 2891 N N . ALA B 1 40 ? 23.844 10.789 1 1 98.12 40 ALA B N 1
ATOM 2892 C CA . ALA B 1 40 ? 22.609 11.039 0.243 1 98.12 40 ALA B CA 1
ATOM 2893 C C . ALA B 1 40 ? 22.922 11.711 -1.092 1 98.12 40 ALA B C 1
ATOM 2895 O O . ALA B 1 40 ? 22.312 11.391 -2.113 1 98.12 40 ALA B O 1
ATOM 2896 N N . GLU B 1 41 ? 23.797 12.641 -1.053 1 97.69 41 GLU B N 1
ATOM 2897 C CA . GLU B 1 41 ? 24.188 13.375 -2.258 1 97.69 41 GLU B CA 1
ATOM 2898 C C . GLU B 1 41 ? 24.781 12.438 -3.309 1 97.69 41 GLU B C 1
ATOM 2900 O O . GLU B 1 41 ? 24.438 12.531 -4.488 1 97.69 41 GLU B O 1
ATOM 2905 N N . ALA B 1 42 ? 25.641 11.562 -2.916 1 98 42 ALA B N 1
ATOM 2906 C CA . ALA B 1 42 ? 26.266 10.609 -3.834 1 98 42 ALA B CA 1
ATOM 2907 C C . ALA B 1 42 ? 25.234 9.672 -4.441 1 98 42 ALA B C 1
ATOM 2909 O O . ALA B 1 42 ? 25.266 9.383 -5.641 1 98 42 ALA B O 1
ATOM 2910 N N . ILE B 1 43 ? 24.344 9.172 -3.623 1 98.5 43 ILE B N 1
ATOM 2911 C CA . ILE B 1 43 ? 23.297 8.281 -4.094 1 98.5 43 ILE B CA 1
ATOM 2912 C C . ILE B 1 43 ? 22.406 9.016 -5.094 1 98.5 43 ILE B C 1
ATOM 2914 O O . ILE B 1 43 ? 22.078 8.469 -6.152 1 98.5 43 ILE B O 1
ATOM 2918 N N . ALA B 1 44 ? 22 10.258 -4.73 1 98.44 44 ALA B N 1
ATOM 2919 C CA . ALA B 1 44 ? 21.141 11.047 -5.609 1 98.44 44 ALA B CA 1
ATOM 2920 C C . ALA B 1 44 ? 21.797 11.258 -6.973 1 98.44 44 ALA B C 1
ATOM 2922 O O . ALA B 1 44 ? 21.141 11.125 -8.008 1 98.44 44 ALA B O 1
ATOM 2923 N N . ASP B 1 45 ? 23.047 11.57 -6.984 1 98.19 45 ASP B N 1
ATOM 2924 C CA . ASP B 1 45 ? 23.781 11.773 -8.227 1 98.19 45 ASP B CA 1
ATOM 2925 C C . ASP B 1 45 ? 23.797 10.5 -9.07 1 98.19 45 ASP B C 1
ATOM 2927 O O . ASP B 1 45 ? 23.562 10.539 -10.273 1 98.19 45 ASP B O 1
ATOM 2931 N N . ARG B 1 46 ? 24.062 9.398 -8.492 1 97.62 46 ARG B N 1
ATOM 2932 C CA . ARG B 1 46 ? 24.188 8.125 -9.195 1 97.62 46 ARG B CA 1
ATOM 2933 C C . ARG B 1 46 ? 22.844 7.68 -9.766 1 97.62 46 ARG B C 1
ATOM 2935 O O . ARG B 1 46 ? 22.797 7.051 -10.828 1 97.62 46 ARG B O 1
ATOM 2942 N N . LEU B 1 47 ? 21.797 8 -9.047 1 98.25 47 LEU B N 1
ATOM 2943 C CA . LEU B 1 47 ? 20.484 7.504 -9.438 1 98.25 47 LEU B CA 1
ATOM 2944 C C . LEU B 1 47 ? 19.719 8.562 -10.211 1 98.25 47 LEU B C 1
ATOM 2946 O O . LEU B 1 47 ? 18.594 8.32 -10.656 1 98.25 47 LEU B O 1
ATOM 2950 N N . GLY B 1 48 ? 20.266 9.734 -10.375 1 98.44 48 GLY B N 1
ATOM 2951 C CA . GLY B 1 48 ? 19.609 10.805 -11.102 1 98.44 48 GLY B CA 1
ATOM 2952 C C . GLY B 1 48 ? 18.438 11.406 -10.352 1 98.44 48 GLY B C 1
ATOM 2953 O O . GLY B 1 48 ? 17.391 11.688 -10.945 1 98.44 48 GLY B O 1
ATOM 2954 N N . LEU B 1 49 ? 18.547 11.555 -9.039 1 98.62 49 LEU B N 1
ATOM 2955 C CA . LEU B 1 49 ? 17.5 12.125 -8.211 1 98.62 49 LEU B CA 1
ATOM 2956 C C . LEU B 1 49 ? 17.844 13.555 -7.793 1 98.62 49 LEU B C 1
ATOM 2958 O O . LEU B 1 49 ? 19.016 13.922 -7.75 1 98.62 49 LEU B O 1
ATOM 2962 N N . LEU B 1 50 ? 16.797 14.328 -7.555 1 98.19 50 LEU B N 1
ATOM 2963 C CA . LEU B 1 50 ? 17.016 15.617 -6.91 1 98.19 50 LEU B CA 1
ATOM 2964 C C . LEU B 1 50 ? 17.5 15.438 -5.48 1 98.19 50 LEU B C 1
ATOM 2966 O O . LEU B 1 50 ? 17.047 14.539 -4.77 1 98.19 50 LEU B O 1
ATOM 2970 N N . LYS B 1 51 ? 18.344 16.266 -5.035 1 96.25 51 LYS B N 1
ATOM 2971 C CA . LYS B 1 51 ? 19.031 16.094 -3.766 1 96.25 51 LYS B CA 1
ATOM 2972 C C . LYS B 1 51 ? 18.078 16.234 -2.588 1 96.25 51 LYS B C 1
ATOM 2974 O O . LYS B 1 51 ? 18.062 15.391 -1.688 1 96.25 51 LYS B O 1
ATOM 2979 N N . ARG B 1 52 ? 17.281 17.281 -2.57 1 95.06 52 ARG B N 1
ATOM 2980 C CA . ARG B 1 52 ? 16.453 17.578 -1.402 1 95.06 52 ARG B CA 1
ATOM 2981 C C . ARG B 1 52 ? 15.438 16.453 -1.152 1 95.06 52 ARG B C 1
ATOM 2983 O O . ARG B 1 52 ? 15.398 15.883 -0.061 1 95.06 52 ARG B O 1
ATOM 2990 N N . PRO B 1 53 ? 14.664 16.062 -2.166 1 97.62 53 PRO B N 1
ATOM 2991 C CA . PRO B 1 53 ? 13.695 14.992 -1.887 1 97.62 53 PRO B CA 1
ATOM 2992 C C . PRO B 1 53 ? 14.367 13.633 -1.696 1 97.62 53 PRO B C 1
ATOM 2994 O O . PRO B 1 53 ? 13.797 12.742 -1.054 1 97.62 53 PRO B O 1
ATOM 2997 N N . ALA B 1 54 ? 15.562 13.406 -2.227 1 98.19 54 ALA B N 1
ATOM 2998 C CA . ALA B 1 54 ? 16.281 12.148 -2.031 1 98.19 54 ALA B CA 1
ATOM 2999 C C . ALA B 1 54 ? 16.516 11.875 -0.547 1 98.19 54 ALA B C 1
ATOM 3001 O O . ALA B 1 54 ? 16.484 10.727 -0.11 1 98.19 54 ALA B O 1
ATOM 3002 N N . ILE B 1 55 ? 16.719 12.898 0.204 1 98 55 ILE B N 1
ATOM 3003 C CA . ILE B 1 55 ? 16.969 12.75 1.635 1 98 55 ILE B CA 1
ATOM 3004 C C . ILE B 1 55 ? 15.742 12.141 2.311 1 98 55 ILE B C 1
ATOM 3006 O O . ILE B 1 55 ? 15.867 11.195 3.09 1 98 55 ILE B O 1
ATOM 3010 N N . ASP B 1 56 ? 14.547 12.695 2.041 1 98.31 56 ASP B N 1
ATOM 3011 C CA . ASP B 1 56 ? 13.312 12.141 2.598 1 98.31 56 ASP B CA 1
ATOM 3012 C C . ASP B 1 56 ? 13.125 10.688 2.178 1 98.31 56 ASP B C 1
ATOM 3014 O O . ASP B 1 56 ? 12.703 9.852 2.98 1 98.31 56 ASP B O 1
ATOM 3018 N N . PHE B 1 57 ? 13.414 10.469 0.9 1 98.81 57 PHE B N 1
ATOM 3019 C CA . PHE B 1 57 ? 13.258 9.141 0.319 1 98.81 57 PHE B CA 1
ATOM 3020 C C . PHE B 1 57 ? 14.164 8.133 1.02 1 98.81 57 PHE B C 1
ATOM 3022 O O . PHE B 1 57 ? 13.711 7.074 1.456 1 98.81 57 PHE B O 1
ATOM 3029 N N . LEU B 1 58 ? 15.438 8.398 1.193 1 98.88 58 LEU B N 1
ATOM 3030 C CA . LEU B 1 58 ? 16.406 7.523 1.833 1 98.88 58 LEU B CA 1
ATOM 3031 C C . LEU B 1 58 ? 16.109 7.367 3.32 1 98.88 58 LEU B C 1
ATOM 3033 O O . LEU B 1 58 ? 16.203 6.266 3.865 1 98.88 58 LEU B O 1
ATOM 3037 N N . ASP B 1 59 ? 15.727 8.461 4.004 1 98.75 59 ASP B N 1
ATOM 3038 C CA . ASP B 1 59 ? 15.383 8.391 5.422 1 98.75 59 ASP B CA 1
ATOM 3039 C C . ASP B 1 59 ? 14.133 7.539 5.645 1 98.75 59 ASP B C 1
ATOM 3041 O O . ASP B 1 59 ? 14.016 6.863 6.668 1 98.75 59 ASP B O 1
ATOM 3045 N N . ALA B 1 60 ? 13.195 7.637 4.695 1 98.81 60 ALA B N 1
ATOM 3046 C CA . ALA B 1 60 ? 12.031 6.758 4.777 1 98.81 60 ALA B CA 1
ATOM 3047 C C . ALA B 1 60 ? 12.445 5.289 4.742 1 98.81 60 ALA B C 1
ATOM 3049 O O . ALA B 1 60 ? 11.93 4.473 5.512 1 98.81 60 ALA B O 1
ATOM 3050 N N . LEU B 1 61 ? 13.383 4.938 3.854 1 98.94 61 LEU B N 1
ATOM 3051 C CA . LEU B 1 61 ? 13.891 3.574 3.785 1 98.94 61 LEU B CA 1
ATOM 3052 C C . LEU B 1 61 ? 14.586 3.186 5.086 1 98.94 61 LEU B C 1
ATOM 3054 O O . LEU B 1 61 ? 14.484 2.037 5.527 1 98.94 61 LEU B O 1
ATOM 3058 N N . VAL B 1 62 ? 15.273 4.141 5.719 1 98.81 62 VAL B N 1
ATOM 3059 C CA . VAL B 1 62 ? 15.906 3.889 7.008 1 98.81 62 VAL B CA 1
ATOM 3060 C C . VAL B 1 62 ? 14.836 3.611 8.062 1 98.81 62 VAL B C 1
ATOM 3062 O O . VAL B 1 62 ? 14.945 2.646 8.82 1 98.81 62 VAL B O 1
ATOM 3065 N N . SER B 1 63 ? 13.82 4.461 8.086 1 98.5 63 SER B N 1
ATOM 3066 C CA . SER B 1 63 ? 12.758 4.312 9.078 1 98.5 63 SER B CA 1
ATOM 3067 C C . SER B 1 63 ? 12.016 2.992 8.898 1 98.5 63 SER B C 1
ATOM 3069 O O . SER B 1 63 ? 11.422 2.479 9.852 1 98.5 63 SER B O 1
ATOM 3071 N N . LEU B 1 64 ? 12.047 2.402 7.715 1 98.5 64 LEU B N 1
ATOM 3072 C CA . LEU B 1 64 ? 11.398 1.128 7.41 1 98.5 64 LEU B CA 1
ATOM 3073 C C . LEU B 1 64 ? 12.375 -0.031 7.598 1 98.5 64 LEU B C 1
ATOM 3075 O O . LEU B 1 64 ? 12.039 -1.181 7.297 1 98.5 64 LEU B O 1
ATOM 3079 N N . ASP B 1 65 ? 13.562 0.263 8.008 1 98.31 65 ASP B N 1
ATOM 3080 C CA . ASP B 1 65 ? 14.625 -0.712 8.227 1 98.31 65 ASP B CA 1
ATOM 3081 C C . ASP B 1 65 ? 15.016 -1.402 6.922 1 98.31 65 ASP B C 1
ATOM 3083 O O . ASP B 1 65 ? 15.281 -2.605 6.906 1 98.31 65 ASP B O 1
ATOM 3087 N N . LEU B 1 66 ? 14.969 -0.677 5.848 1 98.75 66 LEU B N 1
ATOM 3088 C CA . LEU B 1 66 ? 15.359 -1.185 4.535 1 98.75 66 LEU B CA 1
ATOM 3089 C C . LEU B 1 66 ? 16.719 -0.631 4.125 1 98.75 66 LEU B C 1
ATOM 3091 O O . LEU B 1 66 ? 17.344 -1.136 3.188 1 98.75 66 LEU B O 1
ATOM 3095 N N . LEU B 1 67 ? 17.141 0.378 4.789 1 98.81 67 LEU B N 1
ATOM 3096 C CA . LEU B 1 67 ? 18.5 0.911 4.738 1 98.81 67 LEU B CA 1
ATOM 3097 C C . LEU B 1 67 ? 19.062 1.103 6.145 1 98.81 67 LEU B C 1
ATOM 3099 O O . LEU B 1 67 ? 18.297 1.342 7.09 1 98.81 67 LEU B O 1
ATOM 3103 N N . ALA B 1 68 ? 20.297 0.958 6.258 1 98.62 68 ALA B N 1
ATOM 3104 C CA . ALA B 1 68 ? 21.031 1.4 7.445 1 98.62 68 ALA B CA 1
ATOM 3105 C C . ALA B 1 68 ? 21.672 2.762 7.215 1 98.62 68 ALA B C 1
ATOM 3107 O O . ALA B 1 68 ? 21.953 3.135 6.074 1 98.62 68 ALA B O 1
ATOM 3108 N N . ARG B 1 69 ? 21.812 3.494 8.227 1 98.56 69 ARG B N 1
ATOM 3109 C CA . ARG B 1 69 ? 22.453 4.797 8.117 1 98.56 69 ARG B CA 1
ATOM 3110 C C . ARG B 1 69 ? 23.391 5.043 9.297 1 98.56 69 ARG B C 1
ATOM 3112 O O . ARG B 1 69 ? 22.984 4.906 10.453 1 98.56 69 ARG B O 1
ATOM 3119 N N . ASP B 1 70 ? 24.625 5.352 8.984 1 97.69 70 ASP B N 1
ATOM 3120 C CA . ASP B 1 70 ? 25.609 5.746 9.992 1 97.69 70 ASP B CA 1
ATOM 3121 C C . ASP B 1 70 ? 25.656 7.262 10.164 1 97.69 70 ASP B C 1
ATOM 3123 O O . ASP B 1 70 ? 25.906 7.992 9.203 1 97.69 70 ASP B O 1
ATOM 3127 N N . GLY B 1 71 ? 25.375 7.672 11.383 1 96.25 71 GLY B N 1
ATOM 3128 C CA . GLY B 1 71 ? 25.375 9.102 11.656 1 96.25 71 GLY B CA 1
ATOM 3129 C C . GLY B 1 71 ? 24.047 9.773 11.312 1 96.25 71 GLY B C 1
ATOM 3130 O O . GLY B 1 71 ? 23.109 9.117 10.875 1 96.25 71 GLY B O 1
ATOM 3131 N N . ASP B 1 72 ? 24 11.062 11.57 1 94.06 72 ASP B N 1
ATOM 3132 C CA . ASP B 1 72 ? 22.844 11.891 11.258 1 94.06 72 ASP B CA 1
ATOM 3133 C C . ASP B 1 72 ? 23.25 13.141 10.477 1 94.06 72 ASP B C 1
ATOM 3135 O O . ASP B 1 72 ? 24.422 13.531 10.492 1 94.06 72 ASP B O 1
ATOM 3139 N N . GLY B 1 73 ? 22.344 13.672 9.703 1 89.69 73 GLY B N 1
ATOM 3140 C CA . GLY B 1 73 ? 22.609 14.906 9 1 89.69 73 GLY B CA 1
ATOM 3141 C C . GLY B 1 73 ? 23.328 14.695 7.676 1 89.69 73 GLY B C 1
ATOM 3142 O O . GLY B 1 73 ? 23.422 13.562 7.195 1 89.69 73 GLY B O 1
ATOM 3143 N N . PRO B 1 74 ? 23.797 15.672 6.953 1 87.75 74 PRO B N 1
ATOM 3144 C CA . PRO B 1 74 ? 24.328 15.625 5.586 1 87.75 74 PRO B CA 1
ATOM 3145 C C . PRO B 1 74 ? 25.547 14.711 5.453 1 87.75 74 PRO B C 1
ATOM 3147 O O . PRO B 1 74 ? 25.781 14.156 4.379 1 87.75 74 PRO B O 1
ATOM 3150 N N . GLY B 1 75 ? 26.297 14.508 6.539 1 91.25 75 GLY B N 1
ATOM 3151 C CA . GLY B 1 75 ? 27.484 13.688 6.441 1 91.25 75 GLY B CA 1
ATOM 3152 C C . GLY B 1 75 ? 27.234 12.219 6.754 1 91.25 75 GLY B C 1
ATOM 3153 O O . GLY B 1 75 ? 28.156 11.406 6.742 1 91.25 75 GLY B O 1
ATOM 3154 N N . SER B 1 76 ? 26.031 11.93 6.891 1 96.56 76 SER B N 1
ATOM 3155 C CA . SER B 1 76 ? 25.688 10.555 7.215 1 96.56 76 SER B CA 1
ATOM 3156 C C . SER B 1 76 ? 25.828 9.648 5.996 1 96.56 76 SER B C 1
ATOM 3158 O O . SER B 1 76 ? 25.812 10.117 4.859 1 96.56 76 SER B O 1
ATOM 3160 N N . HIS B 1 77 ? 26.031 8.375 6.23 1 98.56 77 HIS B N 1
ATOM 3161 C CA . HIS B 1 77 ? 26.234 7.41 5.156 1 98.56 77 HIS B CA 1
ATOM 3162 C C . HIS B 1 77 ? 25.188 6.301 5.219 1 98.56 77 HIS B C 1
ATOM 3164 O O . HIS B 1 77 ? 24.953 5.715 6.281 1 98.56 77 HIS B O 1
ATOM 3170 N N . TYR B 1 78 ? 24.609 6.082 4.094 1 98.75 78 TYR B N 1
ATOM 3171 C CA . TYR B 1 78 ? 23.609 5.031 3.951 1 98.75 78 TYR B CA 1
ATOM 3172 C C . TYR B 1 78 ? 24.234 3.756 3.402 1 98.75 78 TYR B C 1
ATOM 3174 O O . TYR B 1 78 ? 25.141 3.811 2.564 1 98.75 78 TYR B O 1
ATOM 3182 N N . ARG B 1 79 ? 23.734 2.621 3.803 1 98.81 79 ARG B N 1
ATOM 3183 C CA . ARG B 1 79 ? 24.172 1.326 3.299 1 98.81 79 ARG B CA 1
ATOM 3184 C C . ARG B 1 79 ? 23.062 0.295 3.365 1 98.81 79 ARG B C 1
ATOM 3186 O O . ARG B 1 79 ? 22.062 0.494 4.07 1 98.81 79 ARG B O 1
ATOM 3193 N N . ASN B 1 80 ? 23.25 -0.744 2.584 1 98.75 80 ASN B N 1
ATOM 3194 C CA . ASN B 1 80 ? 22.297 -1.837 2.65 1 98.75 80 ASN B CA 1
ATOM 3195 C C . ASN B 1 80 ? 22.266 -2.475 4.035 1 98.75 80 ASN B C 1
ATOM 3197 O O . ASN B 1 80 ? 23.297 -2.572 4.703 1 98.75 80 ASN B O 1
ATOM 3201 N N . THR B 1 81 ? 21.109 -2.881 4.52 1 98.38 81 THR B N 1
ATOM 3202 C CA . THR B 1 81 ? 21.016 -3.822 5.633 1 98.38 81 THR B CA 1
ATOM 3203 C C . THR B 1 81 ? 21.453 -5.219 5.191 1 98.38 81 THR B C 1
ATOM 3205 O O . THR B 1 81 ? 21.562 -5.492 3.996 1 98.38 81 THR B O 1
ATOM 3208 N N . PRO B 1 82 ? 21.656 -6.07 6.133 1 97.25 82 PRO B N 1
ATOM 3209 C CA . PRO B 1 82 ? 21.953 -7.445 5.719 1 97.25 82 PRO B CA 1
ATOM 3210 C C . PRO B 1 82 ? 20.859 -8.047 4.84 1 97.25 82 PRO B C 1
ATOM 3212 O O . PRO B 1 82 ? 21.172 -8.734 3.857 1 97.25 82 PRO B O 1
ATOM 3215 N N . GLU B 1 83 ? 19.641 -7.785 5.094 1 96.94 83 GLU B N 1
ATOM 3216 C CA . GLU B 1 83 ? 18.516 -8.328 4.344 1 96.94 83 GLU B CA 1
ATOM 3217 C C . GLU B 1 83 ? 18.469 -7.766 2.926 1 96.94 83 GLU B C 1
ATOM 3219 O O . GLU B 1 83 ? 18.328 -8.516 1.957 1 96.94 83 GLU B O 1
ATOM 3224 N N . THR B 1 84 ? 18.578 -6.469 2.828 1 98.12 84 THR B N 1
ATOM 3225 C CA . THR B 1 84 ? 18.469 -5.867 1.504 1 98.12 84 THR B CA 1
ATOM 3226 C C . THR B 1 84 ? 19.719 -6.16 0.671 1 98.12 84 THR B C 1
ATOM 3228 O O . THR B 1 84 ? 19.641 -6.316 -0.549 1 98.12 84 THR B O 1
ATOM 3231 N N . ALA B 1 85 ? 20.859 -6.25 1.322 1 97.69 85 ALA B N 1
ATOM 3232 C CA . ALA B 1 85 ? 22.062 -6.672 0.617 1 97.69 85 ALA B CA 1
ATOM 3233 C C . ALA B 1 85 ? 21.906 -8.078 0.047 1 97.69 85 ALA B C 1
ATOM 3235 O O . ALA B 1 85 ? 22.359 -8.352 -1.071 1 97.69 85 ALA B O 1
ATOM 3236 N N . HIS B 1 86 ? 21.312 -8.867 0.782 1 95.56 86 HIS B N 1
ATOM 3237 C CA . HIS B 1 86 ? 21.188 -10.273 0.42 1 95.56 86 HIS B CA 1
ATOM 3238 C C . HIS B 1 86 ? 20.125 -10.484 -0.647 1 95.56 86 HIS B C 1
ATOM 3240 O O . HIS B 1 86 ? 20.328 -11.234 -1.602 1 95.56 86 HIS B O 1
ATOM 3246 N N . PHE B 1 87 ? 19.016 -9.805 -0.647 1 94.62 87 PHE B N 1
ATOM 3247 C CA . PHE B 1 87 ? 17.859 -10.172 -1.464 1 94.62 87 PHE B CA 1
ATOM 3248 C C . PHE B 1 87 ? 17.609 -9.125 -2.545 1 94.62 87 PHE B C 1
ATOM 3250 O O . PHE B 1 87 ? 16.859 -9.375 -3.492 1 94.62 87 PHE B O 1
ATOM 3257 N N . LEU B 1 88 ? 18.234 -7.898 -2.4 1 96.62 88 LEU B N 1
ATOM 3258 C CA . LEU B 1 88 ? 17.797 -6.848 -3.314 1 96.62 88 LEU B CA 1
ATOM 3259 C C . LEU B 1 88 ? 18.969 -6.305 -4.121 1 96.62 88 LEU B C 1
ATOM 3261 O O . LEU B 1 88 ? 18.812 -5.359 -4.898 1 96.62 88 LEU B O 1
ATOM 3265 N N . ASP B 1 89 ? 20.141 -6.828 -3.934 1 96.5 89 ASP B N 1
ATOM 3266 C CA . ASP B 1 89 ? 21.281 -6.57 -4.809 1 96.5 89 ASP B CA 1
ATOM 3267 C C . ASP B 1 89 ? 21.281 -7.508 -6.012 1 96.5 89 ASP B C 1
ATOM 3269 O O . ASP B 1 89 ? 21.484 -8.719 -5.867 1 96.5 89 ASP B O 1
ATOM 3273 N N . GLU B 1 90 ? 21.062 -6.973 -7.156 1 91.44 90 GLU B N 1
ATOM 3274 C CA . GLU B 1 90 ? 20.906 -7.75 -8.383 1 91.44 90 GLU B CA 1
ATOM 3275 C C . GLU B 1 90 ? 22.172 -8.516 -8.727 1 91.44 90 GLU B C 1
ATOM 3277 O O . GLU B 1 90 ? 22.141 -9.461 -9.516 1 91.44 90 GLU B O 1
ATOM 3282 N N . ALA B 1 91 ? 23.234 -8.086 -8.188 1 92.56 91 ALA B N 1
ATOM 3283 C CA . ALA B 1 91 ? 24.516 -8.734 -8.461 1 92.56 91 ALA B CA 1
ATOM 3284 C C . ALA B 1 91 ? 24.656 -10.031 -7.664 1 92.56 91 ALA B C 1
ATOM 3286 O O . ALA B 1 91 ? 25.562 -10.828 -7.922 1 92.56 91 ALA B O 1
ATOM 3287 N N . ARG B 1 92 ? 23.797 -10.258 -6.789 1 90.75 92 ARG B N 1
ATOM 3288 C CA . ARG B 1 92 ? 23.875 -11.438 -5.93 1 90.75 92 ARG B CA 1
ATOM 3289 C C . ARG B 1 92 ? 22.969 -12.555 -6.441 1 90.75 92 ARG B C 1
ATOM 3291 O O . ARG B 1 92 ? 21.875 -12.297 -6.934 1 90.75 92 ARG B O 1
ATOM 3298 N N . PRO B 1 93 ? 23.375 -13.781 -6.277 1 84.25 93 PRO B N 1
ATOM 3299 C CA . PRO B 1 93 ? 22.562 -14.922 -6.719 1 84.25 93 PRO B CA 1
ATOM 3300 C C . PRO B 1 93 ? 21.266 -15.07 -5.922 1 84.25 93 PRO B C 1
ATOM 3302 O O . PRO B 1 93 ? 20.312 -15.703 -6.391 1 84.25 93 PRO B O 1
ATOM 3305 N N . THR B 1 94 ? 21.234 -14.453 -4.801 1 86.94 94 THR B N 1
ATOM 3306 C CA . THR B 1 94 ? 20.078 -14.578 -3.914 1 86.94 94 THR B CA 1
ATOM 3307 C C . THR B 1 94 ? 19.047 -13.5 -4.219 1 86.94 94 THR B C 1
ATOM 3309 O O . THR B 1 94 ? 18.031 -13.406 -3.535 1 86.94 94 THR B O 1
ATOM 3312 N N . TYR B 1 95 ? 19.344 -12.75 -5.258 1 89.69 95 TYR B N 1
ATOM 3313 C CA . TYR B 1 95 ? 18.453 -11.656 -5.613 1 89.69 95 TYR B CA 1
ATOM 3314 C C . TYR B 1 95 ? 17.016 -12.148 -5.742 1 89.69 95 TYR B C 1
ATOM 3316 O O . TYR B 1 95 ? 16.75 -13.109 -6.461 1 89.69 95 TYR B O 1
ATOM 3324 N N . ALA B 1 96 ? 16.109 -11.43 -5.082 1 86.88 96 ALA B N 1
ATOM 3325 C CA . ALA B 1 96 ? 14.695 -11.789 -5.086 1 86.88 96 ALA B CA 1
ATOM 3326 C C . ALA B 1 96 ? 13.82 -10.57 -5.34 1 86.88 96 ALA B C 1
ATOM 3328 O O . ALA B 1 96 ? 12.688 -10.5 -4.863 1 86.88 96 ALA B O 1
ATOM 3329 N N . GLY B 1 97 ? 14.328 -9.57 -6.035 1 90.88 97 GLY B N 1
ATOM 3330 C CA . GLY B 1 97 ? 13.594 -8.336 -6.234 1 90.88 97 GLY B CA 1
ATOM 3331 C C . GLY B 1 97 ? 12.781 -8.32 -7.516 1 90.88 97 GLY B C 1
ATOM 3332 O O . GLY B 1 97 ? 12.117 -7.324 -7.828 1 90.88 97 GLY B O 1
ATOM 3333 N N . GLY B 1 98 ? 12.789 -9.43 -8.273 1 87.94 98 GLY B N 1
ATOM 3334 C CA . GLY B 1 98 ? 12.109 -9.469 -9.555 1 87.94 98 GLY B CA 1
ATOM 3335 C C . GLY B 1 98 ? 10.633 -9.141 -9.461 1 87.94 98 GLY B C 1
ATOM 3336 O O . GLY B 1 98 ? 10.117 -8.32 -10.227 1 87.94 98 GLY B O 1
ATOM 3337 N N . LEU B 1 99 ? 9.938 -9.766 -8.547 1 89.56 99 LEU B N 1
ATOM 3338 C CA . LEU B 1 99 ? 8.516 -9.516 -8.359 1 89.56 99 LEU B CA 1
ATOM 3339 C C . LEU B 1 99 ? 8.266 -8.062 -7.965 1 89.56 99 LEU B C 1
ATOM 3341 O O . LEU B 1 99 ? 7.277 -7.457 -8.391 1 89.56 99 LEU B O 1
ATOM 3345 N N . LEU B 1 100 ? 9.156 -7.512 -7.16 1 95.12 100 LEU B N 1
ATOM 3346 C CA . LEU B 1 100 ? 9.023 -6.125 -6.73 1 95.12 100 LEU B CA 1
ATOM 3347 C C . LEU B 1 100 ? 9.117 -5.176 -7.918 1 95.12 100 LEU B C 1
ATOM 3349 O O . LEU B 1 100 ? 8.422 -4.16 -7.961 1 95.12 100 LEU B O 1
ATOM 3353 N N . LYS B 1 101 ? 9.938 -5.504 -8.875 1 92.44 101 LYS B N 1
ATOM 3354 C CA . LYS B 1 101 ? 10.031 -4.695 -10.094 1 92.44 101 LYS B CA 1
ATOM 3355 C C . LYS B 1 101 ? 8.734 -4.734 -10.883 1 92.44 101 LYS B C 1
ATOM 3357 O O . LYS B 1 101 ? 8.289 -3.711 -11.414 1 92.44 101 LYS B O 1
ATOM 3362 N N . ILE B 1 102 ? 8.164 -5.895 -10.977 1 89.31 102 ILE B N 1
ATOM 3363 C CA . ILE B 1 102 ? 6.898 -6.055 -11.68 1 89.31 102 ILE B CA 1
ATOM 3364 C C . ILE B 1 102 ? 5.809 -5.262 -10.961 1 89.31 102 ILE B C 1
ATOM 3366 O O . ILE B 1 102 ? 5.016 -4.566 -11.602 1 89.31 102 ILE B O 1
ATOM 3370 N N . TRP B 1 103 ? 5.801 -5.375 -9.617 1 94.81 103 TRP B N 1
ATOM 3371 C CA . TRP B 1 103 ? 4.82 -4.625 -8.844 1 94.81 103 TRP B CA 1
ATOM 3372 C C . TRP B 1 103 ? 4.992 -3.125 -9.055 1 94.81 103 TRP B C 1
ATOM 3374 O O . TRP B 1 103 ? 4.012 -2.389 -9.172 1 94.81 103 TRP B O 1
ATOM 3384 N N . ASN B 1 104 ? 6.211 -2.656 -9.133 1 95.56 104 ASN B N 1
ATOM 3385 C CA . ASN B 1 104 ? 6.5 -1.238 -9.32 1 95.56 104 ASN B CA 1
ATOM 3386 C C . ASN B 1 104 ? 6.035 -0.745 -10.688 1 95.56 104 ASN B C 1
ATOM 3388 O O . ASN B 1 104 ? 5.43 0.322 -10.797 1 95.56 104 ASN B O 1
ATOM 3392 N N . GLU B 1 105 ? 6.297 -1.483 -11.688 1 90.88 105 GLU B N 1
ATOM 3393 C CA . GLU B 1 105 ? 6.133 -1.033 -13.07 1 90.88 105 GLU B CA 1
ATOM 3394 C C . GLU B 1 105 ? 4.695 -1.219 -13.547 1 90.88 105 GLU B C 1
ATOM 3396 O O . GLU B 1 105 ? 4.25 -0.542 -14.477 1 90.88 105 GLU B O 1
ATOM 3401 N N . ARG B 1 106 ? 4.004 -2.172 -12.883 1 92.06 106 ARG B N 1
ATOM 3402 C CA . ARG B 1 106 ? 2.713 -2.547 -13.453 1 92.06 106 ARG B CA 1
ATOM 3403 C C . ARG B 1 106 ? 1.629 -2.572 -12.375 1 92.06 106 ARG B C 1
ATOM 3405 O O . ARG B 1 106 ? 0.802 -1.661 -12.305 1 92.06 106 ARG B O 1
ATOM 3412 N N . ASN B 1 107 ? 1.759 -3.512 -11.445 1 95.31 107 ASN B N 1
ATOM 3413 C CA . ASN B 1 107 ? 0.641 -3.893 -10.586 1 95.31 107 ASN B CA 1
ATOM 3414 C C . ASN B 1 107 ? 0.184 -2.73 -9.711 1 95.31 107 ASN B C 1
ATOM 3416 O O . ASN B 1 107 ? -1.016 -2.533 -9.508 1 95.31 107 ASN B O 1
ATOM 3420 N N . TYR B 1 108 ? 1.148 -1.982 -9.141 1 97.75 108 TYR B N 1
ATOM 3421 C CA . TYR B 1 108 ? 0.803 -0.878 -8.25 1 97.75 108 TYR B CA 1
ATOM 3422 C C . TYR B 1 108 ? -0.214 0.05 -8.906 1 97.75 108 TYR B C 1
ATOM 3424 O O . TYR B 1 108 ? -1.227 0.4 -8.297 1 97.75 108 TYR B O 1
ATOM 3432 N N . ARG B 1 109 ? -0.052 0.384 -10.164 1 96.38 109 ARG B N 1
ATOM 3433 C CA . ARG B 1 109 ? -0.934 1.303 -10.875 1 96.38 109 ARG B CA 1
ATOM 3434 C C . ARG B 1 109 ? -2.279 0.649 -11.172 1 96.38 109 ARG B C 1
ATOM 3436 O O . ARG B 1 109 ? -3.324 1.296 -11.078 1 96.38 109 ARG B O 1
ATOM 3443 N N . PHE B 1 110 ? -2.275 -0.569 -11.539 1 96.69 110 PHE B N 1
ATOM 3444 C CA . PHE B 1 110 ? -3.5 -1.246 -11.945 1 96.69 110 PHE B CA 1
ATOM 3445 C C . PHE B 1 110 ? -4.434 -1.443 -10.758 1 96.69 110 PHE B C 1
ATOM 3447 O O . PHE B 1 110 ? -5.656 -1.402 -10.906 1 96.69 110 PHE B O 1
ATOM 3454 N N . TRP B 1 111 ? -3.871 -1.655 -9.586 1 98.38 111 TRP B N 1
ATOM 3455 C CA . TRP B 1 111 ? -4.66 -1.92 -8.391 1 98.38 111 TRP B CA 1
ATOM 3456 C C . TRP B 1 111 ? -5.512 -0.71 -8.023 1 98.38 111 TRP B C 1
ATOM 3458 O O . TRP B 1 111 ? -6.477 -0.832 -7.262 1 98.38 111 TRP B O 1
ATOM 3468 N N . ALA B 1 112 ? -5.172 0.489 -8.523 1 97.62 112 ALA B N 1
ATOM 3469 C CA . ALA B 1 112 ? -5.977 1.681 -8.281 1 97.62 112 ALA B CA 1
ATOM 3470 C C . ALA B 1 112 ? -7.406 1.489 -8.781 1 97.62 112 ALA B C 1
ATOM 3472 O O . ALA B 1 112 ? -8.328 2.16 -8.312 1 97.62 112 ALA B O 1
ATOM 3473 N N . ASP B 1 113 ? -7.633 0.563 -9.656 1 97.69 113 ASP B N 1
ATOM 3474 C CA . ASP B 1 113 ? -8.93 0.388 -10.297 1 97.69 113 ASP B CA 1
ATOM 3475 C C . ASP B 1 113 ? -9.633 -0.862 -9.773 1 97.69 113 ASP B C 1
ATOM 3477 O O . ASP B 1 113 ? -10.438 -1.473 -10.484 1 97.69 113 ASP B O 1
ATOM 3481 N N . LEU B 1 114 ? -9.32 -1.295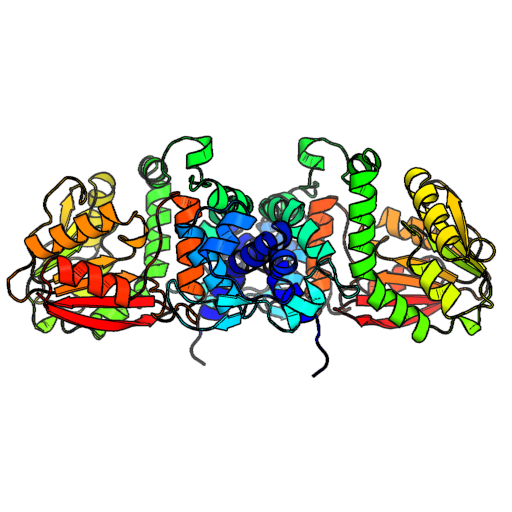 -8.562 1 98.56 114 LEU B N 1
ATOM 3482 C CA . LEU B 1 114 ? -9.945 -2.473 -7.965 1 98.56 114 LEU B CA 1
ATOM 3483 C C . LEU B 1 114 ? -11.461 -2.334 -7.938 1 98.56 114 LEU B C 1
ATOM 3485 O O . LEU B 1 114 ? -12.18 -3.291 -8.227 1 98.56 114 LEU B O 1
ATOM 3489 N N . THR B 1 115 ? -12.023 -1.131 -7.594 1 98.56 115 THR B N 1
ATOM 3490 C CA . THR B 1 115 ? -13.469 -0.924 -7.523 1 98.56 115 THR B CA 1
ATOM 3491 C C . THR B 1 115 ? -14.125 -1.222 -8.867 1 98.56 115 THR B C 1
ATOM 3493 O O . THR B 1 115 ? -15.141 -1.92 -8.93 1 98.56 115 THR B O 1
ATOM 3496 N N . GLU B 1 116 ? -13.508 -0.691 -9.891 1 98 116 GLU B N 1
ATOM 3497 C CA . GLU B 1 116 ? -14.039 -0.939 -11.234 1 98 116 GLU B CA 1
ATOM 3498 C C . GLU B 1 116 ? -14.008 -2.428 -11.57 1 98 116 GLU B C 1
ATOM 3500 O O . GLU B 1 116 ? -14.945 -2.951 -12.172 1 98 116 GLU B O 1
ATOM 3505 N N . ALA B 1 117 ? -12.945 -3.086 -11.227 1 98.31 117 ALA B N 1
ATOM 3506 C CA . ALA B 1 117 ? -12.836 -4.52 -11.477 1 98.31 117 ALA B CA 1
ATOM 3507 C C . ALA B 1 117 ? -13.938 -5.289 -10.758 1 98.31 117 ALA B C 1
ATOM 3509 O O . ALA B 1 117 ? -14.531 -6.207 -11.328 1 98.31 117 ALA B O 1
ATOM 3510 N N . LEU B 1 118 ? -14.219 -4.918 -9.508 1 98.62 118 LEU B N 1
ATOM 3511 C CA . LEU B 1 118 ? -15.227 -5.602 -8.703 1 98.62 118 LEU B CA 1
ATOM 3512 C C . LEU B 1 118 ? -16.625 -5.379 -9.273 1 98.62 118 LEU B C 1
ATOM 3514 O O . LEU B 1 118 ? -17.484 -6.258 -9.18 1 98.62 118 LEU B O 1
ATOM 3518 N N . LYS B 1 119 ? -16.844 -4.246 -9.852 1 98.62 119 LYS B N 1
ATOM 3519 C CA . LYS B 1 119 ? -18.172 -3.891 -10.367 1 98.62 119 LYS B CA 1
ATOM 3520 C C . LYS B 1 119 ? -18.391 -4.484 -11.758 1 98.62 119 LYS B C 1
ATOM 3522 O O . LYS B 1 119 ? -19.516 -4.871 -12.094 1 98.62 119 LYS B O 1
ATOM 3527 N N . THR B 1 120 ? -17.328 -4.586 -12.578 1 97.69 120 THR B N 1
ATOM 3528 C CA . THR B 1 120 ? -17.531 -4.859 -13.992 1 97.69 120 THR B CA 1
ATOM 3529 C C . THR B 1 120 ? -17.016 -6.246 -14.359 1 97.69 120 THR B C 1
ATOM 3531 O O . THR B 1 120 ? -17.422 -6.824 -15.375 1 97.69 120 THR B O 1
ATOM 3534 N N . GLY B 1 121 ? -16.047 -6.727 -13.594 1 96.56 121 GLY B N 1
ATOM 3535 C CA . GLY B 1 121 ? -15.398 -7.984 -13.938 1 96.56 121 GLY B CA 1
ATOM 3536 C C . GLY B 1 121 ? -14.484 -7.875 -15.141 1 96.56 121 GLY B C 1
ATOM 3537 O O . GLY B 1 121 ? -14.117 -8.891 -15.734 1 96.56 121 GLY B O 1
ATOM 3538 N N . LYS B 1 122 ? -14.188 -6.664 -15.516 1 95.5 122 LYS B N 1
ATOM 3539 C CA . LYS B 1 122 ? -13.289 -6.449 -16.656 1 95.5 122 LYS B CA 1
ATOM 3540 C C . LYS B 1 122 ? -11.852 -6.254 -16.172 1 95.5 122 LYS B C 1
ATOM 3542 O O . LYS B 1 122 ? -11.609 -5.68 -15.109 1 95.5 122 LYS B O 1
ATOM 3547 N N . ALA B 1 123 ? -10.93 -6.68 -17.016 1 95.12 123 ALA B N 1
ATOM 3548 C CA . ALA B 1 123 ? -9.508 -6.492 -16.719 1 95.12 123 ALA B CA 1
ATOM 3549 C C . ALA B 1 123 ? -9.164 -5.012 -16.578 1 95.12 123 ALA B C 1
ATOM 3551 O O . ALA B 1 123 ? -9.664 -4.184 -17.344 1 95.12 123 ALA B O 1
ATOM 3552 N N . GLN B 1 124 ? -8.344 -4.688 -15.625 1 95.75 124 GLN B N 1
ATOM 3553 C CA . GLN B 1 124 ? -7.934 -3.311 -15.375 1 95.75 124 GLN B CA 1
ATOM 3554 C C . GLN B 1 124 ? -6.461 -3.104 -15.719 1 95.75 124 GLN B C 1
ATOM 3556 O O . GLN B 1 124 ? -5.895 -2.047 -15.438 1 95.75 124 GLN B O 1
ATOM 3561 N N . SER B 1 125 ? -5.762 -4.07 -16.25 1 93.06 125 SER B N 1
ATOM 3562 C CA . SER B 1 125 ? -4.363 -4.012 -16.656 1 93.06 125 SER B CA 1
ATOM 3563 C C . SER B 1 125 ? -4.215 -3.309 -18 1 93.06 125 SER B C 1
ATOM 3565 O O . SER B 1 125 ? -5.086 -2.539 -18.406 1 93.06 125 SER B O 1
ATOM 3567 N N . GLU B 1 126 ? -3.1 -3.488 -18.672 1 89.12 126 GLU B N 1
ATOM 3568 C CA . GLU B 1 126 ? -2.865 -2.877 -19.969 1 89.12 126 GLU B CA 1
ATOM 3569 C C . GLU B 1 126 ? -3.961 -3.258 -20.969 1 89.12 126 GLU B C 1
ATOM 3571 O O . GLU B 1 126 ? -4.203 -2.537 -21.938 1 89.12 126 GLU B O 1
ATOM 3576 N N . VAL B 1 127 ? -4.625 -4.328 -20.688 1 87.38 127 VAL B N 1
ATOM 3577 C CA . VAL B 1 127 ? -5.695 -4.809 -21.547 1 87.38 127 VAL B CA 1
ATOM 3578 C C . VAL B 1 127 ? -6.762 -3.725 -21.703 1 87.38 127 VAL B C 1
ATOM 3580 O O . VAL B 1 127 ? -7.355 -3.578 -22.766 1 87.38 127 VAL B O 1
ATOM 3583 N N . LYS B 1 128 ? -7.012 -3.025 -20.641 1 87.69 128 LYS B N 1
ATOM 3584 C CA . LYS B 1 128 ? -8.023 -1.973 -20.641 1 87.69 128 LYS B CA 1
ATOM 3585 C C . LYS B 1 128 ? -7.727 -0.921 -21.703 1 87.69 128 LYS B C 1
ATOM 3587 O O . LYS B 1 128 ? -8.641 -0.428 -22.375 1 87.69 128 LYS B O 1
ATOM 3592 N N . GLN B 1 129 ? -6.469 -0.618 -21.906 1 83.44 129 GLN B N 1
ATOM 3593 C CA . GLN B 1 129 ? -6.082 0.441 -22.828 1 83.44 129 GLN B CA 1
ATOM 3594 C C . GLN B 1 129 ? -5.75 -0.128 -24.203 1 83.44 129 GLN B C 1
ATOM 3596 O O . GLN B 1 129 ? -6.055 0.488 -25.234 1 83.44 129 GLN B O 1
ATOM 3601 N N . THR B 1 130 ? -5.172 -1.323 -24.266 1 83.12 130 THR B N 1
ATOM 3602 C CA . THR B 1 130 ? -4.602 -1.823 -25.516 1 83.12 130 THR B CA 1
ATOM 3603 C C . THR B 1 130 ? -5.512 -2.879 -26.141 1 83.12 130 THR B C 1
ATOM 3605 O O . THR B 1 130 ? -5.402 -3.174 -27.328 1 83.12 130 THR B O 1
ATOM 3608 N N . GLY B 1 131 ? -6.309 -3.451 -25.25 1 79.69 131 GLY B N 1
ATOM 3609 C CA . GLY B 1 131 ? -7.113 -4.574 -25.703 1 79.69 131 GLY B CA 1
ATOM 3610 C C . GLY B 1 131 ? -6.324 -5.863 -25.828 1 79.69 131 GLY B C 1
ATOM 3611 O O . GLY B 1 131 ? -6.875 -6.898 -26.219 1 79.69 131 GLY B O 1
ATOM 3612 N N . ARG B 1 132 ? -5.027 -5.719 -25.609 1 79.69 132 ARG B N 1
ATOM 3613 C CA . ARG B 1 132 ? -4.168 -6.887 -25.734 1 79.69 132 ARG B CA 1
ATOM 3614 C C . ARG B 1 132 ? -3.684 -7.375 -24.375 1 79.69 132 ARG B C 1
ATOM 3616 O O . ARG B 1 132 ? -3.236 -6.582 -23.547 1 79.69 132 ARG B O 1
ATOM 3623 N N . PRO B 1 133 ? -3.691 -8.773 -24.234 1 75.25 133 PRO B N 1
ATOM 3624 C CA . PRO B 1 133 ? -3.201 -9.297 -22.953 1 75.25 133 PRO B CA 1
ATOM 3625 C C . PRO B 1 133 ? -1.711 -9.039 -22.75 1 75.25 133 PRO B C 1
ATOM 3627 O O . PRO B 1 133 ? -0.946 -9 -23.719 1 75.25 133 PRO B O 1
ATOM 3630 N N . PHE B 1 134 ? -1.328 -8.883 -21.516 1 76.62 134 PHE B N 1
ATOM 3631 C CA . PHE B 1 134 ? 0.03 -8.562 -21.109 1 76.62 134 PHE B CA 1
ATOM 3632 C C . PHE B 1 134 ? 1.032 -9.523 -21.734 1 76.62 134 PHE B C 1
ATOM 3634 O O . PHE B 1 134 ? 2.041 -9.094 -22.297 1 76.62 134 PHE B O 1
ATOM 3641 N N . PHE B 1 135 ? 0.747 -10.781 -21.688 1 74.62 135 PHE B N 1
ATOM 3642 C CA . PHE B 1 135 ? 1.707 -11.781 -22.141 1 74.62 135 PHE B CA 1
ATOM 3643 C C . PHE B 1 135 ? 1.94 -11.664 -23.641 1 74.62 135 PHE B C 1
ATOM 3645 O O . PHE B 1 135 ? 3.047 -11.914 -24.125 1 74.62 135 PHE B O 1
ATOM 3652 N N . GLU B 1 136 ? 0.923 -11.266 -24.297 1 74.62 136 GLU B N 1
ATOM 3653 C CA . GLU B 1 136 ? 1.09 -11.062 -25.734 1 74.62 136 GLU B CA 1
ATOM 3654 C C . GLU B 1 136 ? 2.1 -9.953 -26.016 1 74.62 136 GLU B C 1
ATOM 3656 O O . GLU B 1 136 ? 2.955 -10.094 -26.891 1 74.62 136 GLU B O 1
ATOM 3661 N N . ALA B 1 137 ? 1.936 -8.867 -25.281 1 73.69 137 ALA B N 1
ATOM 3662 C CA . ALA B 1 137 ? 2.861 -7.746 -25.453 1 73.69 137 ALA B CA 1
ATOM 3663 C C . ALA B 1 137 ? 4.266 -8.125 -24.984 1 73.69 137 ALA B C 1
ATOM 3665 O O . ALA B 1 137 ? 5.258 -7.715 -25.594 1 73.69 137 ALA B O 1
ATOM 3666 N N . LEU B 1 138 ? 4.301 -8.844 -23.984 1 78.38 138 LEU B N 1
ATOM 3667 C CA . LEU B 1 138 ? 5.582 -9.281 -23.422 1 78.38 138 LEU B CA 1
ATOM 3668 C C . LEU B 1 138 ? 6.301 -10.219 -24.391 1 78.38 138 LEU B C 1
ATOM 3670 O O . LEU B 1 138 ? 7.516 -10.109 -24.578 1 78.38 138 LEU B O 1
ATOM 3674 N N . TYR B 1 139 ? 5.594 -11.039 -25.031 1 76.94 139 TYR B N 1
ATOM 3675 C CA . TYR B 1 139 ? 6.168 -12.023 -25.938 1 76.94 139 TYR B CA 1
ATOM 3676 C C . TYR B 1 139 ? 6.727 -11.359 -27.188 1 76.94 139 TYR B C 1
ATOM 3678 O O . TYR B 1 139 ? 7.578 -11.922 -27.875 1 76.94 139 TYR B O 1
ATOM 3686 N N . ALA B 1 140 ? 6.309 -10.141 -27.438 1 75.94 140 ALA B N 1
ATOM 3687 C CA . ALA B 1 140 ? 6.734 -9.422 -28.625 1 75.94 140 ALA B CA 1
ATOM 3688 C C . ALA B 1 140 ? 8.109 -8.789 -28.438 1 75.94 140 ALA B C 1
ATOM 3690 O O . ALA B 1 140 ? 8.766 -8.406 -29.406 1 75.94 140 ALA B O 1
ATOM 3691 N N . ASP B 1 141 ? 8.57 -8.727 -27.266 1 80.06 141 ASP B N 1
ATOM 3692 C CA . ASP B 1 141 ? 9.875 -8.156 -26.938 1 80.06 141 ASP B CA 1
ATOM 3693 C C . ASP B 1 141 ? 10.742 -9.164 -26.188 1 80.06 141 ASP B C 1
ATOM 3695 O O . ASP B 1 141 ? 10.664 -9.273 -24.969 1 80.06 141 ASP B O 1
ATOM 3699 N N . PRO B 1 142 ? 11.664 -9.742 -26.859 1 77.19 142 PRO B N 1
ATOM 3700 C CA . PRO B 1 142 ? 12.445 -10.828 -26.266 1 77.19 142 PRO B CA 1
ATOM 3701 C C . PRO B 1 142 ? 13.219 -10.375 -25.031 1 77.19 142 PRO B C 1
ATOM 3703 O O . PRO B 1 142 ? 13.391 -11.156 -24.078 1 77.19 142 PRO B O 1
ATOM 3706 N N . ARG B 1 143 ? 13.828 -9.164 -25.188 1 75.75 143 ARG B N 1
ATOM 3707 C CA . ARG B 1 143 ? 14.602 -8.68 -24.047 1 75.75 143 ARG B CA 1
ATOM 3708 C C . ARG B 1 143 ? 13.719 -8.516 -22.812 1 75.75 143 ARG B C 1
ATOM 3710 O O . ARG B 1 143 ? 14.102 -8.906 -21.719 1 75.75 143 ARG B O 1
ATOM 3717 N N . ARG B 1 144 ? 12.586 -7.961 -22.938 1 76.19 144 ARG B N 1
ATOM 3718 C CA . ARG B 1 144 ? 11.633 -7.781 -21.859 1 76.19 144 ARG B CA 1
ATOM 3719 C C . ARG B 1 144 ? 11.117 -9.125 -21.359 1 76.19 144 ARG B C 1
ATOM 3721 O O . ARG B 1 144 ? 10.906 -9.312 -20.156 1 76.19 144 ARG B O 1
ATOM 3728 N N . LEU B 1 145 ? 10.961 -9.969 -22.312 1 82.44 145 LEU B N 1
ATOM 3729 C CA . LEU B 1 145 ? 10.477 -11.305 -21.969 1 82.44 145 LEU B CA 1
ATOM 3730 C C . LEU B 1 145 ? 11.492 -12.047 -21.109 1 82.44 145 LEU B C 1
ATOM 3732 O O . LEU B 1 145 ? 11.133 -12.656 -20.094 1 82.44 145 LEU B O 1
ATOM 3736 N N . GLU B 1 146 ? 12.688 -11.945 -21.469 1 77.69 146 GLU B N 1
ATOM 3737 C CA . GLU B 1 146 ? 13.734 -12.633 -20.719 1 77.69 146 GLU B CA 1
ATOM 3738 C C . GLU B 1 146 ? 13.867 -12.062 -19.312 1 77.69 146 GLU B C 1
ATOM 3740 O O . GLU B 1 146 ? 14.055 -12.812 -18.344 1 77.69 146 GLU B O 1
ATOM 3745 N N . ALA B 1 147 ? 13.844 -10.734 -19.281 1 73.94 147 ALA B N 1
ATOM 3746 C CA . ALA B 1 147 ? 13.914 -10.078 -17.969 1 73.94 147 ALA B CA 1
ATOM 3747 C C . ALA B 1 147 ? 12.75 -10.5 -17.078 1 73.94 147 ALA B C 1
ATOM 3749 O O . ALA B 1 147 ? 12.93 -10.75 -15.883 1 73.94 147 ALA B O 1
ATOM 3750 N N . PHE B 1 148 ? 11.648 -10.633 -17.688 1 80.88 148 PHE B N 1
ATOM 3751 C CA . PHE B 1 148 ? 10.453 -11.055 -16.969 1 80.88 148 PHE B CA 1
ATOM 3752 C C . PHE B 1 148 ? 10.602 -12.492 -16.484 1 80.88 148 PHE B C 1
ATOM 3754 O O . PHE B 1 148 ? 10.297 -12.797 -15.328 1 80.88 148 PHE B O 1
ATOM 3761 N N . MET B 1 149 ? 11.078 -13.289 -17.281 1 83 149 MET B N 1
ATOM 3762 C CA . MET B 1 149 ? 11.234 -14.703 -16.938 1 83 149 MET B CA 1
ATOM 3763 C C . MET B 1 149 ? 12.258 -14.875 -15.82 1 83 149 MET B C 1
ATOM 3765 O O . MET B 1 149 ? 12.086 -15.719 -14.938 1 83 149 MET B O 1
ATOM 3769 N N . ALA B 1 150 ? 13.289 -14.062 -15.891 1 77.38 150 ALA B N 1
ATOM 3770 C CA . ALA B 1 150 ? 14.297 -14.117 -14.836 1 77.38 150 ALA B CA 1
ATOM 3771 C C . ALA B 1 150 ? 13.695 -13.727 -13.484 1 77.38 150 ALA B C 1
ATOM 3773 O O . ALA B 1 150 ? 14.016 -14.328 -12.461 1 77.38 150 ALA B O 1
ATOM 3774 N N . ALA B 1 151 ? 12.891 -12.781 -13.57 1 76.5 151 ALA B N 1
ATOM 3775 C CA . ALA B 1 151 ? 12.219 -12.336 -12.344 1 76.5 151 ALA B CA 1
ATOM 3776 C C . ALA B 1 151 ? 11.305 -13.422 -11.797 1 76.5 151 ALA B C 1
ATOM 3778 O O . ALA B 1 151 ? 11.273 -13.664 -10.586 1 76.5 151 ALA B O 1
ATOM 3779 N N . MET B 1 152 ? 10.57 -14.016 -12.664 1 82.38 152 MET B N 1
ATOM 3780 C CA . MET B 1 152 ? 9.648 -15.07 -12.242 1 82.38 152 MET B CA 1
ATOM 3781 C C . MET B 1 152 ? 10.406 -16.281 -11.703 1 82.38 152 MET B C 1
ATOM 3783 O O . MET B 1 152 ? 9.953 -16.938 -10.766 1 82.38 152 MET B O 1
ATOM 3787 N N . ASP B 1 153 ? 11.539 -16.531 -12.367 1 85.25 153 ASP B N 1
ATOM 3788 C CA . ASP B 1 153 ? 12.391 -17.609 -11.891 1 85.25 153 ASP B CA 1
ATOM 3789 C C . ASP B 1 153 ? 12.789 -17.406 -10.438 1 85.25 153 ASP B C 1
ATOM 3791 O O . ASP B 1 153 ? 12.672 -18.328 -9.617 1 85.25 153 ASP B O 1
ATOM 3795 N N . ALA B 1 154 ? 13.242 -16.266 -10.219 1 77.88 154 ALA B N 1
ATOM 3796 C CA . ALA B 1 154 ? 13.688 -15.945 -8.859 1 77.88 154 ALA B CA 1
ATOM 3797 C C . ALA B 1 154 ? 12.539 -16.078 -7.863 1 77.88 154 ALA B C 1
ATOM 3799 O O . ALA B 1 154 ? 12.727 -16.562 -6.746 1 77.88 154 ALA B O 1
ATOM 3800 N N . ALA B 1 155 ? 11.414 -15.742 -8.266 1 81 155 ALA B N 1
ATOM 3801 C CA . ALA B 1 155 ? 10.25 -15.742 -7.387 1 81 155 ALA B CA 1
ATOM 3802 C C . ALA B 1 155 ? 9.773 -17.172 -7.109 1 81 155 ALA B C 1
ATOM 3804 O O . ALA B 1 155 ? 9.242 -17.453 -6.031 1 81 155 ALA B O 1
ATOM 3805 N N . SER B 1 156 ? 10.023 -18.062 -8.008 1 89.38 156 SER B N 1
ATOM 3806 C CA . SER B 1 156 ? 9.43 -19.391 -7.93 1 89.38 156 SER B CA 1
ATOM 3807 C C . SER B 1 156 ? 10.438 -20.422 -7.43 1 89.38 156 SER B C 1
ATOM 3809 O O . SER B 1 156 ? 10.062 -21.531 -7.016 1 89.38 156 SER B O 1
ATOM 3811 N N . ARG B 1 157 ? 11.703 -20.109 -7.473 1 89.25 157 ARG B N 1
ATOM 3812 C CA . ARG B 1 157 ? 12.789 -21.078 -7.301 1 89.25 157 ARG B CA 1
ATOM 3813 C C . ARG B 1 157 ? 12.672 -21.797 -5.961 1 89.25 157 ARG B C 1
ATOM 3815 O O . ARG B 1 157 ? 12.742 -23.031 -5.906 1 89.25 157 ARG B O 1
ATOM 3822 N N . ARG B 1 158 ? 12.492 -21.047 -4.945 1 88.25 158 ARG B N 1
ATOM 3823 C CA . ARG B 1 158 ? 12.445 -21.625 -3.611 1 88.25 158 ARG B CA 1
ATOM 3824 C C . ARG B 1 158 ? 11.32 -22.656 -3.502 1 88.25 158 ARG B C 1
ATOM 3826 O O . ARG B 1 158 ? 11.523 -23.75 -2.967 1 88.25 158 ARG B O 1
ATOM 3833 N N . ASN B 1 159 ? 10.195 -22.344 -3.979 1 93.94 159 ASN B N 1
ATOM 3834 C CA . ASN B 1 159 ? 9.039 -23.234 -3.891 1 93.94 159 ASN B CA 1
ATOM 3835 C C . ASN B 1 159 ? 9.227 -24.484 -4.75 1 93.94 159 ASN B C 1
ATOM 3837 O O . ASN B 1 159 ? 8.797 -25.562 -4.371 1 93.94 159 ASN B O 1
ATOM 3841 N N . ILE B 1 160 ? 9.867 -24.328 -5.898 1 96.06 160 ILE B N 1
ATOM 3842 C CA . ILE B 1 160 ? 10.125 -25.469 -6.77 1 96.06 160 ILE B CA 1
ATOM 3843 C C . ILE B 1 160 ? 11.148 -26.391 -6.117 1 96.06 160 ILE B C 1
ATOM 3845 O O . ILE B 1 160 ? 11.023 -27.609 -6.184 1 96.06 160 ILE B O 1
ATOM 3849 N N . GLU B 1 161 ? 12.117 -25.781 -5.469 1 95.81 161 GLU B N 1
ATOM 3850 C CA . GLU B 1 161 ? 13.102 -26.578 -4.742 1 95.81 161 GLU B CA 1
ATOM 3851 C C . GLU B 1 161 ? 12.461 -27.359 -3.602 1 95.81 161 GLU B C 1
ATOM 3853 O O . GLU B 1 161 ? 12.789 -28.531 -3.375 1 95.81 161 GLU B O 1
ATOM 3858 N N . LEU B 1 162 ? 11.586 -26.703 -2.887 1 96.56 162 LEU B N 1
ATOM 3859 C CA . LEU B 1 162 ? 10.867 -27.375 -1.812 1 96.56 162 LEU B CA 1
ATOM 3860 C C . LEU B 1 162 ? 10.008 -28.516 -2.359 1 96.56 162 LEU B C 1
ATOM 3862 O O . LEU B 1 162 ? 9.953 -29.594 -1.77 1 96.56 162 LEU B O 1
ATOM 3866 N N . LEU B 1 163 ? 9.383 -28.266 -3.447 1 98.06 163 LEU B N 1
ATOM 3867 C CA . LEU B 1 163 ? 8.57 -29.312 -4.066 1 98.06 163 LEU B CA 1
ATOM 3868 C C . LEU B 1 163 ? 9.438 -30.5 -4.457 1 98.06 163 LEU B C 1
ATOM 3870 O O . LEU B 1 163 ? 9.047 -31.656 -4.234 1 98.06 163 LEU B O 1
ATOM 3874 N N . ALA B 1 164 ? 10.602 -30.234 -5.082 1 98 164 ALA B N 1
ATOM 3875 C CA . ALA B 1 164 ? 11.516 -31.281 -5.52 1 98 164 ALA B CA 1
ATOM 3876 C C . ALA B 1 164 ? 11.945 -32.156 -4.352 1 98 164 ALA B C 1
ATOM 3878 O O . ALA B 1 164 ? 12.156 -33.375 -4.52 1 98 164 ALA B O 1
ATOM 3879 N N . LYS B 1 165 ? 11.992 -31.547 -3.191 1 97.56 165 LYS B N 1
ATOM 3880 C CA . LYS B 1 165 ? 12.445 -32.25 -1.998 1 97.56 165 LYS B CA 1
ATOM 3881 C C . LYS B 1 165 ? 11.281 -33 -1.328 1 97.56 165 LYS B C 1
ATOM 3883 O O . LYS B 1 165 ? 11.477 -34.062 -0.727 1 97.56 165 LYS B O 1
ATOM 3888 N N . ARG B 1 166 ? 10.109 -32.469 -1.397 1 98.12 166 ARG B N 1
ATOM 3889 C CA . ARG B 1 166 ? 9.023 -32.938 -0.534 1 98.12 166 ARG B CA 1
ATOM 3890 C C . ARG B 1 166 ? 8.117 -33.906 -1.272 1 98.12 166 ARG B C 1
ATOM 3892 O O . ARG B 1 166 ? 7.48 -34.75 -0.652 1 98.12 166 ARG B O 1
ATOM 3899 N N . PHE B 1 167 ? 7.965 -33.781 -2.551 1 98.44 167 PHE B N 1
ATOM 3900 C CA . PHE B 1 167 ? 7.16 -34.719 -3.332 1 98.44 167 PHE B CA 1
ATOM 3901 C C . PHE B 1 167 ? 7.973 -35.938 -3.717 1 98.44 167 PHE B C 1
ATOM 3903 O O . PHE B 1 167 ? 9.156 -35.812 -4.059 1 98.44 167 PHE B O 1
ATOM 3910 N N . PRO B 1 168 ? 7.457 -37.125 -3.725 1 97.94 168 PRO B N 1
ATOM 3911 C CA . PRO B 1 168 ? 8.195 -38.375 -4.008 1 97.94 168 PRO B CA 1
ATOM 3912 C C . PRO B 1 168 ? 8.344 -38.625 -5.504 1 97.94 168 PRO B C 1
ATOM 3914 O O . PRO B 1 168 ? 7.84 -39.625 -6.016 1 97.94 168 PRO B O 1
ATOM 3917 N N . PHE B 1 169 ? 9.141 -37.875 -6.117 1 98.25 169 PHE B N 1
ATOM 3918 C CA . PHE B 1 169 ? 9.367 -38 -7.555 1 98.25 169 PHE B CA 1
ATOM 3919 C C . PHE B 1 169 ? 10.016 -39.344 -7.891 1 98.25 169 PHE B C 1
ATOM 3921 O O . PHE B 1 169 ? 9.969 -39.781 -9.039 1 98.25 169 PHE B O 1
ATOM 3928 N N . GLU B 1 170 ? 10.648 -39.969 -6.922 1 96.88 170 GLU B N 1
ATOM 3929 C CA . GLU B 1 170 ? 11.344 -41.25 -7.156 1 96.88 170 GLU B CA 1
ATOM 3930 C C . GLU B 1 170 ? 10.383 -42.312 -7.621 1 96.88 170 GLU B C 1
ATOM 3932 O O . GLU B 1 170 ? 10.797 -43.312 -8.203 1 96.88 170 GLU B O 1
ATOM 3937 N N . ARG B 1 171 ? 9.125 -42.094 -7.383 1 97.56 171 ARG B N 1
ATOM 3938 C CA . ARG B 1 171 ? 8.109 -43.062 -7.727 1 97.56 171 ARG B CA 1
ATOM 3939 C C . ARG B 1 171 ? 7.723 -42.969 -9.195 1 97.56 171 ARG B C 1
ATOM 3941 O O . ARG B 1 171 ? 7.008 -43.844 -9.711 1 97.56 171 ARG B O 1
ATOM 3948 N N . TYR B 1 172 ? 8.203 -42 -9.867 1 98.25 172 TYR B N 1
ATOM 3949 C CA . TYR B 1 172 ? 7.762 -41.719 -11.227 1 98.25 172 TYR B CA 1
ATOM 3950 C C . TYR B 1 172 ? 8.945 -41.625 -12.188 1 98.25 172 TYR B C 1
ATOM 3952 O O . TYR B 1 172 ? 10.102 -41.656 -11.758 1 98.25 172 TYR B O 1
ATOM 3960 N N . ARG B 1 173 ? 8.695 -41.656 -13.523 1 97.75 173 ARG B N 1
ATOM 3961 C CA . ARG B 1 173 ? 9.773 -41.688 -14.508 1 97.75 173 ARG B CA 1
ATOM 3962 C C . ARG B 1 173 ? 9.648 -40.5 -15.484 1 97.75 173 ARG B C 1
ATOM 3964 O O . ARG B 1 173 ? 10.641 -40.062 -16.062 1 97.75 173 ARG B O 1
ATOM 3971 N N . ARG B 1 174 ? 8.438 -40 -15.727 1 98.25 174 ARG B N 1
ATOM 3972 C CA . ARG B 1 174 ? 8.203 -38.938 -16.703 1 98.25 174 ARG B CA 1
ATOM 3973 C C . ARG B 1 174 ? 7.445 -37.781 -16.078 1 98.25 174 ARG B C 1
ATOM 3975 O O . ARG B 1 174 ? 6.391 -37.969 -15.469 1 98.25 174 ARG B O 1
ATOM 3982 N N . LEU B 1 175 ? 7.965 -36.625 -16.203 1 98.5 175 LEU B N 1
ATOM 3983 C CA . LEU B 1 175 ? 7.348 -35.375 -15.727 1 98.5 175 LEU B CA 1
ATOM 3984 C C . LEU B 1 175 ? 7.055 -34.438 -16.891 1 98.5 175 LEU B C 1
ATOM 3986 O O . LEU B 1 175 ? 7.895 -34.25 -17.766 1 98.5 175 LEU B O 1
ATOM 3990 N N . CYS B 1 176 ? 5.883 -33.938 -16.953 1 98.69 176 CYS B N 1
ATOM 3991 C CA . CYS B 1 176 ? 5.543 -32.844 -17.859 1 98.69 176 CYS B CA 1
ATOM 3992 C C . CYS B 1 176 ? 5.191 -31.562 -17.078 1 98.69 176 CYS B C 1
ATOM 3994 O O . CYS B 1 176 ? 4.242 -31.562 -16.297 1 98.69 176 CYS B O 1
ATOM 3996 N N . ASP B 1 177 ? 5.949 -30.562 -17.281 1 98.5 177 ASP B N 1
ATOM 3997 C CA . ASP B 1 177 ? 5.645 -29.25 -16.719 1 98.5 177 ASP B CA 1
ATOM 3998 C C . ASP B 1 177 ? 4.91 -28.375 -17.734 1 98.5 177 ASP B C 1
ATOM 4000 O O . ASP B 1 177 ? 5.508 -27.906 -18.703 1 98.5 177 ASP B O 1
ATOM 4004 N N . VAL B 1 178 ? 3.623 -28.188 -17.484 1 98.19 178 VAL B N 1
ATOM 4005 C CA . VAL B 1 178 ? 2.744 -27.438 -18.375 1 98.19 178 VAL B CA 1
ATOM 4006 C C . VAL B 1 178 ? 2.785 -25.953 -18.047 1 98.19 178 VAL B C 1
ATOM 4008 O O . VAL B 1 178 ? 2.604 -25.578 -16.875 1 98.19 178 VAL B O 1
ATOM 4011 N N . GLY B 1 179 ? 2.914 -25.109 -19.094 1 95 179 GLY B N 1
ATOM 4012 C CA . GLY B 1 179 ? 3.152 -23.703 -18.844 1 95 179 GLY B CA 1
ATOM 4013 C C . GLY B 1 179 ? 4.477 -23.438 -18.141 1 95 179 GLY B C 1
ATOM 4014 O O . GLY B 1 179 ? 4.527 -22.719 -17.141 1 95 179 GLY B O 1
ATOM 4015 N N . CYS B 1 180 ? 5.504 -23.922 -18.656 1 92.25 180 CYS B N 1
ATOM 4016 C CA . CYS B 1 180 ? 6.773 -24.094 -17.969 1 92.25 180 CYS B CA 1
ATOM 4017 C C . CYS B 1 180 ? 7.598 -22.812 -18.031 1 92.25 180 CYS B C 1
ATOM 4019 O O . CYS B 1 180 ? 8.586 -22.672 -17.297 1 92.25 180 CYS B O 1
ATOM 4021 N N . ALA B 1 181 ? 7.227 -21.906 -18.859 1 90.25 181 ALA B N 1
ATOM 4022 C CA . ALA B 1 181 ? 8.039 -20.719 -19.109 1 90.25 181 ALA B CA 1
ATOM 4023 C C . ALA B 1 181 ? 9.453 -21.094 -19.547 1 90.25 181 ALA B C 1
ATOM 4025 O O . ALA B 1 181 ? 9.633 -21.812 -20.516 1 90.25 181 ALA B O 1
ATOM 4026 N N . ASP B 1 182 ? 10.484 -20.781 -18.781 1 89.62 182 ASP B N 1
ATOM 4027 C CA . ASP B 1 182 ? 11.852 -21.062 -19.219 1 89.62 182 ASP B CA 1
ATOM 4028 C C . ASP B 1 182 ? 12.32 -22.422 -18.703 1 89.62 182 ASP B C 1
ATOM 4030 O O . ASP B 1 182 ? 13.523 -22.703 -18.688 1 89.62 182 ASP B O 1
ATOM 4034 N N . GLY B 1 183 ? 11.406 -23.188 -18.141 1 93 183 GLY B N 1
ATOM 4035 C CA . GLY B 1 183 ? 11.695 -24.562 -17.766 1 93 183 GLY B CA 1
ATOM 4036 C C . GLY B 1 183 ? 12.281 -24.703 -16.375 1 93 183 GLY B C 1
ATOM 4037 O O . GLY B 1 183 ? 12.93 -25.703 -16.062 1 93 183 GLY B O 1
ATOM 4038 N N . LEU B 1 184 ? 12.078 -23.719 -15.508 1 93.69 184 LEU B N 1
ATOM 4039 C CA . LEU B 1 184 ? 12.703 -23.703 -14.188 1 93.69 184 LEU B CA 1
ATOM 4040 C C . LEU B 1 184 ? 12.367 -24.953 -13.406 1 93.69 184 LEU B C 1
ATOM 4042 O O . LEU B 1 184 ? 13.258 -25.594 -12.828 1 93.69 184 LEU B O 1
ATOM 4046 N N . LEU B 1 185 ? 11.086 -25.344 -13.312 1 96.62 185 LEU B N 1
ATOM 4047 C CA . LEU B 1 185 ? 10.68 -26.5 -12.523 1 96.62 185 LEU B CA 1
ATOM 4048 C C . LEU B 1 185 ? 11.352 -27.766 -13.039 1 96.62 185 LEU B C 1
ATOM 4050 O O . LEU B 1 185 ? 11.906 -28.531 -12.258 1 96.62 185 LEU B O 1
ATOM 4054 N N . SER B 1 186 ? 11.352 -27.953 -14.344 1 96.44 186 SER B N 1
ATOM 4055 C CA . SER B 1 186 ? 11.984 -29.125 -14.938 1 96.44 186 SER B CA 1
ATOM 4056 C C . SER B 1 186 ? 13.484 -29.141 -14.656 1 96.44 186 SER B C 1
ATOM 4058 O O . SER B 1 186 ? 14.055 -30.203 -14.383 1 96.44 186 SER B O 1
ATOM 4060 N N . ARG B 1 187 ? 14.117 -27.984 -14.758 1 94.62 187 ARG B N 1
ATOM 4061 C CA . ARG B 1 187 ? 15.555 -27.891 -14.508 1 94.62 187 ARG B CA 1
ATOM 4062 C C . ARG B 1 187 ? 15.891 -28.312 -13.078 1 94.62 187 ARG B C 1
ATOM 4064 O O . ARG B 1 187 ? 16.797 -29.109 -12.859 1 94.62 187 ARG B O 1
ATOM 4071 N N . ILE B 1 188 ? 15.172 -27.844 -12.125 1 95.38 188 ILE B N 1
ATOM 4072 C CA . ILE B 1 188 ? 15.438 -28.094 -10.711 1 95.38 188 ILE B CA 1
ATOM 4073 C C . ILE B 1 188 ? 15.094 -29.547 -10.375 1 95.38 188 ILE B C 1
ATOM 4075 O O . ILE B 1 188 ? 15.891 -30.234 -9.742 1 95.38 188 ILE B O 1
ATOM 4079 N N . VAL B 1 189 ? 13.953 -30.047 -10.797 1 97.12 189 VAL B N 1
ATOM 4080 C CA . VAL B 1 189 ? 13.5 -31.391 -10.461 1 97.12 189 VAL B CA 1
ATOM 4081 C C . VAL B 1 189 ? 14.391 -32.438 -11.141 1 97.12 189 VAL B C 1
ATOM 4083 O O . VAL B 1 189 ? 14.758 -33.438 -10.539 1 97.12 189 VAL B O 1
ATOM 4086 N N . ALA B 1 190 ? 14.766 -32.156 -12.422 1 95.5 190 ALA B N 1
ATOM 4087 C CA . ALA B 1 190 ? 15.641 -33.094 -13.141 1 95.5 190 ALA B CA 1
ATOM 4088 C C . ALA B 1 190 ? 17.016 -33.156 -12.484 1 95.5 190 ALA B C 1
ATOM 4090 O O . ALA B 1 190 ? 17.641 -34.219 -12.461 1 95.5 190 ALA B O 1
ATOM 4091 N N . ALA B 1 191 ? 17.484 -32.062 -12.023 1 93.12 191 ALA B N 1
ATOM 4092 C CA . ALA B 1 191 ? 18.781 -32.031 -11.344 1 93.12 191 ALA B CA 1
ATOM 4093 C C . ALA B 1 191 ? 18.734 -32.844 -10.047 1 93.12 191 ALA B C 1
ATOM 4095 O O . ALA B 1 191 ? 19.688 -33.531 -9.695 1 93.12 191 ALA B O 1
ATOM 4096 N N . ALA B 1 192 ? 17.688 -32.75 -9.328 1 94.94 192 ALA B N 1
ATOM 4097 C CA . ALA B 1 192 ? 17.516 -33.438 -8.039 1 94.94 192 ALA B CA 1
ATOM 4098 C C . ALA B 1 192 ? 17.219 -34.906 -8.234 1 94.94 192 ALA B C 1
ATOM 4100 O O . ALA B 1 192 ? 17.516 -35.75 -7.363 1 94.94 192 ALA B O 1
ATOM 4101 N N . HIS B 1 193 ? 16.609 -35.25 -9.344 1 96.38 193 HIS B N 1
ATOM 4102 C CA . HIS B 1 193 ? 16.188 -36.594 -9.633 1 96.38 193 HIS B CA 1
ATOM 4103 C C . HIS B 1 193 ? 16.688 -37.062 -11.008 1 96.38 193 HIS B C 1
ATOM 4105 O O . HIS B 1 193 ? 15.906 -37.094 -11.969 1 96.38 193 HIS B O 1
ATOM 4111 N N . PRO B 1 194 ? 17.859 -37.625 -11.117 1 94.38 194 PRO B N 1
ATOM 4112 C CA . PRO B 1 194 ? 18.516 -37.875 -12.398 1 94.38 194 PRO B CA 1
ATOM 4113 C C . PRO B 1 194 ? 17.797 -38.969 -13.219 1 94.38 194 PRO B C 1
ATOM 4115 O O . PRO B 1 194 ? 18.016 -39.062 -14.43 1 94.38 194 PRO B O 1
ATOM 4118 N N . HIS B 1 195 ? 17.062 -39.688 -12.594 1 96.06 195 HIS B N 1
ATOM 4119 C CA . HIS B 1 195 ? 16.375 -40.75 -13.305 1 96.06 195 HIS B CA 1
ATOM 4120 C C . HIS B 1 195 ? 15.172 -40.219 -14.078 1 96.06 195 HIS B C 1
ATOM 4122 O O . HIS B 1 195 ? 14.648 -40.906 -14.961 1 96.06 195 HIS B O 1
ATOM 4128 N N . LEU B 1 196 ? 14.648 -39.062 -13.797 1 96.69 196 LEU B N 1
ATOM 4129 C CA . LEU B 1 196 ? 13.422 -38.5 -14.352 1 96.69 196 LEU B CA 1
ATOM 4130 C C . LEU B 1 196 ? 13.656 -37.969 -15.758 1 96.69 196 LEU B C 1
ATOM 4132 O O . LEU B 1 196 ? 14.664 -37.312 -16.016 1 96.69 196 LEU B O 1
ATOM 4136 N N . GLN B 1 197 ? 12.828 -38.312 -16.688 1 97.19 197 GLN B N 1
ATOM 4137 C CA . GLN B 1 197 ? 12.719 -37.656 -17.984 1 97.19 197 GLN B CA 1
ATOM 4138 C C . GLN B 1 197 ? 11.641 -36.562 -17.953 1 97.19 197 GLN B C 1
ATOM 4140 O O . GLN B 1 197 ? 10.5 -36.812 -17.578 1 97.19 197 GLN B O 1
ATOM 4145 N N . CYS B 1 198 ? 11.984 -35.406 -18.375 1 97.75 198 CYS B N 1
ATOM 4146 C CA . CYS B 1 198 ? 11.062 -34.281 -18.219 1 97.75 198 CYS B CA 1
ATOM 4147 C C . CYS B 1 198 ? 10.727 -33.656 -19.578 1 97.75 198 CYS B C 1
ATOM 4149 O O . CYS B 1 198 ? 11.547 -33.688 -20.484 1 97.75 198 CYS B O 1
ATOM 4151 N N . VAL B 1 199 ? 9.523 -33.188 -19.703 1 97.38 199 VAL B N 1
ATOM 4152 C CA . VAL B 1 199 ? 9.062 -32.375 -20.828 1 97.38 199 VAL B CA 1
ATOM 4153 C C . VAL B 1 199 ? 8.594 -31.016 -20.297 1 97.38 199 VAL B C 1
ATOM 4155 O O . VAL B 1 199 ? 7.832 -30.953 -19.344 1 97.38 199 VAL B O 1
ATOM 4158 N N . SER B 1 200 ? 9.109 -29.984 -20.859 1 97.25 200 SER B N 1
ATOM 4159 C CA . SER B 1 200 ? 8.641 -28.625 -20.625 1 97.25 200 SER B CA 1
ATOM 4160 C C . SER B 1 200 ? 7.773 -28.125 -21.766 1 97.25 200 SER B C 1
ATOM 4162 O O . SER B 1 200 ? 8.258 -27.938 -22.891 1 97.25 200 SER B O 1
ATOM 4164 N N . PHE B 1 201 ? 6.504 -27.906 -21.453 1 97.69 201 PHE B N 1
ATOM 4165 C CA . PHE B 1 201 ? 5.504 -27.641 -22.484 1 97.69 201 PHE B CA 1
ATOM 4166 C C . PHE B 1 201 ? 4.961 -26.219 -22.359 1 97.69 201 PHE B C 1
ATOM 4168 O O . PHE B 1 201 ? 4.336 -25.875 -21.359 1 97.69 201 PHE B O 1
ATOM 4175 N N . ASP B 1 202 ? 5.184 -25.406 -23.312 1 95.5 202 ASP B N 1
ATOM 4176 C CA . ASP B 1 202 ? 4.707 -24.031 -23.344 1 95.5 202 ASP B CA 1
ATOM 4177 C C . ASP B 1 202 ? 4.574 -23.531 -24.781 1 95.5 202 ASP B C 1
ATOM 4179 O O . ASP B 1 202 ? 4.824 -24.266 -25.734 1 95.5 202 ASP B O 1
ATOM 4183 N N . LEU B 1 203 ? 4.105 -22.328 -24.969 1 91.81 203 LEU B N 1
ATOM 4184 C CA . LEU B 1 203 ? 3.924 -21.719 -26.281 1 91.81 203 LEU B CA 1
ATOM 4185 C C . LEU B 1 203 ? 5.25 -21.641 -27.031 1 91.81 203 LEU B C 1
ATOM 4187 O O . LEU B 1 203 ? 6.312 -21.547 -26.406 1 91.81 203 LEU B O 1
ATOM 4191 N N . PRO B 1 204 ? 5.246 -21.562 -28.297 1 89.19 204 PRO B N 1
ATOM 4192 C CA . PRO B 1 204 ? 6.457 -21.547 -29.125 1 89.19 204 PRO B CA 1
ATOM 4193 C C . PRO B 1 204 ? 7.406 -20.406 -28.75 1 89.19 204 PRO B C 1
ATOM 4195 O O . PRO B 1 204 ? 8.625 -20.609 -28.688 1 89.19 204 PRO B O 1
ATOM 4198 N N . ALA B 1 205 ? 6.91 -19.281 -28.453 1 82.62 205 ALA B N 1
ATOM 4199 C CA . ALA B 1 205 ? 7.723 -18.109 -28.172 1 82.62 205 ALA B CA 1
ATOM 4200 C C . ALA B 1 205 ? 8.594 -18.328 -26.938 1 82.62 205 ALA B C 1
ATOM 4202 O O . ALA B 1 205 ? 9.688 -17.766 -26.828 1 82.62 205 ALA B O 1
ATOM 4203 N N . VAL B 1 206 ? 8.133 -19.156 -26.062 1 87.75 206 VAL B N 1
ATOM 4204 C CA . VAL B 1 206 ? 8.805 -19.375 -24.797 1 87.75 206 VAL B CA 1
ATOM 4205 C C . VAL B 1 206 ? 9.664 -20.641 -24.875 1 87.75 206 VAL B C 1
ATOM 4207 O O . VAL B 1 206 ? 10.672 -20.766 -24.172 1 87.75 206 VAL B O 1
ATOM 4210 N N . THR B 1 207 ? 9.367 -21.453 -25.75 1 90.81 207 THR B N 1
ATOM 4211 C CA . THR B 1 207 ? 10.023 -22.766 -25.891 1 90.81 207 THR B CA 1
ATOM 4212 C C . THR B 1 207 ? 11.492 -22.594 -26.266 1 90.81 207 THR B C 1
ATOM 4214 O O . THR B 1 207 ? 12.344 -23.344 -25.781 1 90.81 207 THR B O 1
ATOM 4217 N N . GLU B 1 208 ? 11.742 -21.609 -27.078 1 85.5 208 GLU B N 1
ATOM 4218 C CA . GLU B 1 208 ? 13.117 -21.391 -27.5 1 85.5 208 GLU B CA 1
ATOM 4219 C C . GLU B 1 208 ? 13.992 -20.922 -26.328 1 85.5 208 GLU B C 1
ATOM 4221 O O . GLU B 1 208 ? 15.18 -21.25 -26.266 1 85.5 208 GLU B O 1
ATOM 4226 N N . ILE B 1 209 ? 13.438 -20.141 -25.516 1 87.19 209 ILE B N 1
ATOM 4227 C CA . ILE B 1 209 ? 14.148 -19.672 -24.328 1 87.19 209 ILE B CA 1
ATOM 4228 C C . ILE B 1 209 ? 14.438 -20.859 -23.406 1 87.19 209 ILE B C 1
ATOM 4230 O O . ILE B 1 209 ? 15.555 -21 -22.906 1 87.19 209 ILE B O 1
ATOM 4234 N N . ALA B 1 210 ? 13.453 -21.688 -23.203 1 91.06 210 ALA B N 1
ATOM 4235 C CA . ALA B 1 210 ? 13.617 -22.859 -22.359 1 91.06 210 ALA B CA 1
ATOM 4236 C C . ALA B 1 210 ? 14.688 -23.797 -22.922 1 91.06 210 ALA B C 1
ATOM 4238 O O . ALA B 1 210 ? 15.531 -24.297 -22.172 1 91.06 210 ALA B O 1
ATOM 4239 N N . ARG B 1 211 ? 14.648 -23.953 -24.172 1 91.44 211 ARG B N 1
ATOM 4240 C CA . ARG B 1 211 ? 15.609 -24.828 -24.828 1 91.44 211 ARG B CA 1
ATOM 4241 C C . ARG B 1 211 ? 17.047 -24.359 -24.594 1 91.44 211 ARG B C 1
ATOM 4243 O O . ARG B 1 211 ? 17.922 -25.156 -24.281 1 91.44 211 ARG B O 1
ATOM 4250 N N . ARG B 1 212 ? 17.219 -23.109 -24.766 1 88.25 212 ARG B N 1
ATOM 4251 C CA . ARG B 1 212 ? 18.547 -22.547 -24.578 1 88.25 212 ARG B CA 1
ATOM 4252 C C . ARG B 1 212 ? 19.031 -22.734 -23.141 1 88.25 212 ARG B C 1
ATOM 4254 O O . ARG B 1 212 ? 20.203 -23.062 -22.922 1 88.25 212 ARG B O 1
ATOM 4261 N N . LYS B 1 213 ? 18.203 -22.531 -22.25 1 88.62 213 LYS B N 1
ATOM 4262 C CA . LYS B 1 213 ? 18.562 -22.656 -20.844 1 88.62 213 LYS B CA 1
ATOM 4263 C C . LYS B 1 213 ? 18.859 -24.109 -20.484 1 88.62 213 LYS B C 1
ATOM 4265 O O . LYS B 1 213 ? 19.781 -24.406 -19.719 1 88.62 213 LYS B O 1
ATOM 4270 N N . LEU B 1 214 ? 18.047 -24.969 -20.969 1 91.25 214 LEU B N 1
ATOM 4271 C CA . LEU B 1 214 ? 18.219 -26.391 -20.703 1 91.25 214 LEU B CA 1
ATOM 4272 C C . LEU B 1 214 ? 19.547 -26.891 -21.281 1 91.25 214 LEU B C 1
ATOM 4274 O O . LEU B 1 214 ? 20.25 -27.672 -20.625 1 91.25 214 LEU B O 1
ATOM 4278 N N . THR B 1 215 ? 19.859 -26.375 -22.453 1 89.31 215 THR B N 1
ATOM 4279 C CA . THR B 1 215 ? 21.109 -26.75 -23.094 1 89.31 215 THR B CA 1
ATOM 4280 C C . THR B 1 215 ? 22.297 -26.219 -22.297 1 89.31 215 THR B C 1
ATOM 4282 O O . THR B 1 215 ? 23.281 -26.938 -22.078 1 89.31 215 THR B O 1
ATOM 4285 N N . ALA B 1 216 ? 22.172 -25.031 -21.922 1 88.88 216 ALA B N 1
ATOM 4286 C CA . ALA B 1 216 ? 23.25 -24.391 -21.172 1 88.88 216 ALA B CA 1
ATOM 4287 C C . ALA B 1 216 ? 23.531 -25.125 -19.859 1 88.88 216 ALA B C 1
ATOM 4289 O O . ALA B 1 216 ? 24.672 -25.188 -19.406 1 88.88 216 ALA B O 1
ATOM 4290 N N . GLU B 1 217 ? 22.531 -25.766 -19.281 1 89.62 217 GLU B N 1
ATOM 4291 C CA . GLU B 1 217 ? 22.672 -26.469 -18.016 1 89.62 217 GLU B CA 1
ATOM 4292 C C . GLU B 1 217 ? 22.969 -27.953 -18.219 1 89.62 217 GLU B C 1
ATOM 4294 O O . GLU B 1 217 ? 23.031 -28.719 -17.25 1 89.62 217 GLU B O 1
ATOM 4299 N N . GLY B 1 218 ? 23.125 -28.375 -19.406 1 89.69 218 GLY B N 1
ATOM 4300 C CA . GLY B 1 218 ? 23.484 -29.75 -19.734 1 89.69 218 GLY B CA 1
ATOM 4301 C C . GLY B 1 218 ? 22.344 -30.734 -19.531 1 89.69 218 GLY B C 1
ATOM 4302 O O . GLY B 1 218 ? 22.578 -31.906 -19.266 1 89.69 218 GLY B O 1
ATOM 4303 N N . LEU B 1 219 ? 21.109 -30.266 -19.609 1 89.81 219 LEU B N 1
ATOM 4304 C CA . LEU B 1 219 ? 19.953 -31.094 -19.344 1 89.81 219 LEU B CA 1
ATOM 4305 C C . LEU B 1 219 ? 19.219 -31.438 -20.641 1 89.81 219 LEU B C 1
ATOM 4307 O O . LEU B 1 219 ? 18.172 -32.094 -20.594 1 89.81 219 LEU B O 1
ATOM 4311 N N . GLY B 1 220 ? 19.75 -31.078 -21.766 1 82.25 220 GLY B N 1
ATOM 4312 C CA . GLY B 1 220 ? 19.078 -31.172 -23.047 1 82.25 220 GLY B CA 1
ATOM 4313 C C . GLY B 1 220 ? 18.656 -32.594 -23.391 1 82.25 220 GLY B C 1
ATOM 4314 O O . GLY B 1 220 ? 17.672 -32.781 -24.094 1 82.25 220 GLY B O 1
ATOM 4315 N N . GLU B 1 221 ? 19.297 -33.562 -22.875 1 85.75 221 GLU B N 1
ATOM 4316 C CA . GLU B 1 221 ? 18.969 -34.938 -23.203 1 85.75 221 GLU B CA 1
ATOM 4317 C C . GLU B 1 221 ? 17.859 -35.469 -22.297 1 85.75 221 GLU B C 1
ATOM 4319 O O . GLU B 1 221 ? 17.062 -36.344 -22.719 1 85.75 221 GLU B O 1
ATOM 4324 N N . ARG B 1 222 ? 17.734 -34.906 -21.172 1 92.38 222 ARG B N 1
ATOM 4325 C CA . ARG B 1 222 ? 16.781 -35.438 -20.188 1 92.38 222 ARG B CA 1
ATOM 4326 C C . ARG B 1 222 ? 15.539 -34.562 -20.094 1 92.38 222 ARG B C 1
ATOM 4328 O O . ARG B 1 222 ? 14.484 -35 -19.672 1 92.38 222 ARG B O 1
ATOM 4335 N N . VAL B 1 223 ? 15.688 -33.281 -20.453 1 95.12 223 VAL B N 1
ATOM 4336 C CA . VAL B 1 223 ? 14.562 -32.344 -20.406 1 95.12 223 VAL B CA 1
ATOM 4337 C C . VAL B 1 223 ? 14.289 -31.812 -21.812 1 95.12 223 VAL B C 1
ATOM 4339 O O . VAL B 1 223 ? 15.133 -31.125 -22.406 1 95.12 223 VAL B O 1
ATOM 4342 N N . GLN B 1 224 ? 13.188 -32.094 -22.328 1 95.25 224 GLN B N 1
ATOM 4343 C CA . GLN B 1 224 ? 12.812 -31.672 -23.672 1 95.25 224 GLN B CA 1
ATOM 4344 C C . GLN B 1 224 ? 11.859 -30.469 -23.609 1 95.25 224 GLN B C 1
ATOM 4346 O O . GLN B 1 224 ? 10.844 -30.516 -22.922 1 95.25 224 GLN B O 1
ATOM 4351 N N . ALA B 1 225 ? 12.203 -29.453 -24.281 1 95.69 225 ALA B N 1
ATOM 4352 C CA . ALA B 1 225 ? 11.281 -28.328 -24.469 1 95.69 225 ALA B CA 1
ATOM 4353 C C . ALA B 1 225 ? 10.344 -28.578 -25.656 1 95.69 225 ALA B C 1
ATOM 4355 O O . ALA B 1 225 ? 10.797 -28.812 -26.766 1 95.69 225 ALA B O 1
ATOM 4356 N N . CYS B 1 226 ? 9.109 -28.562 -25.406 1 95.69 226 CYS B N 1
ATOM 4357 C CA . CYS B 1 226 ? 8.109 -28.828 -26.438 1 95.69 226 CYS B CA 1
ATOM 4358 C C . CYS B 1 226 ? 7.164 -27.641 -26.609 1 95.69 226 CYS B C 1
ATOM 4360 O O . CYS B 1 226 ? 6.684 -27.078 -25.625 1 95.69 226 CYS B O 1
ATOM 4362 N N . ALA B 1 227 ? 6.969 -27.266 -27.875 1 96.25 227 ALA B N 1
ATOM 4363 C CA . ALA B 1 227 ? 6.074 -26.141 -28.172 1 96.25 227 ALA B CA 1
ATOM 4364 C C . ALA B 1 227 ? 4.633 -26.625 -28.328 1 96.25 227 ALA B C 1
ATOM 4366 O O . ALA B 1 227 ? 4.383 -27.672 -28.953 1 96.25 227 ALA B O 1
ATOM 4367 N N . GLY B 1 228 ? 3.719 -25.906 -27.672 1 96.12 228 GLY B N 1
ATOM 4368 C CA . GLY B 1 228 ? 2.293 -26.156 -27.812 1 96.12 228 GLY B CA 1
ATOM 4369 C C . GLY B 1 228 ? 1.441 -25.219 -26.969 1 96.12 228 GLY B C 1
ATOM 4370 O O . GLY B 1 228 ? 1.964 -24.484 -26.141 1 96.12 228 GLY B O 1
ATOM 4371 N N . ASP B 1 229 ? 0.208 -25.188 -27.297 1 95.75 229 ASP B N 1
ATOM 4372 C CA . ASP B 1 229 ? -0.798 -24.438 -26.547 1 95.75 229 ASP B CA 1
ATOM 4373 C C . ASP B 1 229 ? -1.639 -25.359 -25.672 1 95.75 229 ASP B C 1
ATOM 4375 O O . ASP B 1 229 ? -2.494 -26.094 -26.172 1 95.75 229 ASP B O 1
ATOM 4379 N N . PHE B 1 230 ? -1.478 -25.234 -24.312 1 96.88 230 PHE B N 1
ATOM 4380 C CA . PHE B 1 230 ? -2.119 -26.188 -23.422 1 96.88 230 PHE B CA 1
ATOM 4381 C C . PHE B 1 230 ? -3.633 -26.031 -23.453 1 96.88 230 PHE B C 1
ATOM 4383 O O . PHE B 1 230 ? -4.367 -26.906 -22.984 1 96.88 230 PHE B O 1
ATOM 4390 N N . LEU B 1 231 ? -4.164 -24.938 -23.984 1 95.56 231 LEU B N 1
ATOM 4391 C CA . LEU B 1 231 ? -5.605 -24.781 -24.125 1 95.56 231 LEU B CA 1
ATOM 4392 C C . LEU B 1 231 ? -6.105 -25.469 -25.391 1 95.56 231 LEU B C 1
ATOM 4394 O O . LEU B 1 231 ? -7.246 -25.938 -25.438 1 95.56 231 LEU B O 1
ATOM 4398 N N . ALA B 1 232 ? -5.305 -25.547 -26.422 1 96.31 232 ALA B N 1
ATOM 4399 C CA . ALA B 1 232 ? -5.75 -26.016 -27.734 1 96.31 232 ALA B CA 1
ATOM 4400 C C . ALA B 1 232 ? -5.219 -27.422 -28.016 1 96.31 232 ALA B C 1
ATOM 4402 O O . ALA B 1 232 ? -5.863 -28.203 -28.719 1 96.31 232 ALA B O 1
ATOM 4403 N N . ASP B 1 233 ? -4.066 -27.719 -27.516 1 97.62 233 ASP B N 1
ATOM 4404 C CA . ASP B 1 233 ? -3.381 -28.969 -27.844 1 97.62 233 ASP B CA 1
ATOM 4405 C C . ASP B 1 233 ? -3.498 -29.969 -26.703 1 97.62 233 ASP B C 1
ATOM 4407 O O . ASP B 1 233 ? -3.689 -29.594 -25.547 1 97.62 233 ASP B O 1
ATOM 4411 N N . PRO B 1 234 ? -3.406 -31.281 -27.094 1 97.44 234 PRO B N 1
ATOM 4412 C CA . PRO B 1 234 ? -3.266 -32.25 -26 1 97.44 234 PRO B CA 1
ATOM 4413 C C . PRO B 1 234 ? -1.971 -32.062 -25.219 1 97.44 234 PRO B C 1
ATOM 4415 O O . PRO B 1 234 ? -0.951 -31.656 -25.781 1 97.44 234 PRO B O 1
ATOM 4418 N N . LEU B 1 235 ? -2.043 -32.406 -23.922 1 98.56 235 LEU B N 1
ATOM 4419 C CA . LEU B 1 235 ? -0.826 -32.344 -23.125 1 98.56 235 LEU B CA 1
ATOM 4420 C C . LEU B 1 235 ? 0.047 -33.562 -23.391 1 98.56 235 LEU B C 1
ATOM 4422 O O . LEU B 1 235 ? -0.466 -34.656 -23.641 1 98.56 235 LEU B O 1
ATOM 4426 N N . PRO B 1 236 ? 1.376 -33.375 -23.344 1 98.12 236 PRO B N 1
ATOM 4427 C CA . PRO B 1 236 ? 2.24 -34.562 -23.422 1 98.12 236 PRO B CA 1
ATOM 4428 C C . PRO B 1 236 ? 1.959 -35.562 -22.312 1 98.12 236 PRO B C 1
ATOM 4430 O O . PRO B 1 236 ? 1.718 -35.188 -21.172 1 98.12 236 PRO B O 1
ATOM 4433 N N . ALA B 1 237 ? 1.975 -36.844 -22.688 1 98.19 237 ALA B N 1
ATOM 4434 C CA . ALA B 1 237 ? 1.757 -37.906 -21.703 1 98.19 237 ALA B CA 1
ATOM 4435 C C . ALA B 1 237 ? 2.871 -37.938 -20.672 1 98.19 237 ALA B C 1
ATOM 4437 O O . ALA B 1 237 ? 4.043 -37.75 -21 1 98.19 237 ALA B O 1
ATOM 4438 N N . ALA B 1 238 ? 2.5 -38.188 -19.375 1 98.62 238 ALA B N 1
ATOM 4439 C CA . ALA B 1 238 ? 3.488 -38.188 -18.297 1 98.62 238 ALA B CA 1
ATOM 4440 C C . ALA B 1 238 ? 2.953 -38.938 -17.062 1 98.62 238 ALA B C 1
ATOM 4442 O O . ALA B 1 238 ? 1.764 -39.25 -17 1 98.62 238 ALA B O 1
ATOM 4443 N N . ASP B 1 239 ? 3.854 -39.25 -16.125 1 98.75 239 ASP B N 1
ATOM 4444 C CA . ASP B 1 239 ? 3.471 -39.781 -14.828 1 98.75 239 ASP B CA 1
ATOM 4445 C C . ASP B 1 239 ? 3.102 -38.688 -13.859 1 98.75 239 ASP B C 1
ATOM 4447 O O . ASP B 1 239 ? 2.285 -38.875 -12.953 1 98.75 239 ASP B O 1
ATOM 4451 N N . VAL B 1 240 ? 3.779 -37.594 -14 1 98.81 240 VAL B N 1
ATOM 4452 C CA . VAL B 1 240 ? 3.51 -36.406 -13.195 1 98.81 240 VAL B CA 1
ATOM 4453 C C . VAL B 1 240 ? 3.309 -35.188 -14.102 1 98.81 240 VAL B C 1
ATOM 4455 O O . VAL B 1 240 ? 4.113 -34.938 -15 1 98.81 240 VAL B O 1
ATOM 4458 N N . ILE B 1 241 ? 2.266 -34.531 -13.961 1 98.88 241 ILE B N 1
ATOM 4459 C CA . ILE B 1 241 ? 2.02 -33.25 -14.648 1 98.88 241 ILE B CA 1
ATOM 4460 C C . ILE B 1 241 ? 1.957 -32.125 -13.633 1 98.88 241 ILE B C 1
ATOM 4462 O O . ILE B 1 241 ? 1.262 -32.219 -12.617 1 98.88 241 ILE B O 1
ATOM 4466 N N . THR B 1 242 ? 2.713 -31.109 -13.859 1 98.81 242 THR B N 1
ATOM 4467 C CA . THR B 1 242 ? 2.703 -29.938 -12.984 1 98.81 242 THR B CA 1
ATOM 4468 C C . THR B 1 242 ? 2.174 -28.719 -13.727 1 98.81 242 THR B C 1
ATOM 4470 O O . THR B 1 242 ? 2.379 -28.578 -14.938 1 98.81 242 THR B O 1
ATOM 4473 N N . MET B 1 243 ? 1.454 -27.906 -13.047 1 98.38 243 MET B N 1
ATOM 4474 C CA . MET B 1 243 ? 1.059 -26.547 -13.445 1 98.38 243 MET B CA 1
ATOM 4475 C C . MET B 1 243 ? 1.331 -25.547 -12.32 1 98.38 243 MET B C 1
ATOM 4477 O O . MET B 1 243 ? 0.612 -25.531 -11.32 1 98.38 243 MET B O 1
ATOM 4481 N N . GLY B 1 244 ? 2.355 -24.781 -12.5 1 96.62 244 GLY B N 1
ATOM 4482 C CA . GLY B 1 244 ? 2.688 -23.766 -11.516 1 96.62 244 GLY B CA 1
ATOM 4483 C C . GLY B 1 244 ? 2.184 -22.391 -11.891 1 96.62 244 GLY B C 1
ATOM 4484 O O . GLY B 1 244 ? 2.627 -21.812 -12.883 1 96.62 244 GLY B O 1
ATOM 4485 N N . GLN B 1 245 ? 1.314 -21.891 -11.031 1 94 245 GLN B N 1
ATOM 4486 C CA . GLN B 1 245 ? 0.788 -20.547 -11.25 1 94 245 GLN B CA 1
ATOM 4487 C C . GLN B 1 245 ? 0.108 -20.438 -12.617 1 94 245 GLN B C 1
ATOM 4489 O O . GLN B 1 245 ? 0.367 -19.5 -13.367 1 94 245 GLN B O 1
ATOM 4494 N N . ILE B 1 246 ? -0.659 -21.422 -12.961 1 96 246 ILE B N 1
ATOM 4495 C CA . ILE B 1 246 ? -1.328 -21.469 -14.25 1 96 246 ILE B CA 1
ATOM 4496 C C . ILE B 1 246 ? -2.84 -21.375 -14.062 1 96 246 ILE B C 1
ATOM 4498 O O . ILE B 1 246 ? -3.482 -20.484 -14.625 1 96 246 ILE B O 1
ATOM 4502 N N . LEU B 1 247 ? -3.387 -22.219 -13.164 1 97.5 247 LEU B N 1
ATOM 4503 C CA . LEU B 1 247 ? -4.84 -22.312 -13.062 1 97.5 247 LEU B CA 1
ATOM 4504 C C . LEU B 1 247 ? -5.441 -20.984 -12.602 1 97.5 247 LEU B C 1
ATOM 4506 O O . LEU B 1 247 ? -6.547 -20.625 -13.016 1 97.5 247 LEU B O 1
ATOM 4510 N N . HIS B 1 248 ? -4.727 -20.266 -11.789 1 95.94 248 HIS B N 1
ATOM 4511 C CA . HIS B 1 248 ? -5.285 -19.031 -11.242 1 95.94 248 HIS B CA 1
ATOM 4512 C C . HIS B 1 248 ? -5.484 -17.984 -12.336 1 95.94 248 HIS B C 1
ATOM 4514 O O . HIS B 1 248 ? -6.18 -16.984 -12.125 1 95.94 248 HIS B O 1
ATOM 4520 N N . ASP B 1 249 ? -4.93 -18.156 -13.516 1 93.81 249 ASP B N 1
ATOM 4521 C CA . ASP B 1 249 ? -5.043 -17.203 -14.609 1 93.81 249 ASP B CA 1
ATOM 4522 C C . ASP B 1 249 ? -6.391 -17.344 -15.32 1 93.81 249 ASP B C 1
ATOM 4524 O O . ASP B 1 249 ? -6.727 -16.531 -16.188 1 93.81 249 ASP B O 1
ATOM 4528 N N . TRP B 1 250 ? -7.184 -18.281 -14.93 1 95.88 250 TRP B N 1
ATOM 4529 C CA . TRP B 1 250 ? -8.305 -18.672 -15.773 1 95.88 250 TRP B CA 1
ATOM 4530 C C . TRP B 1 250 ? -9.609 -18.688 -14.984 1 95.88 250 TRP B C 1
ATOM 4532 O O . TRP B 1 250 ? -9.586 -18.766 -13.75 1 95.88 250 TRP B O 1
ATOM 4542 N N . ASN B 1 251 ? -10.758 -18.578 -15.758 1 96.44 251 ASN B N 1
ATOM 4543 C CA . ASN B 1 251 ? -12.062 -18.797 -15.141 1 96.44 251 ASN B CA 1
ATOM 4544 C C . ASN B 1 251 ? -12.336 -20.266 -14.875 1 96.44 251 ASN B C 1
ATOM 4546 O O . ASN B 1 251 ? -11.484 -21.109 -15.141 1 96.44 251 ASN B O 1
ATOM 4550 N N . LEU B 1 252 ? -13.469 -20.594 -14.352 1 97.06 252 LEU B N 1
ATOM 4551 C CA . LEU B 1 252 ? -13.773 -21.938 -13.891 1 97.06 252 LEU B CA 1
ATOM 4552 C C . LEU B 1 252 ? -13.805 -22.922 -15.055 1 97.06 252 LEU B C 1
ATOM 4554 O O . LEU B 1 252 ? -13.273 -24.031 -14.953 1 97.06 252 LEU B O 1
ATOM 4558 N N . ASP B 1 253 ? -14.383 -22.516 -16.156 1 97.44 253 ASP B N 1
ATOM 4559 C CA . ASP B 1 253 ? -14.5 -23.406 -17.312 1 97.44 253 ASP B CA 1
ATOM 4560 C C . ASP B 1 253 ? -13.117 -23.828 -17.812 1 97.44 253 ASP B C 1
ATOM 4562 O O . ASP B 1 253 ? -12.891 -25.016 -18.078 1 97.44 253 ASP B O 1
ATOM 4566 N N . ARG B 1 254 ? -12.227 -22.922 -17.922 1 97.25 254 ARG B N 1
ATOM 4567 C CA . ARG B 1 254 ? -10.883 -23.219 -18.406 1 97.25 254 ARG B CA 1
ATOM 4568 C C . ARG B 1 254 ? -10.094 -24.016 -17.391 1 97.25 254 ARG B C 1
ATOM 4570 O O . ARG B 1 254 ? -9.289 -24.875 -17.75 1 97.25 254 ARG B O 1
ATOM 4577 N N . LYS B 1 255 ? -10.266 -23.75 -16.109 1 98.19 255 LYS B N 1
ATOM 4578 C CA . LYS B 1 255 ? -9.633 -24.562 -15.07 1 98.19 255 LYS B CA 1
ATOM 4579 C C . LYS B 1 255 ? -10.031 -26.031 -15.188 1 98.19 255 LYS B C 1
ATOM 4581 O O . LYS B 1 255 ? -9.18 -26.906 -15.125 1 98.19 255 LYS B O 1
ATOM 4586 N N . GLN B 1 256 ? -11.32 -26.203 -15.312 1 98.06 256 GLN B N 1
ATOM 4587 C CA . GLN B 1 256 ? -11.836 -27.562 -15.398 1 98.06 256 GLN B CA 1
ATOM 4588 C C . GLN B 1 256 ? -11.359 -28.266 -16.672 1 98.06 256 GLN B C 1
ATOM 4590 O O . GLN B 1 256 ? -11.07 -29.453 -16.672 1 98.06 256 GLN B O 1
ATOM 4595 N N . GLN B 1 257 ? -11.273 -27.5 -17.719 1 98.25 257 GLN B N 1
ATOM 4596 C CA . GLN B 1 257 ? -10.727 -28.031 -18.969 1 98.25 257 GLN B CA 1
ATOM 4597 C C . GLN B 1 257 ? -9.281 -28.484 -18.766 1 98.25 257 GLN B C 1
ATOM 4599 O O . GLN B 1 257 ? -8.906 -29.578 -19.219 1 98.25 257 GLN B O 1
ATOM 4604 N N . LEU B 1 258 ? -8.492 -27.672 -18.172 1 98.69 258 LEU B N 1
ATOM 4605 C CA . LEU B 1 258 ? -7.082 -27.984 -17.969 1 98.69 258 LEU B CA 1
ATOM 4606 C C . LEU B 1 258 ? -6.926 -29.172 -17.031 1 98.69 258 LEU B C 1
ATOM 4608 O O . LEU B 1 258 ? -6.039 -30.016 -17.219 1 98.69 258 LEU B O 1
ATOM 4612 N N . VAL B 1 259 ? -7.766 -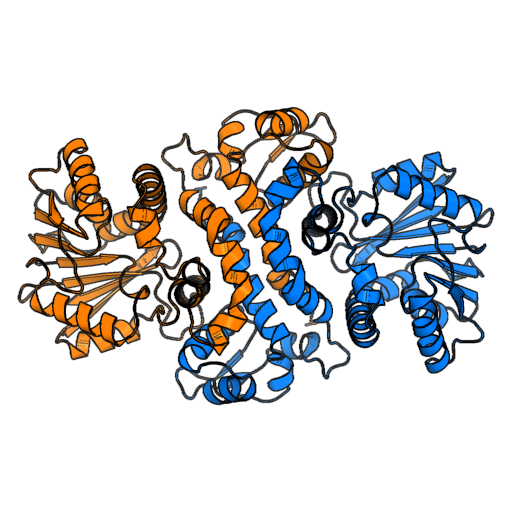29.266 -16.016 1 98.69 259 VAL B N 1
ATOM 4613 C CA . VAL B 1 259 ? -7.754 -30.406 -15.094 1 98.69 259 VAL B CA 1
ATOM 4614 C C . VAL B 1 259 ? -8.078 -31.688 -15.859 1 98.69 259 VAL B C 1
ATOM 4616 O O . VAL B 1 259 ? -7.422 -32.719 -15.672 1 98.69 259 VAL B O 1
ATOM 4619 N N . ALA B 1 260 ? -9.102 -31.625 -16.688 1 98.5 260 ALA B N 1
ATOM 4620 C CA . ALA B 1 260 ? -9.492 -32.781 -17.484 1 98.5 260 ALA B CA 1
ATOM 4621 C C . ALA B 1 260 ? -8.359 -33.219 -18.422 1 98.5 260 ALA B C 1
ATOM 4623 O O . ALA B 1 260 ? -8.102 -34.406 -18.594 1 98.5 260 ALA B O 1
ATOM 4624 N N . LYS B 1 261 ? -7.73 -32.25 -19.031 1 98.62 261 LYS B N 1
ATOM 4625 C CA . LYS B 1 261 ? -6.613 -32.531 -19.922 1 98.62 261 LYS B CA 1
ATOM 4626 C C . LYS B 1 261 ? -5.465 -33.219 -19.172 1 98.62 261 LYS B C 1
ATOM 4628 O O . LYS B 1 261 ? -4.816 -34.125 -19.703 1 98.62 261 LYS B O 1
ATOM 4633 N N . ALA B 1 262 ? -5.199 -32.688 -17.984 1 98.75 262 ALA B N 1
ATOM 4634 C CA . ALA B 1 262 ? -4.16 -33.312 -17.172 1 98.75 262 ALA B CA 1
ATOM 4635 C C . ALA B 1 262 ? -4.496 -34.75 -16.859 1 98.75 262 ALA B C 1
ATOM 4637 O O . ALA B 1 262 ? -3.645 -35.656 -16.984 1 98.75 262 ALA B O 1
ATOM 4638 N N . TYR B 1 263 ? -5.734 -35 -16.438 1 98.75 263 TYR B N 1
ATOM 4639 C CA . TYR B 1 263 ? -6.172 -36.375 -16.141 1 98.75 263 TYR B CA 1
ATOM 4640 C C . TYR B 1 263 ? -5.973 -37.281 -17.328 1 98.75 263 TYR B C 1
ATOM 4642 O O . TYR B 1 263 ? -5.484 -38.406 -17.188 1 98.75 263 TYR B O 1
ATOM 4650 N N . GLU B 1 264 ? -6.355 -36.812 -18.516 1 98.44 264 GLU B N 1
ATOM 4651 C CA . GLU B 1 264 ? -6.281 -37.594 -19.734 1 98.44 264 GLU B CA 1
ATOM 4652 C C . GLU B 1 264 ? -4.832 -37.938 -20.078 1 98.44 264 GLU B C 1
ATOM 4654 O O . GLU B 1 264 ? -4.547 -39.062 -20.562 1 98.44 264 GLU B O 1
ATOM 4659 N N . ALA B 1 265 ? -3.971 -37.062 -19.828 1 98.62 265 ALA B N 1
ATOM 4660 C CA . ALA B 1 265 ? -2.582 -37.188 -20.266 1 98.62 265 ALA B CA 1
ATOM 4661 C C . ALA B 1 265 ? -1.781 -38 -19.25 1 98.62 265 ALA B C 1
ATOM 4663 O O . ALA B 1 265 ? -0.691 -38.5 -19.562 1 98.62 265 ALA B O 1
ATOM 4664 N N . LEU B 1 266 ? -2.268 -38.188 -18.062 1 98.69 266 LEU B N 1
ATOM 4665 C CA . LEU B 1 266 ? -1.539 -38.875 -16.984 1 98.69 266 LEU B CA 1
ATOM 4666 C C . LEU B 1 266 ? -1.62 -40.375 -17.141 1 98.69 266 LEU B C 1
ATOM 4668 O O . LEU B 1 266 ? -2.652 -40.906 -17.562 1 98.69 266 LEU B O 1
ATOM 4672 N N . SER B 1 267 ? -0.592 -41.094 -16.766 1 98 267 SER B N 1
ATOM 4673 C CA . SER B 1 267 ? -0.631 -42.531 -16.625 1 98 267 SER B CA 1
ATOM 4674 C C . SER B 1 267 ? -1.587 -42.969 -15.508 1 98 267 SER B C 1
ATOM 4676 O O . SER B 1 267 ? -2.041 -42.125 -14.727 1 98 267 SER B O 1
ATOM 4678 N N . LYS B 1 268 ? -1.996 -44.219 -15.422 1 95.81 268 LYS B N 1
ATOM 4679 C CA . LYS B 1 268 ? -2.992 -44.75 -14.492 1 95.81 268 LYS B CA 1
ATOM 4680 C C . LYS B 1 268 ? -2.613 -44.438 -13.047 1 95.81 268 LYS B C 1
ATOM 4682 O O . LYS B 1 268 ? -3.482 -44.188 -12.211 1 95.81 268 LYS B O 1
ATOM 4687 N N . GLU B 1 269 ? -1.325 -44.375 -12.695 1 95.69 269 GLU B N 1
ATOM 4688 C CA . GLU B 1 269 ? -0.881 -44.094 -11.336 1 95.69 269 GLU B CA 1
ATOM 4689 C C . GLU B 1 269 ? -0.19 -42.719 -11.266 1 95.69 269 GLU B C 1
ATOM 4691 O O . GLU B 1 269 ? 0.662 -42.5 -10.398 1 95.69 269 GLU B O 1
ATOM 4696 N N . GLY B 1 270 ? -0.678 -41.875 -12.109 1 98.31 270 GLY B N 1
ATOM 4697 C CA . GLY B 1 270 ? 0.012 -40.594 -12.211 1 98.31 270 GLY B CA 1
ATOM 4698 C C . GLY B 1 270 ? -0.483 -39.562 -11.219 1 98.31 270 GLY B C 1
ATOM 4699 O O . GLY B 1 270 ? -1.448 -39.812 -10.492 1 98.31 270 GLY B O 1
ATOM 4700 N N . ALA B 1 271 ? 0.231 -38.469 -11.102 1 98.75 271 ALA B N 1
ATOM 4701 C CA . ALA B 1 271 ? -0.077 -37.375 -10.18 1 98.75 271 ALA B CA 1
ATOM 4702 C C . ALA B 1 271 ? -0.137 -36.031 -10.914 1 98.75 271 ALA B C 1
ATOM 4704 O O . ALA B 1 271 ? 0.684 -35.781 -11.789 1 98.75 271 ALA B O 1
ATOM 4705 N N . PHE B 1 272 ? -1.157 -35.281 -10.633 1 98.88 272 PHE B N 1
ATOM 4706 C CA . PHE B 1 272 ? -1.289 -33.875 -11.086 1 98.88 272 PHE B CA 1
ATOM 4707 C C . PHE B 1 272 ? -0.984 -32.906 -9.953 1 98.88 272 PHE B C 1
ATOM 4709 O O . PHE B 1 272 ? -1.62 -32.969 -8.898 1 98.88 272 PHE B O 1
ATOM 4716 N N . ILE B 1 273 ? -0.001 -32 -10.148 1 98.88 273 ILE B N 1
ATOM 4717 C CA . ILE B 1 273 ? 0.443 -31.078 -9.102 1 98.88 273 ILE B CA 1
ATOM 4718 C C . ILE B 1 273 ? 0.247 -29.641 -9.555 1 98.88 273 ILE B C 1
ATOM 4720 O O . ILE B 1 273 ? 0.75 -29.25 -10.609 1 98.88 273 ILE B O 1
ATOM 4724 N N . VAL B 1 274 ? -0.475 -28.938 -8.828 1 98.69 274 VAL B N 1
ATOM 4725 C CA . VAL B 1 274 ? -0.505 -27.5 -9.047 1 98.69 274 VAL B CA 1
ATOM 4726 C C . VAL B 1 274 ? 0.282 -26.797 -7.949 1 98.69 274 VAL B C 1
ATOM 4728 O O . VAL B 1 274 ? 0.248 -27.203 -6.789 1 98.69 274 VAL B O 1
ATOM 4731 N N . ILE B 1 275 ? 1.072 -25.828 -8.273 1 97.88 275 ILE B N 1
ATOM 4732 C CA . ILE B 1 275 ? 1.817 -24.984 -7.344 1 97.88 275 ILE B CA 1
ATOM 4733 C C . ILE B 1 275 ? 1.247 -23.578 -7.363 1 97.88 275 ILE B C 1
ATOM 4735 O O . ILE B 1 275 ? 1.385 -22.859 -8.359 1 97.88 275 ILE B O 1
ATOM 4739 N N . GLU B 1 276 ? 0.566 -23.156 -6.277 1 96.31 276 GLU B N 1
ATOM 4740 C CA . GLU B 1 276 ? -0.174 -21.906 -6.211 1 96.31 276 GLU B CA 1
ATOM 4741 C C . GLU B 1 276 ? -0.135 -21.312 -4.801 1 96.31 276 GLU B C 1
ATOM 4743 O O . GLU B 1 276 ? 0.28 -21.984 -3.855 1 96.31 276 GLU B O 1
ATOM 4748 N N . THR B 1 277 ? -0.488 -20.016 -4.734 1 96.12 277 THR B N 1
ATOM 4749 C CA . THR B 1 277 ? -0.823 -19.469 -3.428 1 96.12 277 THR B CA 1
ATOM 4750 C C . THR B 1 277 ? -2.252 -19.828 -3.037 1 96.12 277 THR B C 1
ATOM 4752 O O . THR B 1 277 ? -3.123 -18.953 -2.967 1 96.12 277 THR B O 1
ATOM 4755 N N . LEU B 1 278 ? -2.451 -21.047 -2.688 1 97.94 278 LEU B N 1
ATOM 4756 C CA . LEU B 1 278 ? -3.785 -21.562 -2.406 1 97.94 278 LEU B CA 1
ATOM 4757 C C . LEU B 1 278 ? -4.441 -20.781 -1.271 1 97.94 278 LEU B C 1
ATOM 4759 O O . LEU B 1 278 ? -3.811 -20.531 -0.245 1 97.94 278 LEU B O 1
ATOM 4763 N N . ILE B 1 279 ? -5.645 -20.438 -1.514 1 97.94 279 ILE B N 1
ATOM 4764 C CA . ILE B 1 279 ? -6.449 -19.891 -0.425 1 97.94 279 ILE B CA 1
ATOM 4765 C C . ILE B 1 279 ? -6.812 -21 0.554 1 97.94 279 ILE B C 1
ATOM 4767 O O . ILE B 1 279 ? -7.152 -22.109 0.142 1 97.94 279 ILE B O 1
ATOM 4771 N N . ASP B 1 280 ? -6.648 -20.812 1.842 1 97.31 280 ASP B N 1
ATOM 4772 C CA . ASP B 1 280 ? -7.047 -21.828 2.812 1 97.31 280 ASP B CA 1
ATOM 4773 C C . ASP B 1 280 ? -8.531 -22.156 2.684 1 97.31 280 ASP B C 1
ATOM 4775 O O . ASP B 1 280 ? -9.328 -21.328 2.244 1 97.31 280 ASP B O 1
ATOM 4779 N N . ASP B 1 281 ? -8.961 -23.312 3.125 1 96.81 281 ASP B N 1
ATOM 4780 C CA . ASP B 1 281 ? -10.305 -23.812 2.875 1 96.81 281 ASP B CA 1
ATOM 4781 C C . ASP B 1 281 ? -11.352 -22.922 3.555 1 96.81 281 ASP B C 1
ATOM 4783 O O . ASP B 1 281 ? -12.438 -22.703 3.012 1 96.81 281 ASP B O 1
ATOM 4787 N N . ALA B 1 282 ? -11.039 -22.469 4.715 1 97.12 282 ALA B N 1
ATOM 4788 C CA . ALA B 1 282 ? -11.969 -21.594 5.426 1 97.12 282 ALA B CA 1
ATOM 4789 C C . ALA B 1 282 ? -11.93 -20.188 4.855 1 97.12 282 ALA B C 1
ATOM 4791 O O . ALA B 1 282 ? -12.789 -19.359 5.18 1 97.12 282 ALA B O 1
ATOM 4792 N N . ARG B 1 283 ? -10.938 -19.875 3.994 1 97.62 283 ARG B N 1
ATOM 4793 C CA . ARG B 1 283 ? -10.766 -18.594 3.338 1 97.62 283 ARG B CA 1
ATOM 4794 C C . ARG B 1 283 ? -10.703 -17.453 4.359 1 97.62 283 ARG B C 1
ATOM 4796 O O . ARG B 1 283 ? -11.414 -16.469 4.238 1 97.62 283 ARG B O 1
ATOM 4803 N N . ARG B 1 284 ? -9.805 -17.578 5.379 1 97.19 284 ARG B N 1
ATOM 4804 C CA . ARG B 1 284 ? -9.742 -16.609 6.477 1 97.19 284 ARG B CA 1
ATOM 4805 C C . ARG B 1 284 ? -8.297 -16.188 6.75 1 97.19 284 ARG B C 1
ATOM 4807 O O . ARG B 1 284 ? -8.055 -15.109 7.289 1 97.19 284 ARG B O 1
ATOM 4814 N N . GLU B 1 285 ? -7.402 -17.062 6.367 1 96.81 285 GLU B N 1
ATOM 4815 C CA . GLU B 1 285 ? -6.074 -16.922 6.965 1 96.81 285 GLU B CA 1
ATOM 4816 C C . GLU B 1 285 ? -5.035 -16.531 5.922 1 96.81 285 GLU B C 1
ATOM 4818 O O . GLU B 1 285 ? -4.148 -15.719 6.195 1 96.81 285 GLU B O 1
ATOM 4823 N N . ASN B 1 286 ? -5.039 -17.125 4.766 1 97.06 286 ASN B N 1
ATOM 4824 C CA . ASN B 1 286 ? -4.012 -16.875 3.762 1 97.06 286 ASN B CA 1
ATOM 4825 C C . ASN B 1 286 ? -4.297 -15.594 2.977 1 97.06 286 ASN B C 1
ATOM 4827 O O . ASN B 1 286 ? -4.715 -15.648 1.819 1 97.06 286 ASN B O 1
ATOM 4831 N N . THR B 1 287 ? -3.926 -14.477 3.551 1 97.69 287 THR B N 1
ATOM 4832 C CA . THR B 1 287 ? -4.141 -13.164 2.945 1 97.69 287 THR B CA 1
ATOM 4833 C C . THR B 1 287 ? -3.447 -13.078 1.59 1 97.69 287 THR B C 1
ATOM 4835 O O . THR B 1 287 ? -3.994 -12.508 0.643 1 97.69 287 THR B O 1
ATOM 4838 N N . THR B 1 288 ? -2.254 -13.672 1.515 1 96.31 288 THR B N 1
ATOM 4839 C CA . THR B 1 288 ? -1.485 -13.633 0.275 1 96.31 288 THR B CA 1
ATOM 4840 C C . THR B 1 288 ? -2.262 -14.281 -0.865 1 96.31 288 THR B C 1
ATOM 4842 O O . THR B 1 288 ? -2.289 -13.758 -1.982 1 96.31 288 THR B O 1
ATOM 4845 N N . GLY B 1 289 ? -2.865 -15.422 -0.588 1 97.06 289 GLY B N 1
ATOM 4846 C CA . GLY B 1 289 ? -3.68 -16.094 -1.592 1 97.06 289 GLY B CA 1
ATOM 4847 C C . GLY B 1 289 ? -4.879 -15.266 -2.031 1 97.06 289 GLY B C 1
ATOM 4848 O O . GLY B 1 289 ? -5.211 -15.234 -3.217 1 97.06 289 GLY B O 1
ATOM 4849 N N . LEU B 1 290 ? -5.566 -14.625 -1.087 1 98.31 290 LEU B N 1
ATOM 4850 C CA . LEU B 1 290 ? -6.723 -13.797 -1.404 1 98.31 290 LEU B CA 1
ATOM 4851 C C . LEU B 1 290 ? -6.309 -12.57 -2.215 1 98.31 290 LEU B C 1
ATOM 4853 O O . LEU B 1 290 ? -6.996 -12.188 -3.164 1 98.31 290 LEU B O 1
ATOM 4857 N N . MET B 1 291 ? -5.148 -11.961 -1.877 1 97.94 291 MET B N 1
ATOM 4858 C CA . MET B 1 291 ? -4.621 -10.836 -2.65 1 97.94 291 MET B CA 1
ATOM 4859 C C . MET B 1 291 ? -4.293 -11.266 -4.078 1 97.94 291 MET B C 1
ATOM 4861 O O . MET B 1 291 ? -4.539 -10.523 -5.027 1 97.94 291 MET B O 1
ATOM 4865 N N . MET B 1 292 ? -3.713 -12.406 -4.141 1 96.94 292 MET B N 1
ATOM 4866 C CA . MET B 1 292 ? -3.389 -12.914 -5.469 1 96.94 292 MET B CA 1
ATOM 4867 C C . MET B 1 292 ? -4.652 -13.102 -6.305 1 96.94 292 MET B C 1
ATOM 4869 O O . MET B 1 292 ? -4.66 -12.797 -7.5 1 96.94 292 MET B O 1
ATOM 4873 N N . SER B 1 293 ? -5.727 -13.594 -5.723 1 98.19 293 SER B N 1
ATOM 4874 C CA . SER B 1 293 ? -6.984 -13.758 -6.441 1 98.19 293 SER B CA 1
ATOM 4875 C C . SER B 1 293 ? -7.492 -12.422 -6.973 1 98.19 293 SER B C 1
ATOM 4877 O O . SER B 1 293 ? -7.906 -12.328 -8.133 1 98.19 293 SER B O 1
ATOM 4879 N N . LEU B 1 294 ? -7.465 -11.422 -6.156 1 98.62 294 LEU B N 1
ATOM 4880 C CA . LEU B 1 294 ? -7.883 -10.086 -6.582 1 98.62 294 LEU B CA 1
ATOM 4881 C C . LEU B 1 294 ? -6.949 -9.547 -7.66 1 98.62 294 LEU B C 1
ATOM 4883 O O . LEU B 1 294 ? -7.387 -8.82 -8.562 1 98.62 294 LEU B O 1
ATOM 4887 N N . ASN B 1 295 ? -5.695 -9.844 -7.527 1 97.38 295 ASN B N 1
ATOM 4888 C CA . ASN B 1 295 ? -4.75 -9.453 -8.57 1 97.38 295 ASN B CA 1
ATOM 4889 C C . ASN B 1 295 ? -5.113 -10.078 -9.914 1 97.38 295 ASN B C 1
ATOM 4891 O O . ASN B 1 295 ? -5 -9.438 -10.961 1 97.38 295 ASN B O 1
ATOM 4895 N N . MET B 1 296 ? -5.543 -11.336 -9.914 1 96.44 296 MET B N 1
ATOM 4896 C CA . MET B 1 296 ? -5.93 -12.008 -11.148 1 96.44 296 MET B CA 1
ATOM 4897 C C . MET B 1 296 ? -7.191 -11.391 -11.742 1 96.44 296 MET B C 1
ATOM 4899 O O . MET B 1 296 ? -7.336 -11.305 -12.961 1 96.44 296 MET B O 1
ATOM 4903 N N . LEU B 1 297 ? -8.109 -11.008 -10.875 1 97.38 297 LEU B N 1
ATOM 4904 C CA . LEU B 1 297 ? -9.281 -10.258 -11.328 1 97.38 297 LEU B CA 1
ATOM 4905 C C . LEU B 1 297 ? -8.859 -8.992 -12.07 1 97.38 297 LEU B C 1
ATOM 4907 O O . LEU B 1 297 ? -9.359 -8.719 -13.164 1 97.38 297 LEU B O 1
ATOM 4911 N N . ILE B 1 298 ? -7.922 -8.234 -11.516 1 96.62 298 ILE B N 1
ATOM 4912 C CA . ILE B 1 298 ? -7.434 -6.988 -12.086 1 96.62 298 ILE B CA 1
ATOM 4913 C C . ILE B 1 298 ? -6.738 -7.266 -13.422 1 96.62 298 ILE B C 1
ATOM 4915 O O . ILE B 1 298 ? -6.93 -6.535 -14.391 1 96.62 298 ILE B O 1
ATOM 4919 N N . GLU B 1 299 ? -5.977 -8.336 -13.453 1 93.44 299 GLU B N 1
ATOM 4920 C CA . GLU B 1 299 ? -5.156 -8.664 -14.617 1 93.44 299 GLU B CA 1
ATOM 4921 C C . GLU B 1 299 ? -6.012 -9.219 -15.758 1 93.44 299 GLU B C 1
ATOM 4923 O O . GLU B 1 299 ? -5.801 -8.883 -16.922 1 93.44 299 GLU B O 1
ATOM 4928 N N . PHE B 1 300 ? -7.094 -10.047 -15.352 1 92.69 300 PHE B N 1
ATOM 4929 C CA . PHE B 1 300 ? -7.691 -10.859 -16.406 1 92.69 300 PHE B CA 1
ATOM 4930 C C . PHE B 1 300 ? -9.211 -10.727 -16.406 1 92.69 300 PHE B C 1
ATOM 4932 O O . PHE B 1 300 ? -9.883 -11.195 -17.328 1 92.69 300 PHE B O 1
ATOM 4939 N N . GLY B 1 301 ? -9.852 -10.141 -15.406 1 93 301 GLY B N 1
ATOM 4940 C CA . GLY B 1 301 ? -11.281 -9.883 -15.336 1 93 301 GLY B CA 1
ATOM 4941 C C . GLY B 1 301 ? -12.062 -11.047 -14.75 1 93 301 GLY B C 1
ATOM 4942 O O . GLY B 1 301 ? -12.891 -10.852 -13.859 1 93 301 GLY B O 1
ATOM 4943 N N . ASP B 1 302 ? -11.789 -12.273 -15.258 1 93.38 302 ASP B N 1
ATOM 4944 C CA . ASP B 1 302 ? -12.625 -13.375 -14.781 1 93.38 302 ASP B CA 1
ATOM 4945 C C . ASP B 1 302 ? -11.773 -14.492 -14.18 1 93.38 302 ASP B C 1
ATOM 4947 O O . ASP B 1 302 ? -12.273 -15.594 -13.93 1 93.38 302 ASP B O 1
ATOM 4951 N N . ALA B 1 303 ? -10.531 -14.227 -14.016 1 95.75 303 ALA B N 1
ATOM 4952 C CA . ALA B 1 303 ? -9.633 -15.18 -13.375 1 95.75 303 ALA B CA 1
ATOM 4953 C C . ALA B 1 303 ? -9.695 -15.055 -11.859 1 95.75 303 ALA B C 1
ATOM 4955 O O . ALA B 1 303 ? -10.086 -14.008 -11.328 1 95.75 303 ALA B O 1
ATOM 4956 N N . PHE B 1 304 ? -9.367 -16.125 -11.141 1 97.5 304 PHE B N 1
ATOM 4957 C CA . PHE B 1 304 ? -9.414 -16.125 -9.688 1 97.5 304 PHE B CA 1
ATOM 4958 C C . PHE B 1 304 ? -8.578 -17.25 -9.109 1 97.5 304 PHE B C 1
ATOM 4960 O O . PHE B 1 304 ? -8.312 -18.25 -9.797 1 97.5 304 PHE B O 1
ATOM 4967 N N . ASP B 1 305 ? -8.094 -17.062 -7.918 1 98 305 ASP B N 1
ATOM 4968 C CA . ASP B 1 305 ? -7.438 -18.141 -7.18 1 98 305 ASP B CA 1
ATOM 4969 C C . ASP B 1 305 ? -8.469 -19.016 -6.473 1 98 305 ASP B C 1
ATOM 4971 O O . ASP B 1 305 ? -9.672 -18.781 -6.578 1 98 305 ASP B O 1
ATOM 4975 N N . TYR B 1 306 ? -7.973 -20.062 -5.852 1 97.94 306 TYR B N 1
ATOM 4976 C CA . TYR B 1 306 ? -8.859 -21.094 -5.344 1 97.94 306 TYR B CA 1
ATOM 4977 C C . TYR B 1 306 ? -8.234 -21.797 -4.145 1 97.94 306 TYR B C 1
ATOM 4979 O O . TYR B 1 306 ? -7.066 -21.578 -3.822 1 97.94 306 TYR B O 1
ATOM 4987 N N . SER B 1 307 ? -9.055 -22.562 -3.4 1 97.75 307 SER B N 1
ATOM 4988 C CA . SER B 1 307 ? -8.617 -23.328 -2.242 1 97.75 307 SER B CA 1
ATOM 4989 C C . SER B 1 307 ? -8.273 -24.766 -2.631 1 97.75 307 SER B C 1
ATOM 4991 O O . SER B 1 307 ? -8.555 -25.203 -3.75 1 97.75 307 SER B O 1
ATOM 4993 N N . ALA B 1 308 ? -7.602 -25.438 -1.696 1 97.81 308 ALA B N 1
ATOM 4994 C CA . ALA B 1 308 ? -7.348 -26.875 -1.902 1 97.81 308 ALA B CA 1
ATOM 4995 C C . ALA B 1 308 ? -8.656 -27.641 -2.027 1 97.81 308 ALA B C 1
ATOM 4997 O O . ALA B 1 308 ? -8.734 -28.625 -2.775 1 97.81 308 ALA B O 1
ATOM 4998 N N . ALA B 1 309 ? -9.664 -27.219 -1.332 1 97.44 309 ALA B N 1
ATOM 4999 C CA . ALA B 1 309 ? -10.977 -27.859 -1.409 1 97.44 309 ALA B CA 1
ATOM 5000 C C . ALA B 1 309 ? -11.578 -27.719 -2.803 1 97.44 309 ALA B C 1
ATOM 5002 O O . ALA B 1 309 ? -12.172 -28.656 -3.336 1 97.44 309 ALA B O 1
ATOM 5003 N N . ASP B 1 310 ? -11.492 -26.531 -3.363 1 97.5 310 ASP B N 1
ATOM 5004 C CA . ASP B 1 310 ? -11.945 -26.312 -4.734 1 97.5 310 ASP B CA 1
ATOM 5005 C C . ASP B 1 310 ? -11.242 -27.25 -5.707 1 97.5 310 ASP B C 1
ATOM 5007 O O . ASP B 1 310 ? -11.891 -27.906 -6.523 1 97.5 310 ASP B O 1
ATOM 5011 N N . PHE B 1 311 ? -9.922 -27.266 -5.566 1 98.38 311 PHE B N 1
ATOM 5012 C CA . PHE B 1 311 ? -9.086 -28.109 -6.418 1 98.38 311 PHE B CA 1
ATOM 5013 C C . PHE B 1 311 ? -9.492 -29.562 -6.301 1 98.38 311 PHE B C 1
ATOM 5015 O O . PHE B 1 311 ? -9.625 -30.266 -7.312 1 98.38 311 PHE B O 1
ATOM 5022 N N . ARG B 1 312 ? -9.672 -30.016 -5.125 1 98.12 312 ARG B N 1
ATOM 5023 C CA . ARG B 1 312 ? -10.102 -31.375 -4.879 1 98.12 312 ARG B CA 1
ATOM 5024 C C . ARG B 1 312 ? -11.43 -31.672 -5.578 1 98.12 312 ARG B C 1
ATOM 5026 O O . ARG B 1 312 ? -11.617 -32.719 -6.16 1 98.12 312 ARG B O 1
ATOM 5033 N N . GLY B 1 313 ? -12.32 -30.734 -5.473 1 97.94 313 GLY B N 1
ATOM 5034 C CA . GLY B 1 313 ? -13.609 -30.891 -6.137 1 97.94 313 GLY B CA 1
ATOM 5035 C C . GLY B 1 313 ? -13.492 -31.031 -7.645 1 97.94 313 GLY B C 1
ATOM 5036 O O . GLY B 1 313 ? -14.047 -31.953 -8.234 1 97.94 313 GLY B O 1
ATOM 5037 N N . TRP B 1 314 ? -12.766 -30.078 -8.273 1 98.19 314 TRP B N 1
ATOM 5038 C CA . TRP B 1 314 ? -12.594 -30.109 -9.727 1 98.19 314 TRP B CA 1
ATOM 5039 C C . TRP B 1 314 ? -11.898 -31.391 -10.164 1 98.19 314 TRP B C 1
ATOM 5041 O O . TRP B 1 314 ? -12.289 -32 -11.156 1 98.19 314 TRP B O 1
ATOM 5051 N N . CYS B 1 315 ? -10.875 -31.781 -9.445 1 98.62 315 CYS B N 1
ATOM 5052 C CA . CYS B 1 315 ? -10.117 -33 -9.781 1 98.62 315 CYS B CA 1
ATOM 5053 C C . CYS B 1 315 ? -10.961 -34.25 -9.578 1 98.62 315 CYS B C 1
ATOM 5055 O O . CYS B 1 315 ? -10.859 -35.188 -10.352 1 98.62 315 CYS B O 1
ATOM 5057 N N . GLY B 1 316 ? -11.719 -34.25 -8.477 1 98.31 316 GLY B N 1
ATOM 5058 C CA . GLY B 1 316 ? -12.625 -35.344 -8.266 1 98.31 316 GLY B CA 1
ATOM 5059 C C . GLY B 1 316 ? -13.586 -35.562 -9.422 1 98.31 316 GLY B C 1
ATOM 5060 O O . GLY B 1 316 ? -13.828 -36.719 -9.836 1 98.31 316 GLY B O 1
ATOM 5061 N N . GLU B 1 317 ? -14.125 -34.531 -9.93 1 98.06 317 GLU B N 1
ATOM 5062 C CA . GLU B 1 317 ? -15.047 -34.594 -11.062 1 98.06 317 GLU B CA 1
ATOM 5063 C C . GLU B 1 317 ? -14.352 -35.125 -12.305 1 98.06 317 GLU B C 1
ATOM 5065 O O . GLU B 1 317 ? -14.984 -35.781 -13.133 1 98.06 317 GLU B O 1
ATOM 5070 N N . ALA B 1 318 ? -13.102 -34.906 -12.445 1 98.06 318 ALA B N 1
ATOM 5071 C CA . ALA B 1 318 ? -12.336 -35.375 -13.602 1 98.06 318 ALA B CA 1
ATOM 5072 C C . ALA B 1 318 ? -11.961 -36.844 -13.445 1 98.06 318 ALA B C 1
ATOM 5074 O O . ALA B 1 318 ? -11.602 -37.5 -14.43 1 98.06 318 ALA B O 1
ATOM 5075 N N . GLY B 1 319 ? -11.93 -37.344 -12.219 1 98.38 319 GLY B N 1
ATOM 5076 C CA . GLY B 1 319 ? -11.695 -38.781 -12.039 1 98.38 319 GLY B CA 1
ATOM 5077 C C . GLY B 1 319 ? -10.586 -39.062 -11.055 1 98.38 319 GLY B C 1
ATOM 5078 O O . GLY B 1 319 ? -10.352 -40.219 -10.711 1 98.38 319 GLY B O 1
ATOM 5079 N N . PHE B 1 320 ? -9.914 -38.062 -10.516 1 98.69 320 PHE B N 1
ATOM 5080 C CA . PHE B 1 320 ? -8.852 -38.281 -9.539 1 98.69 320 PHE B CA 1
ATOM 5081 C C . PHE B 1 320 ? -9.422 -38.875 -8.258 1 98.69 320 PHE B C 1
ATOM 5083 O O . PHE B 1 320 ? -10.578 -38.625 -7.91 1 98.69 320 PHE B O 1
ATOM 5090 N N . ARG B 1 321 ? -8.555 -39.531 -7.473 1 96.31 321 ARG B N 1
ATOM 5091 C CA . ARG B 1 321 ? -9.133 -40.344 -6.402 1 96.31 321 ARG B CA 1
ATOM 5092 C C . ARG B 1 321 ? -8.578 -39.938 -5.047 1 96.31 321 ARG B C 1
ATOM 5094 O O . ARG B 1 321 ? -9.219 -40.125 -4.016 1 96.31 321 ARG B O 1
ATOM 5101 N N . SER B 1 322 ? -7.391 -39.5 -4.969 1 97.5 322 SER B N 1
ATOM 5102 C CA . SER B 1 322 ? -6.812 -39.062 -3.701 1 97.5 322 SER B CA 1
ATOM 5103 C C . SER B 1 322 ? -6.098 -37.75 -3.852 1 97.5 322 SER B C 1
ATOM 5105 O O . SER B 1 322 ? -5.754 -37.344 -4.965 1 97.5 322 SER B O 1
ATOM 5107 N N . PHE B 1 323 ? -5.98 -37.062 -2.707 1 98 323 PHE B N 1
ATOM 5108 C CA . PHE B 1 323 ? -5.516 -35.688 -2.732 1 98 323 PHE B CA 1
ATOM 5109 C C . PHE B 1 323 ? -4.582 -35.406 -1.562 1 98 323 PHE B C 1
ATOM 5111 O O . PHE B 1 323 ? -4.711 -36.031 -0.5 1 98 323 PHE B O 1
ATOM 5118 N N . GLU B 1 324 ? -3.678 -34.531 -1.829 1 98 324 GLU B N 1
ATOM 5119 C CA . GLU B 1 324 ? -2.75 -34.094 -0.793 1 98 324 GLU B CA 1
ATOM 5120 C C . GLU B 1 324 ? -2.332 -32.656 -1.015 1 98 324 GLU B C 1
ATOM 5122 O O . GLU B 1 324 ? -2.365 -32.156 -2.143 1 98 324 GLU B O 1
ATOM 5127 N N . VAL B 1 325 ? -2.041 -31.906 0.089 1 98.44 325 VAL B N 1
ATOM 5128 C CA . VAL B 1 325 ? -1.485 -30.562 0.003 1 98.44 325 VAL B CA 1
ATOM 5129 C C . VAL B 1 325 ? -0.106 -30.531 0.656 1 98.44 325 VAL B C 1
ATOM 5131 O O . VAL B 1 325 ? 0.057 -30.953 1.8 1 98.44 325 VAL B O 1
ATOM 5134 N N . ILE B 1 326 ? 0.869 -30.047 -0.063 1 98.31 326 ILE B N 1
ATOM 5135 C CA . ILE B 1 326 ? 2.24 -29.906 0.415 1 98.31 326 ILE B CA 1
ATOM 5136 C C . ILE B 1 326 ? 2.547 -28.438 0.671 1 98.31 326 ILE B C 1
ATOM 5138 O O . ILE B 1 326 ? 2.623 -27.641 -0.267 1 98.31 326 ILE B O 1
ATOM 5142 N N . PRO B 1 327 ? 2.725 -28.062 1.947 1 96.56 327 PRO B N 1
ATOM 5143 C CA . PRO B 1 327 ? 3.055 -26.656 2.23 1 96.56 327 PRO B CA 1
ATOM 5144 C C . PRO B 1 327 ? 4.402 -26.234 1.646 1 96.56 327 PRO B C 1
ATOM 5146 O O . PRO B 1 327 ? 5.363 -27.016 1.693 1 96.56 327 PRO B O 1
ATOM 5149 N N . LEU B 1 328 ? 4.465 -25.094 1.071 1 95.94 328 LEU B N 1
ATOM 5150 C CA . LEU B 1 328 ? 5.688 -24.5 0.556 1 95.94 328 LEU B CA 1
ATOM 5151 C C . LEU B 1 328 ? 5.977 -23.172 1.261 1 95.94 328 LEU B C 1
ATOM 5153 O O . LEU B 1 328 ? 5.711 -23.031 2.457 1 95.94 328 LEU B O 1
ATOM 5157 N N . ALA B 1 329 ? 6.672 -22.297 0.586 1 88.88 329 ALA B N 1
ATOM 5158 C CA . ALA B 1 329 ? 7.066 -21.047 1.241 1 88.88 329 ALA B CA 1
ATOM 5159 C C . ALA B 1 329 ? 6.125 -19.906 0.86 1 88.88 329 ALA B C 1
ATOM 5161 O O . ALA B 1 329 ? 5.449 -19.984 -0.17 1 88.88 329 ALA B O 1
ATOM 5162 N N . GLY B 1 330 ? 6.066 -18.906 1.687 1 86.88 330 GLY B N 1
ATOM 5163 C CA . GLY B 1 330 ? 5.395 -17.656 1.372 1 86.88 330 GLY B CA 1
ATOM 5164 C C . GLY B 1 330 ? 3.898 -17.812 1.183 1 86.88 330 GLY B C 1
ATOM 5165 O O . GLY B 1 330 ? 3.305 -17.141 0.331 1 86.88 330 GLY B O 1
ATOM 5166 N N . GLY B 1 331 ? 3.295 -18.75 1.841 1 88.56 331 GLY B N 1
ATOM 5167 C CA . GLY B 1 331 ? 1.858 -18.953 1.733 1 88.56 331 GLY B CA 1
ATOM 5168 C C . GLY B 1 331 ? 1.464 -19.812 0.539 1 88.56 331 GLY B C 1
ATOM 5169 O O . GLY B 1 331 ? 0.276 -20.016 0.288 1 88.56 331 GLY B O 1
ATOM 5170 N N . SER B 1 332 ? 2.447 -20.312 -0.146 1 95.19 332 SER B N 1
ATOM 5171 C CA . SER B 1 332 ? 2.186 -21.156 -1.3 1 95.19 332 SER B CA 1
ATOM 5172 C C . SER B 1 332 ? 2.131 -22.625 -0.9 1 95.19 332 SER B C 1
ATOM 5174 O O . SER B 1 332 ? 2.625 -23.016 0.164 1 95.19 332 SER B O 1
ATOM 5176 N N . SER B 1 333 ? 1.476 -23.359 -1.688 1 97.88 333 SER B N 1
ATOM 5177 C CA . SER B 1 333 ? 1.377 -24.812 -1.517 1 97.88 333 SER B CA 1
ATOM 5178 C C . SER B 1 333 ? 1.306 -25.516 -2.863 1 97.88 333 SER B C 1
ATOM 5180 O O . SER B 1 333 ? 1.037 -24.891 -3.889 1 97.88 333 SER B O 1
ATOM 5182 N N . ALA B 1 334 ? 1.663 -26.75 -2.793 1 98.62 334 ALA B N 1
ATOM 5183 C CA . ALA B 1 334 ? 1.392 -27.656 -3.9 1 98.62 334 ALA B CA 1
ATOM 5184 C C . ALA B 1 334 ? 0.203 -28.562 -3.588 1 98.62 334 ALA B C 1
ATOM 5186 O O . ALA B 1 334 ? 0.199 -29.266 -2.572 1 98.62 334 ALA B O 1
ATOM 5187 N N . ALA B 1 335 ? -0.831 -28.438 -4.359 1 98.75 335 ALA B N 1
ATOM 5188 C CA . ALA B 1 335 ? -1.927 -29.391 -4.277 1 98.75 335 ALA B CA 1
ATOM 5189 C C . ALA B 1 335 ? -1.715 -30.547 -5.25 1 98.75 335 ALA B C 1
ATOM 5191 O O . ALA B 1 335 ? -1.404 -30.344 -6.422 1 98.75 335 ALA B O 1
ATOM 5192 N N . VAL B 1 336 ? -1.861 -31.734 -4.77 1 98.88 336 VAL B N 1
ATOM 5193 C CA . VAL B 1 336 ? -1.595 -32.938 -5.559 1 98.88 336 VAL B CA 1
ATOM 5194 C C . VAL B 1 336 ? -2.871 -33.781 -5.684 1 98.88 336 VAL B C 1
ATOM 5196 O O . VAL B 1 336 ? -3.553 -34.031 -4.691 1 98.88 336 VAL B O 1
ATOM 5199 N N . ALA B 1 337 ? -3.232 -34.125 -6.855 1 98.81 337 ALA B N 1
ATOM 5200 C CA . ALA B 1 337 ? -4.297 -35.062 -7.145 1 98.81 337 ALA B CA 1
ATOM 5201 C C . ALA B 1 337 ? -3.74 -36.344 -7.781 1 98.81 337 ALA B C 1
ATOM 5203 O O . ALA B 1 337 ? -2.971 -36.281 -8.742 1 98.81 337 ALA B O 1
ATOM 5204 N N . TYR B 1 338 ? -4.121 -37.469 -7.262 1 98.56 338 TYR B N 1
ATOM 5205 C CA . TYR B 1 338 ? -3.629 -38.75 -7.758 1 98.56 338 TYR B CA 1
ATOM 5206 C C . TYR B 1 338 ? -4.707 -39.469 -8.555 1 98.56 338 TYR B C 1
ATOM 5208 O O . TYR B 1 338 ? -5.875 -39.5 -8.164 1 98.56 338 TYR B O 1
ATOM 5216 N N . LYS B 1 339 ? -4.273 -39.906 -9.688 1 97.44 339 LYS B N 1
ATOM 5217 C CA . LYS B 1 339 ? -5.18 -40.688 -10.531 1 97.44 339 LYS B CA 1
ATOM 5218 C C . LYS B 1 339 ? -5.414 -42.094 -9.945 1 97.44 339 LYS B C 1
ATOM 5220 O O . LYS B 1 339 ? -4.504 -42.688 -9.375 1 97.44 339 LYS B O 1
#

Organism: Mycobacterium tuberculosis (strain ATCC 25177 / H37Ra) (NCBI:txid419947)

Sequence (678 aa):
MELSPDRIMAIGGGYGPSKVLLTAVGLGLFTELGDEAMTAEAIADRLGLLKRPAIDFLDALVSLDLLARDGDGPGSHYRNTPETAHFLDEARPTYAGGLLKIWNERNYRFWADLTEALKTGKAQSEVKQTGRPFFEALYADPRRLEAFMAAMDAASRRNIELLAKRFPFERYRRLCDVGCADGLLSRIVAAAHPHLQCVSFDLPAVTEIARRKLTAEGLGERVQACAGDFLADPLPAADVITMGQILHDWNLDRKQQLVAKAYEALSKEGAFIVIETLIDDARRENTTGLMMSLNMLIEFGDAFDYSAADFRGWCGEAGFRSFEVIPLAGGSSAAVAYKMELSPDRIMAIGGGYGPSKVLLTAVGLGLFTELGDEAMTAEAIADRLGLLKRPAIDFLDALVSLDLLARDGDGPGSHYRNTPETAHFLDEARPTYAGGLLKIWNERNYRFWADLTEALKTGKAQSEVKQTGRPFFEALYADPRRLEAFMAAMDAASRRNIELLAKRFPFERYRRLCDVGCADGLLSRIVAAAHPHLQCVSFDLPAVTEIARRKLTAEGLGERVQACAGDFLADPLPAADVITMGQILHDWNLDRKQQLVAKAYEALSKEGAFIVIETLIDDARRENTTGLMMSLNMLIEFGDAFDYSAADFRGWCGEAGFRSFEVIPLAGGSSAAVAYK

Radius of gyration: 28.54 Å; Cα contacts (8 Å, |Δi|>4): 1354; chains: 2; bounding box: 56×85×59 Å

Nearest PDB structures (foldseek):
  8tji-assembly1_B  TM=9.629E-01  e=7.418E-39  uncultured bacterium
  8tjj-assembly1_A  TM=9.465E-01  e=3.744E-38  uncultured bacterium
  8tjk-assembly1_A  TM=9.564E-01  e=2.832E-38  uncultured bacterium
  8tjj-assembly1_D  TM=9.295E-01  e=1.226E-38  uncultured bacterium
  8tjj-assembly2_B  TM=9.361E-01  e=1.023E-37  uncultured bacterium

pLDDT: mean 94.41, std 6.23, range [53.94, 98.94]

InterPro domains:
  IPR001077 O-methyltransferase, C-terminal domain [PF00891] (111-321)
  IPR012967 Caffeic acid 3-O-methyltransferase-like, dimerisation domain [PF08100] (14-88)
  IPR016461 O-methyltransferase-like [PIRSF005739] (18-338)
  IPR016461 O-methyltransferase-like [PS51683] (9-339)
  IPR029063 S-adenosyl-L-methionine-dependent methyltransferase superfamily [G3DSA:3.40.50.150] (91-339)
  IPR029063 S-adenosyl-L-methionine-dependent methyltransferase superfamily [SSF53335] (93-332)
  IPR036388 Winged helix-like DNA-binding domain superfamily [G3DSA:1.10.10.10] (1-85)
  IPR036390 Winged helix DNA-binding domain superfamily [SSF46785] (7-89)

Solvent-accessible surface area (backbone atoms only — not comparable to full-atom values): 34104 Å² total; per-residue (Å²): 129,87,83,69,64,61,65,60,50,50,42,46,52,24,38,52,64,6,42,54,51,20,42,39,58,64,64,40,47,43,40,72,35,48,93,42,68,40,32,57,62,58,50,14,62,75,64,57,36,35,56,74,58,38,46,47,55,52,30,36,33,31,33,67,67,55,27,37,63,52,73,62,71,84,83,17,28,36,26,51,30,74,60,36,41,46,30,44,10,74,88,38,92,59,31,56,46,39,59,43,39,48,36,51,77,43,48,60,60,33,52,67,41,48,62,57,23,38,46,67,41,42,35,42,34,66,32,64,80,69,71,42,57,65,65,62,60,36,67,73,33,62,72,60,34,50,55,48,49,53,19,50,44,48,69,42,45,65,44,44,52,47,44,55,69,71,47,73,60,86,82,49,52,32,37,24,33,43,63,30,58,58,25,58,63,56,54,55,38,36,70,76,36,77,79,37,37,33,35,29,32,20,45,60,88,37,22,59,54,15,40,52,48,32,47,74,68,71,34,50,90,42,40,42,58,38,66,42,46,78,89,81,40,85,57,72,73,21,33,30,39,35,32,55,72,47,59,37,69,31,36,69,69,56,37,48,49,49,49,39,44,50,56,70,25,33,44,78,82,10,38,42,33,36,37,38,47,40,22,43,78,73,47,46,70,41,44,66,16,32,51,48,19,53,47,26,20,30,59,57,15,59,13,35,53,51,26,60,60,55,50,49,50,54,38,43,74,60,60,34,73,48,74,49,77,46,82,50,58,93,65,22,27,32,41,35,38,28,70,131,88,81,70,65,61,65,60,50,50,40,47,52,23,37,53,64,6,43,55,49,20,43,38,58,63,66,38,47,44,41,73,36,46,94,42,66,38,33,56,62,58,50,14,63,76,63,57,34,35,58,74,58,38,46,48,54,53,31,35,34,30,34,69,67,55,28,38,64,51,74,61,72,85,82,16,29,38,27,50,28,76,60,36,41,46,28,43,10,71,88,38,93,58,30,54,44,37,59,44,40,48,36,51,78,44,49,60,60,32,53,66,41,48,61,57,21,36,45,68,41,42,36,42,34,66,32,64,80,67,72,43,57,64,64,61,61,37,68,74,34,62,70,60,34,50,55,48,50,52,20,50,45,48,69,43,45,64,44,44,53,47,44,53,71,70,48,74,62,86,81,49,52,32,38,26,32,43,62,30,56,58,25,57,58,55,54,53,38,36,69,76,34,75,79,38,37,31,36,29,33,21,44,60,86,38,22,60,54,15,40,52,49,32,46,75,71,69,34,50,89,43,40,40,58,36,66,42,47,79,87,80,41,84,57,72,72,20,32,29,40,36,31,56,71,48,59,37,68,30,38,72,69,56,35,50,50,50,48,40,43,49,56,71,25,33,43,79,82,10,37,41,35,37,38,36,48,40,21,42,77,75,47,44,70,42,43,65,15,32,51,49,18,54,48,25,20,31,59,55,15,58,13,35,52,51,26,61,60,54,51,50,51,56,38,43,74,60,60,34,74,48,75,47,76,44,82,50,58,92,63,22,28,33,42,37,37,27,71

Secondary structure (DSSP, 8-state):
----SHHHHHHHTTHHHHHHHHHHHHHTHHHHHTT--B-HHHHHHHHT--HHHHHHHHHHHHHTTSEEEESSSTT-EEEE-HHHHHHH-TTSTT---HHHHHIIIIIHHHGGGHHHHHHH----SHHHHHSS-HHHHHHT-HHHHHHHHHHHHHHHHHHHHHHHHHS-GGG-SEEEEET-TTTHHHHHHHHH-TT-EEEEEE-HHHHHHHHHHHHHTT-TTTEEEEE--TTTSPPPPEEEEEEES-GGGS-HHHHHHHHHHHHHHEEEEEEEEEEE-PBPTTSSS-HHHHHHHHHHHHHHSS----BHHHHHHHHHHHT--EEEEEE-STT-EEEEEE-/----SHHHHHHHTTHHHHHHHHHHHHHTHHHHHTT--B-HHHHHHHHT--HHHHHHHHHHHHHTTSEEEESSSTT-EEEE-HHHHHHS-TTSTT---HHHHHIIIIIHHHGGGHHHHHHH----SHHHHHSS-HHHHHHT-HHHHHHHHHHHHHHHHHHHHHHHHHS-GGG-SEEEEET-TTTHHHHHHHHH-TT-EEEEEE-HHHHHHHHHHHHHTT-TTTEEEEE--TTTSPPPPEEEEEEES-GGGS-HHHHHHHHHHHHHHEEEEEEEEEEE-PBPTTSSS-HHHHHHHHHHHHHHSS----BHHHHHHHHHHHT--EEEEEE-STT-EEEEEE-